Protein AF-0000000084927843 (afdb_homodimer)

Structure (mmCIF, N/CA/C/O backbone):
data_AF-0000000084927843-model_v1
#
loop_
_entity.id
_entity.type
_entity.pdbx_description
1 polymer 'Global transcriptional regulator CodY'
#
loop_
_atom_site.group_PDB
_atom_site.id
_atom_site.type_symbol
_atom_site.label_atom_id
_atom_site.label_alt_id
_atom_site.label_comp_id
_atom_site.label_asym_id
_atom_site.label_entity_id
_atom_site.label_seq_id
_atom_site.pdbx_PDB_ins_code
_atom_site.Cartn_x
_atom_site.Cartn_y
_atom_site.Cartn_z
_atom_site.occupancy
_atom_site.B_iso_or_equiv
_atom_site.auth_seq_id
_atom_site.auth_comp_id
_atom_site.auth_asym_id
_atom_site.auth_atom_id
_atom_site.pdbx_PDB_model_num
ATOM 1 N N . MET A 1 1 ? -7.547 22.953 27.625 1 40.81 1 MET A N 1
ATOM 2 C CA . MET A 1 1 ? -6.57 23.734 26.875 1 40.81 1 MET A CA 1
ATOM 3 C C . MET A 1 1 ? -6.598 23.359 25.391 1 40.81 1 MET A C 1
ATOM 5 O O . MET A 1 1 ? -6.785 22.188 25.047 1 40.81 1 MET A O 1
ATOM 9 N N . GLN A 1 2 ? -6.992 24.266 24.5 1 60 2 GLN A N 1
ATOM 10 C CA . GLN A 1 2 ? -7.254 24.078 23.078 1 60 2 GLN A CA 1
ATOM 11 C C . GLN A 1 2 ? -6.039 23.469 22.375 1 60 2 GLN A C 1
ATOM 13 O O . GLN A 1 2 ? -4.938 24.016 22.453 1 60 2 GLN A O 1
ATOM 18 N N . GLN A 1 3 ? -6.023 22.219 22.156 1 75.62 3 GLN A N 1
ATOM 19 C CA . GLN A 1 3 ? -4.941 21.516 21.469 1 75.62 3 GLN A CA 1
ATOM 20 C C . GLN A 1 3 ? -4.551 22.234 20.188 1 75.62 3 GLN A C 1
ATOM 22 O O . GLN A 1 3 ? -5.414 22.703 19.438 1 75.62 3 GLN A O 1
ATOM 27 N N . SER A 1 4 ? -3.254 22.562 20.094 1 91 4 SER A N 1
ATOM 28 C CA . SER A 1 4 ? -2.781 23.203 18.859 1 91 4 SER A CA 1
ATOM 29 C C . SER A 1 4 ? -2.967 22.281 17.656 1 91 4 SER A C 1
ATOM 31 O O . SER A 1 4 ? -3.17 21.078 17.812 1 91 4 SER A O 1
ATOM 33 N N . LEU A 1 5 ? -3.084 22.859 16.531 1 92.69 5 LEU A N 1
ATOM 34 C CA . LEU A 1 5 ? -3.211 22.078 15.297 1 92.69 5 LEU A CA 1
ATOM 35 C C . LEU A 1 5 ? -2.066 21.078 15.172 1 92.69 5 LEU A C 1
ATOM 37 O O . LEU A 1 5 ? -2.271 19.953 14.734 1 92.69 5 LEU A O 1
ATOM 41 N N . LEU A 1 6 ? -0.934 21.5 15.594 1 91.94 6 LEU A N 1
ATOM 42 C CA . LEU A 1 6 ? 0.226 20.609 15.562 1 91.94 6 LEU A CA 1
ATOM 43 C C . LEU A 1 6 ? -0.004 19.375 16.422 1 91.94 6 LEU A C 1
ATOM 45 O O . LEU A 1 6 ? 0.279 18.25 16 1 91.94 6 LEU A O 1
ATOM 49 N N . GLU A 1 7 ? -0.501 19.562 17.578 1 93.88 7 GLU A N 1
ATOM 50 C CA . GLU A 1 7 ? -0.787 18.453 18.484 1 93.88 7 GLU A CA 1
ATOM 51 C C . GLU A 1 7 ? -1.857 17.531 17.891 1 93.88 7 GLU A C 1
ATOM 53 O O . GLU A 1 7 ? -1.762 16.312 18.016 1 93.88 7 GLU A O 1
ATOM 58 N N . LYS A 1 8 ? -2.846 18.125 17.297 1 93.81 8 LYS A N 1
ATOM 59 C CA . LYS A 1 8 ? -3.908 17.359 16.656 1 93.81 8 LYS A CA 1
ATOM 60 C C . LYS A 1 8 ? -3.35 16.469 15.555 1 93.81 8 LYS A C 1
ATOM 62 O O . LYS A 1 8 ? -3.662 15.273 15.492 1 93.81 8 LYS A O 1
ATOM 67 N N . VAL A 1 9 ? -2.494 17.062 14.742 1 93.56 9 VAL A N 1
ATOM 68 C CA . VAL A 1 9 ? -1.914 16.344 13.609 1 93.56 9 VAL A CA 1
ATOM 69 C C . VAL A 1 9 ? -0.993 15.234 14.117 1 93.56 9 VAL A C 1
ATOM 71 O O . VAL A 1 9 ? -0.974 14.133 13.562 1 93.56 9 VAL A O 1
ATOM 74 N N . ARG A 1 10 ? -0.309 15.492 15.18 1 94.25 10 ARG A N 1
ATOM 75 C CA . ARG A 1 10 ? 0.593 14.492 15.75 1 94.25 10 ARG A CA 1
ATOM 76 C C . ARG A 1 10 ? -0.185 13.305 16.312 1 94.25 10 ARG A C 1
ATOM 78 O O . ARG A 1 10 ? 0.271 12.164 16.219 1 94.25 10 ARG A O 1
ATOM 85 N N . LYS A 1 11 ? -1.31 13.562 16.875 1 93.69 11 LYS A N 1
ATOM 86 C CA . LYS A 1 11 ? -2.172 12.477 17.328 1 93.69 11 LYS A CA 1
ATOM 87 C C . LYS A 1 11 ? -2.604 11.594 16.156 1 93.69 11 LYS A C 1
ATOM 89 O O . LYS A 1 11 ? -2.604 10.367 16.266 1 93.69 11 LYS A O 1
ATOM 94 N N . LEU A 1 12 ? -2.965 12.219 15.07 1 93.69 12 LEU A N 1
ATOM 95 C CA . LEU A 1 12 ? -3.324 11.484 13.867 1 93.69 12 LEU A CA 1
ATOM 96 C C . LEU A 1 12 ? -2.146 10.656 13.367 1 93.69 12 LEU A C 1
ATOM 98 O O . LEU A 1 12 ? -2.305 9.477 13.047 1 93.69 12 LEU A O 1
ATOM 102 N N . ASN A 1 13 ? -0.985 11.289 13.344 1 93.12 13 ASN A N 1
ATOM 103 C CA . ASN A 1 13 ? 0.217 10.609 12.875 1 93.12 13 ASN A CA 1
ATOM 104 C C . ASN A 1 13 ? 0.504 9.352 13.695 1 93.12 13 ASN A C 1
ATOM 106 O O . ASN A 1 13 ? 0.913 8.328 13.141 1 93.12 13 ASN A O 1
ATOM 110 N N . ARG A 1 14 ? 0.251 9.469 14.914 1 91.5 14 ARG A N 1
ATOM 111 C CA . ARG A 1 14 ? 0.513 8.336 15.797 1 91.5 14 ARG A CA 1
ATOM 112 C C . ARG A 1 14 ? -0.355 7.141 15.43 1 91.5 14 ARG A C 1
ATOM 114 O O . ARG A 1 14 ? 0.117 6 15.422 1 91.5 14 ARG A O 1
ATOM 121 N N . VAL A 1 15 ? -1.545 7.359 15.086 1 91.06 15 VAL A N 1
ATOM 122 C CA . VAL A 1 15 ? -2.465 6.293 14.703 1 91.06 15 VAL A CA 1
ATOM 123 C C . VAL A 1 15 ? -2.035 5.695 13.367 1 91.06 15 VAL A C 1
ATOM 125 O O . VAL A 1 15 ? -2.033 4.477 13.195 1 91.06 15 VAL A O 1
ATOM 128 N N . ILE A 1 16 ? -1.638 6.539 12.5 1 90.56 16 ILE A N 1
ATOM 129 C CA . ILE A 1 16 ? -1.282 6.141 11.148 1 90.56 16 ILE A CA 1
ATOM 130 C C . ILE A 1 16 ? 0.005 5.32 11.172 1 90.56 16 ILE A C 1
ATOM 132 O O . ILE A 1 16 ? 0.137 4.34 10.43 1 90.56 16 ILE A O 1
ATOM 136 N N . GLN A 1 17 ? 0.864 5.66 12.031 1 89.12 17 GLN A N 1
ATOM 137 C CA . GLN A 1 17 ? 2.191 5.059 12.078 1 89.12 17 GLN A CA 1
ATOM 138 C C . GLN A 1 17 ? 2.215 3.855 13.016 1 89.12 17 GLN A C 1
ATOM 140 O O . GLN A 1 17 ? 3.242 3.186 13.148 1 89.12 17 GLN A O 1
ATOM 145 N N . SER A 1 18 ? 1.15 3.496 13.531 1 84 18 SER A N 1
ATOM 146 C CA . SER A 1 18 ? 1.106 2.484 14.586 1 84 18 SER A CA 1
ATOM 147 C C . SER A 1 18 ? 1.614 1.139 14.078 1 84 18 SER A C 1
ATOM 149 O O . SER A 1 18 ? 1.422 0.796 12.906 1 84 18 SER A O 1
ATOM 151 N N . LYS A 1 19 ? 2.275 0.35 14.953 1 71.81 19 LYS A N 1
ATOM 152 C CA . LYS A 1 19 ? 2.971 -0.906 14.688 1 71.81 19 LYS A CA 1
ATOM 153 C C . LYS A 1 19 ? 1.99 -2.074 14.617 1 71.81 19 LYS A C 1
ATOM 155 O O . LYS A 1 19 ? 2.283 -3.105 14.016 1 71.81 19 LYS A O 1
ATOM 160 N N . ASP A 1 20 ? 0.963 -1.922 15.156 1 65.56 20 ASP A N 1
ATOM 161 C CA . ASP A 1 20 ? 0.121 -3.068 15.477 1 65.56 20 ASP A CA 1
ATOM 162 C C . ASP A 1 20 ? -0.527 -3.646 14.219 1 65.56 20 ASP A C 1
ATOM 164 O O . ASP A 1 20 ? -0.938 -4.809 14.211 1 65.56 20 ASP A O 1
ATOM 168 N N . LYS A 1 21 ? -0.537 -2.725 13.25 1 64.56 21 LYS A N 1
ATOM 169 C CA . LYS A 1 21 ? -1.322 -3.297 12.156 1 64.56 21 LYS A CA 1
ATOM 170 C C . LYS A 1 21 ? -0.654 -3.045 10.805 1 64.56 21 LYS A C 1
ATOM 172 O O . LYS A 1 21 ? 0.003 -2.02 10.617 1 64.56 21 LYS A O 1
ATOM 177 N N . GLU A 1 22 ? -0.763 -4.055 10.031 1 70.44 22 GLU A N 1
ATOM 178 C CA . GLU A 1 22 ? -0.255 -3.932 8.672 1 70.44 22 GLU A CA 1
ATOM 179 C C . GLU A 1 22 ? -1.146 -3.023 7.828 1 70.44 22 GLU A C 1
ATOM 181 O O . GLU A 1 22 ? -0.712 -2.494 6.805 1 70.44 22 GLU A O 1
ATOM 186 N N . VAL A 1 23 ? -2.334 -2.941 8.336 1 80.12 23 VAL A N 1
ATOM 187 C CA . VAL A 1 23 ? -3.301 -2.104 7.633 1 80.12 23 VAL A CA 1
ATOM 188 C C . VAL A 1 23 ? -3.803 -1.002 8.562 1 80.12 23 VAL A C 1
ATOM 190 O O . VAL A 1 23 ? -3.924 -1.212 9.773 1 80.12 23 VAL A O 1
ATOM 193 N N . LEU A 1 24 ? -4.09 0.081 8.016 1 89.06 24 LEU A N 1
ATOM 194 C CA . LEU A 1 24 ? -4.582 1.229 8.773 1 89.06 24 LEU A CA 1
ATOM 195 C C . LEU A 1 24 ? -5.879 0.885 9.5 1 89.06 24 LEU A C 1
ATOM 197 O O . LEU A 1 24 ? -6.773 0.262 8.922 1 89.06 24 LEU A O 1
ATOM 201 N N . ASP A 1 25 ? -5.941 1.194 10.742 1 91.31 25 ASP A N 1
ATOM 202 C CA . ASP A 1 25 ? -7.145 1.016 11.547 1 91.31 25 ASP A CA 1
ATOM 203 C C . ASP A 1 25 ? -8.125 2.166 11.336 1 91.31 25 ASP A C 1
ATOM 205 O O . ASP A 1 25 ? -8.039 3.193 12.008 1 91.31 25 ASP A O 1
ATOM 209 N N . PHE A 1 26 ? -9.086 1.945 10.523 1 93.62 26 PHE A N 1
ATOM 210 C CA . PHE A 1 26 ? -10.016 3.004 10.156 1 93.62 26 PHE A CA 1
ATOM 211 C C . PHE A 1 26 ? -10.867 3.424 11.352 1 93.62 26 PHE A C 1
ATOM 213 O O . PHE A 1 26 ? -11.164 4.605 11.516 1 93.62 26 PHE A O 1
ATOM 220 N N . GLU A 1 27 ? -11.266 2.482 12.156 1 94.06 27 GLU A N 1
ATOM 221 C CA . GLU A 1 27 ? -12.086 2.789 13.32 1 94.06 27 GLU A CA 1
ATOM 222 C C . GLU A 1 27 ? -11.336 3.699 14.297 1 94.06 27 GLU A C 1
ATOM 224 O O . GLU A 1 27 ? -11.891 4.688 14.773 1 94.06 27 GLU A O 1
ATOM 229 N N . ARG A 1 28 ? -10.156 3.354 14.516 1 94.06 28 ARG A N 1
ATOM 230 C CA . ARG A 1 28 ? -9.336 4.164 15.406 1 94.06 28 ARG A CA 1
ATOM 231 C C . ARG A 1 28 ? -9.086 5.547 14.812 1 94.06 28 ARG A C 1
ATOM 233 O O . ARG A 1 28 ? -9.133 6.551 15.523 1 94.06 28 ARG A O 1
ATOM 240 N N . LEU A 1 29 ? -8.781 5.559 13.555 1 95.62 29 LEU A N 1
ATOM 241 C CA . LEU A 1 29 ? -8.555 6.836 12.883 1 95.62 29 LEU A CA 1
ATOM 242 C C . LEU A 1 29 ? -9.789 7.723 12.984 1 95.62 29 LEU A C 1
ATOM 244 O O . LEU A 1 29 ? -9.688 8.906 13.32 1 95.62 29 LEU A O 1
ATOM 248 N N . CYS A 1 30 ? -10.953 7.164 12.766 1 95.81 30 CYS A N 1
ATOM 249 C CA . CYS A 1 30 ? -12.203 7.91 12.852 1 95.81 30 CYS A CA 1
ATOM 250 C C . CYS A 1 30 ? -12.398 8.484 14.25 1 95.81 30 CYS A C 1
ATOM 252 O O . CYS A 1 30 ? -12.812 9.633 14.406 1 95.81 30 CYS A O 1
ATOM 254 N N . SER A 1 31 ? -12.109 7.695 15.188 1 96.31 31 SER A N 1
ATOM 255 C CA . SER A 1 31 ? -12.266 8.125 16.578 1 96.31 31 SER A CA 1
ATOM 256 C C . SER A 1 31 ? -11.352 9.305 16.891 1 96.31 31 SER A C 1
ATOM 258 O O . SER A 1 31 ? -11.781 10.273 17.516 1 96.31 31 SER A O 1
ATOM 260 N N . VAL A 1 32 ? -10.125 9.234 16.5 1 96.62 32 VAL A N 1
ATOM 261 C CA . VAL A 1 32 ? -9.156 10.297 16.766 1 96.62 32 VAL A CA 1
ATOM 262 C C . VAL A 1 32 ? -9.555 11.57 16.031 1 96.62 32 VAL A C 1
ATOM 264 O O . VAL A 1 32 ? -9.5 12.664 16.594 1 96.62 32 VAL A O 1
ATOM 267 N N . VAL A 1 33 ? -9.938 11.422 14.781 1 97.44 33 VAL A N 1
ATOM 268 C CA . VAL A 1 33 ? -10.391 12.57 14 1 97.44 33 VAL A CA 1
ATOM 269 C C . VAL A 1 33 ? -11.57 13.242 14.703 1 97.44 33 VAL A C 1
ATOM 271 O O . VAL A 1 33 ? -11.602 14.469 14.844 1 97.44 33 VAL A O 1
ATOM 274 N N . GLY A 1 34 ? -12.523 12.453 15.109 1 96.31 34 GLY A N 1
ATOM 275 C CA . GLY A 1 34 ? -13.68 12.992 15.828 1 96.31 34 GLY A CA 1
ATOM 276 C C . GLY A 1 34 ? -13.305 13.711 17.109 1 96.31 34 GLY A C 1
ATOM 277 O O . GLY A 1 34 ? -13.805 14.797 17.375 1 96.31 34 GLY A O 1
ATOM 278 N N . ASP A 1 35 ? -12.406 13.117 17.812 1 94.94 35 ASP A N 1
ATOM 279 C CA . ASP A 1 35 ? -11.969 13.688 19.078 1 94.94 35 ASP A CA 1
ATOM 280 C C . ASP A 1 35 ? -11.273 15.031 18.875 1 94.94 35 ASP A C 1
ATOM 282 O O . ASP A 1 35 ? -11.562 16 19.562 1 94.94 35 ASP A O 1
ATOM 286 N N . VAL A 1 36 ? -10.422 15.094 17.922 1 95.88 36 VAL A N 1
ATOM 287 C CA . VAL A 1 36 ? -9.602 16.281 17.766 1 95.88 36 VAL A CA 1
ATOM 288 C C . VAL A 1 36 ? -10.414 17.391 17.094 1 95.88 36 VAL A C 1
ATOM 290 O O . VAL A 1 36 ? -10.062 18.578 17.188 1 95.88 36 VAL A O 1
ATOM 293 N N . THR A 1 37 ? -11.484 17.047 16.422 1 95.62 37 THR A N 1
ATOM 294 C CA . THR A 1 37 ? -12.297 18.047 15.75 1 95.62 37 THR A CA 1
ATOM 295 C C . THR A 1 37 ? -13.609 18.266 16.484 1 95.62 37 THR A C 1
ATOM 297 O O . THR A 1 37 ? -14.461 19.047 16.047 1 95.62 37 THR A O 1
ATOM 300 N N . ASP A 1 38 ? -13.836 17.516 17.547 1 93.62 38 ASP A N 1
ATOM 301 C CA . ASP A 1 38 ? -15.078 17.578 18.312 1 93.62 38 ASP A CA 1
ATOM 302 C C . ASP A 1 38 ? -16.281 17.344 17.422 1 93.62 38 ASP A C 1
ATOM 304 O O . ASP A 1 38 ? -17.219 18.141 17.406 1 93.62 38 ASP A O 1
ATOM 308 N N . SER A 1 39 ? -16.234 16.25 16.688 1 95.31 39 SER A N 1
ATOM 309 C CA . SER A 1 39 ? -17.281 15.977 15.703 1 95.31 39 SER A CA 1
ATOM 310 C C . SER A 1 39 ? -17.578 14.484 15.602 1 95.31 39 SER A C 1
ATOM 312 O O . SER A 1 39 ? -16.781 13.664 16.047 1 95.31 39 SER A O 1
ATOM 314 N N . SER A 1 40 ? -18.781 14.148 15.18 1 95 40 SER A N 1
ATOM 315 C CA . SER A 1 40 ? -19.078 12.789 14.719 1 95 40 SER A CA 1
ATOM 316 C C . SER A 1 40 ? -18.609 12.578 13.289 1 95 40 SER A C 1
ATOM 318 O O . SER A 1 40 ? -18.828 13.438 12.422 1 95 40 SER A O 1
ATOM 320 N N . VAL A 1 41 ? -17.984 11.461 13.039 1 96.5 41 VAL A N 1
ATOM 321 C CA . VAL A 1 41 ? -17.344 11.266 11.75 1 96.5 41 VAL A CA 1
ATOM 322 C C . VAL A 1 41 ? -17.766 9.922 11.156 1 96.5 41 VAL A C 1
ATOM 324 O O . VAL A 1 41 ? -17.859 8.922 11.875 1 96.5 41 VAL A O 1
ATOM 327 N N . PHE A 1 42 ? -18.078 9.961 9.836 1 95.75 42 PHE A N 1
ATOM 328 C CA . PHE A 1 42 ? -18.375 8.766 9.055 1 95.75 42 PHE A CA 1
ATOM 329 C C . PHE A 1 42 ? -17.453 8.656 7.844 1 95.75 42 PHE A C 1
ATOM 331 O O . PHE A 1 42 ? -17.172 9.656 7.184 1 95.75 42 PHE A O 1
ATOM 338 N N . PHE A 1 43 ? -16.984 7.508 7.676 1 97.44 43 PHE A N 1
ATOM 339 C CA . PHE A 1 43 ? -16.391 7.184 6.383 1 97.44 43 PHE A CA 1
ATOM 340 C C . PHE A 1 43 ? -17.266 6.211 5.609 1 97.44 43 PHE A C 1
ATOM 342 O O . PHE A 1 43 ? -17.516 5.094 6.07 1 97.44 43 PHE A O 1
ATOM 349 N N . ILE A 1 44 ? -17.688 6.621 4.461 1 97.06 44 ILE A N 1
ATOM 350 C CA . ILE A 1 44 ? -18.562 5.785 3.646 1 97.06 44 ILE A CA 1
ATOM 351 C C . ILE A 1 44 ? -17.875 5.477 2.314 1 97.06 44 ILE A C 1
ATOM 353 O O . ILE A 1 44 ? -17.125 6.305 1.787 1 97.06 44 ILE A O 1
ATOM 357 N N . ASP A 1 45 ? -18.172 4.348 1.778 1 96.12 45 ASP A N 1
ATOM 358 C CA . ASP A 1 45 ? -17.562 3.98 0.498 1 96.12 45 ASP A CA 1
ATOM 359 C C . ASP A 1 45 ? -18.453 4.434 -0.667 1 96.12 45 ASP A C 1
ATOM 361 O O . ASP A 1 45 ? -19.391 5.203 -0.476 1 96.12 45 ASP A O 1
ATOM 365 N N . LYS A 1 46 ? -18.047 4.062 -1.883 1 94.19 46 LYS A N 1
ATOM 366 C CA . LYS A 1 46 ? -18.703 4.512 -3.113 1 94.19 46 LYS A CA 1
ATOM 367 C C . LYS A 1 46 ? -20.172 4.129 -3.127 1 94.19 46 LYS A C 1
ATOM 369 O O . LYS A 1 46 ? -21 4.812 -3.742 1 94.19 46 LYS A O 1
ATOM 374 N N . ASP A 1 47 ? -20.531 3.076 -2.43 1 93.69 47 ASP A N 1
ATOM 375 C CA . ASP A 1 47 ? -21.906 2.572 -2.439 1 93.69 47 ASP A CA 1
ATOM 376 C C . ASP A 1 47 ? -22.688 3.062 -1.219 1 93.69 47 ASP A C 1
ATOM 378 O O . ASP A 1 47 ? -23.844 2.695 -1.024 1 93.69 47 ASP A O 1
ATOM 382 N N . GLY A 1 48 ? -22.078 3.824 -0.374 1 94.5 48 GLY A N 1
ATOM 383 C CA . GLY A 1 48 ? -22.719 4.371 0.806 1 94.5 48 GLY A CA 1
ATOM 384 C C . GLY A 1 48 ? -22.578 3.488 2.031 1 94.5 48 GLY A C 1
ATOM 385 O O . GLY A 1 48 ? -23.156 3.768 3.078 1 94.5 48 GLY A O 1
ATOM 386 N N . LYS A 1 49 ? -21.891 2.445 1.862 1 95.75 49 LYS A N 1
ATOM 387 C CA . LYS A 1 49 ? -21.641 1.571 3.006 1 95.75 49 LYS A CA 1
ATOM 388 C C . LYS A 1 49 ? -20.719 2.246 4.027 1 95.75 49 LYS A C 1
ATOM 390 O O . LYS A 1 49 ? -19.703 2.826 3.662 1 95.75 49 LYS A O 1
ATOM 395 N N . VAL A 1 50 ? -21.094 2.156 5.273 1 95.5 50 VAL A N 1
ATOM 396 C CA . VAL A 1 50 ? -20.297 2.754 6.34 1 95.5 50 VAL A CA 1
ATOM 397 C C . VAL A 1 50 ? -19.125 1.836 6.688 1 95.5 50 VAL A C 1
ATOM 399 O O . VAL A 1 50 ? -19.328 0.736 7.207 1 95.5 50 VAL A O 1
ATOM 402 N N . ILE A 1 51 ? -17.953 2.33 6.422 1 94.69 51 ILE A N 1
ATOM 403 C CA . ILE A 1 51 ? -16.75 1.568 6.703 1 94.69 51 ILE A CA 1
ATOM 404 C C . ILE A 1 51 ? -16.359 1.741 8.172 1 94.69 51 ILE A C 1
ATOM 406 O O . ILE A 1 51 ? -15.977 0.776 8.836 1 94.69 51 ILE A O 1
ATOM 410 N N . CYS A 1 52 ? -16.391 2.951 8.641 1 94 52 CYS A N 1
ATOM 411 C CA . CYS A 1 52 ? -16.172 3.242 10.055 1 94 52 CYS A CA 1
ATOM 412 C C . CYS A 1 52 ? -16.938 4.488 10.477 1 94 52 CYS A C 1
ATOM 414 O O . CYS A 1 52 ? -17.359 5.285 9.633 1 94 52 CYS A O 1
ATOM 416 N N . LYS A 1 53 ? -17.172 4.578 11.75 1 92.88 53 LYS A N 1
ATOM 417 C CA . LYS A 1 53 ? -17.859 5.754 12.273 1 92.88 53 LYS A CA 1
ATOM 418 C C . LYS A 1 53 ? -17.453 6.027 13.719 1 92.88 53 LYS A C 1
ATOM 420 O O . LYS A 1 53 ? -17.031 5.117 14.438 1 92.88 53 LYS A O 1
ATOM 425 N N . TYR A 1 54 ? -17.531 7.176 14.047 1 95.06 54 TYR A N 1
ATOM 426 C CA . TYR A 1 54 ? -17.375 7.668 15.414 1 95.06 54 TYR A CA 1
ATOM 427 C C . TYR A 1 54 ? -18.469 8.68 15.75 1 95.06 54 TYR A C 1
ATOM 429 O O . TYR A 1 54 ? -18.609 9.695 15.062 1 95.06 54 TYR A O 1
ATOM 437 N N . ILE A 1 55 ? -19.172 8.352 16.812 1 91.69 55 ILE A N 1
ATOM 438 C CA . ILE A 1 55 ? -20.266 9.234 17.234 1 91.69 55 ILE A CA 1
ATOM 439 C C . ILE A 1 55 ? -19.859 10 18.484 1 91.69 55 ILE A C 1
ATOM 441 O O . ILE A 1 55 ? -19.672 9.406 19.547 1 91.69 55 ILE A O 1
ATOM 445 N N . MET A 1 56 ? -19.625 11.273 18.25 1 89.94 56 MET A N 1
ATOM 446 C CA . MET A 1 56 ? -19.328 12.141 19.375 1 89.94 56 MET A CA 1
ATOM 447 C C . MET A 1 56 ? -20.547 12.312 20.266 1 89.94 56 MET A C 1
ATOM 449 O O . MET A 1 56 ? -21.656 12.555 19.781 1 89.94 56 MET A O 1
ATOM 453 N N . PRO A 1 57 ? -20.203 12.289 21.547 1 84.31 57 PRO A N 1
ATOM 454 C CA . PRO A 1 57 ? -21.328 12.547 22.469 1 84.31 57 PRO A CA 1
ATOM 455 C C . PRO A 1 57 ? -21.953 13.922 22.25 1 84.31 57 PRO A C 1
ATOM 457 O O . PRO A 1 57 ? -21.25 14.875 21.906 1 84.31 57 PRO A O 1
ATOM 460 N N . PHE A 1 58 ? -23.219 14.117 22.125 1 81.62 58 PHE A N 1
ATOM 461 C CA . PHE A 1 58 ? -23.984 15.359 22.062 1 81.62 58 PHE A CA 1
ATOM 462 C C . PHE A 1 58 ? -24.219 15.766 20.609 1 81.62 58 PHE A C 1
ATOM 464 O O . PHE A 1 58 ? -24.844 16.797 20.344 1 81.62 58 PHE A O 1
ATOM 471 N N . VAL A 1 59 ? -23.375 15.18 19.766 1 80.44 59 VAL A N 1
ATOM 472 C CA . VAL A 1 59 ? -23.672 15.359 18.359 1 80.44 59 VAL A CA 1
ATOM 473 C C . VAL A 1 59 ? -24.547 14.211 17.859 1 80.44 59 VAL A C 1
ATOM 475 O O . VAL A 1 59 ? -24.031 13.18 17.422 1 80.44 59 VAL A O 1
ATOM 478 N N . ASN A 1 60 ? -25.766 14.336 18.047 1 74.38 60 ASN A N 1
ATOM 479 C CA . ASN A 1 60 ? -26.719 13.289 17.703 1 74.38 60 ASN A CA 1
ATOM 480 C C . ASN A 1 60 ? -27.047 13.297 16.203 1 74.38 60 ASN A C 1
ATOM 482 O O . ASN A 1 60 ? -27.844 14.109 15.742 1 74.38 60 ASN A O 1
ATOM 486 N N . VAL A 1 61 ? -26.297 12.492 15.492 1 75.94 61 VAL A N 1
ATOM 487 C CA . VAL A 1 61 ? -26.562 12.367 14.062 1 75.94 61 VAL A CA 1
ATOM 488 C C . VAL A 1 61 ? -27.531 11.211 13.812 1 75.94 61 VAL A C 1
ATOM 490 O O . VAL A 1 61 ? -27.234 10.062 14.156 1 75.94 61 VAL A O 1
ATOM 493 N N . ASP A 1 62 ? -28.688 11.492 13.461 1 72.5 62 ASP A N 1
ATOM 494 C CA . ASP A 1 62 ? -29.688 10.469 13.195 1 72.5 62 ASP A CA 1
ATOM 495 C C . ASP A 1 62 ? -29.672 10.047 11.734 1 72.5 62 ASP A C 1
ATOM 497 O O . ASP A 1 62 ? -30.562 10.414 10.961 1 72.5 62 ASP A O 1
ATOM 501 N N . ILE A 1 63 ? -28.609 9.461 11.344 1 74.88 63 ILE A N 1
ATOM 502 C CA . ILE A 1 63 ? -28.594 8.891 10 1 74.88 63 ILE A CA 1
ATOM 503 C C . ILE A 1 63 ? -29.062 7.441 10.047 1 74.88 63 ILE A C 1
ATOM 505 O O . ILE A 1 63 ? -28.469 6.609 10.75 1 74.88 63 ILE A O 1
ATOM 509 N N . LYS A 1 64 ? -30.234 7.188 9.477 1 75.75 64 LYS A N 1
ATOM 510 C CA . LYS A 1 64 ? -30.781 5.828 9.43 1 75.75 64 LYS A CA 1
ATOM 511 C C . LYS A 1 64 ? -29.938 4.934 8.523 1 75.75 64 LYS A C 1
ATOM 513 O O . LYS A 1 64 ? -29.75 5.242 7.34 1 75.75 64 LYS A O 1
ATOM 518 N N . LEU A 1 65 ? -29.375 3.994 9.164 1 79.88 65 LEU A N 1
ATOM 519 C CA . LEU A 1 65 ? -28.578 3.031 8.398 1 79.88 65 LEU A CA 1
ATOM 520 C C . LEU A 1 65 ? -29.422 1.803 8.047 1 79.88 65 LEU A C 1
ATOM 522 O O . LEU A 1 65 ? -30.25 1.371 8.836 1 79.88 65 LEU A O 1
ATOM 526 N N . SER A 1 66 ? -29.203 1.364 6.879 1 81.62 66 SER A N 1
ATOM 527 C CA . SER A 1 66 ? -29.844 0.126 6.461 1 81.62 66 SER A CA 1
ATOM 528 C C . SER A 1 66 ? -29.281 -1.075 7.211 1 81.62 66 SER A C 1
ATOM 530 O O . SER A 1 66 ? -28.391 -0.929 8.047 1 81.62 66 SER A O 1
ATOM 532 N N . GLU A 1 67 ? -29.844 -2.205 6.879 1 79.44 67 GLU A N 1
ATOM 533 C CA . GLU A 1 67 ? -29.375 -3.453 7.469 1 79.44 67 GLU A CA 1
ATOM 534 C C . GLU A 1 67 ? -27.922 -3.738 7.062 1 79.44 67 GLU A C 1
ATOM 536 O O . GLU A 1 67 ? -27.172 -4.344 7.824 1 79.44 67 GLU A O 1
ATOM 541 N N . GLU A 1 68 ? -27.578 -3.189 5.953 1 79.44 68 GLU A N 1
ATOM 542 C CA . GLU A 1 68 ? -26.234 -3.424 5.426 1 79.44 68 GLU A CA 1
ATOM 543 C C . GLU A 1 68 ? -25.281 -2.307 5.832 1 79.44 68 GLU A C 1
ATOM 545 O O . GLU A 1 68 ? -24.188 -2.178 5.266 1 79.44 68 GLU A O 1
ATOM 550 N N . LYS A 1 69 ? -25.75 -1.469 6.746 1 88.75 69 LYS A N 1
ATOM 551 C CA . LYS A 1 69 ? -24.953 -0.367 7.281 1 88.75 69 LYS A CA 1
ATOM 552 C C . LYS A 1 69 ? -24.656 0.67 6.199 1 88.75 69 LYS A C 1
ATOM 554 O O . LYS A 1 69 ? -23.531 1.146 6.082 1 88.75 69 LYS A O 1
ATOM 559 N N . LYS A 1 70 ? -25.562 0.868 5.34 1 91 70 LYS A N 1
ATOM 560 C CA . LYS A 1 70 ? -25.453 1.872 4.285 1 91 70 LYS A CA 1
ATOM 561 C C . LYS A 1 70 ? -26.266 3.117 4.629 1 91 70 LYS A C 1
ATOM 563 O O . LYS A 1 70 ? -27.344 3.018 5.223 1 91 70 LYS A O 1
ATOM 568 N N . ILE A 1 71 ? -25.641 4.066 4.062 1 89 71 ILE A N 1
ATOM 569 C CA . ILE A 1 71 ? -26.453 5.277 4.156 1 89 71 ILE A CA 1
ATOM 570 C C . ILE A 1 71 ? -27.469 5.305 3.02 1 89 71 ILE A C 1
ATOM 572 O O . ILE A 1 71 ? -27.297 4.629 2.002 1 89 71 ILE A O 1
ATOM 576 N N . GLY A 1 72 ? -28.703 5.828 3.252 1 88 72 GLY A N 1
ATOM 577 C CA . GLY A 1 72 ? -29.734 5.91 2.227 1 88 72 GLY A CA 1
ATOM 578 C C . GLY A 1 72 ? -29.203 6.352 0.878 1 88 72 GLY A C 1
ATOM 579 O O . GLY A 1 72 ? -28.281 7.168 0.807 1 88 72 GLY A O 1
ATOM 580 N N . ASP A 1 73 ? -29.641 5.84 -0.248 1 89.81 73 ASP A N 1
ATOM 581 C CA . ASP A 1 73 ? -29.156 6.074 -1.604 1 89.81 73 ASP A CA 1
ATOM 582 C C . ASP A 1 73 ? -29.203 7.559 -1.955 1 89.81 73 ASP A C 1
ATOM 584 O O . ASP A 1 73 ? -28.312 8.07 -2.633 1 89.81 73 ASP A O 1
ATOM 588 N N . LYS A 1 74 ? -30.219 8.164 -1.546 1 89.94 74 LYS A N 1
ATOM 589 C CA . LYS A 1 74 ? -30.375 9.578 -1.871 1 89.94 74 LYS A CA 1
ATOM 590 C C . LYS A 1 74 ? -29.266 10.414 -1.228 1 89.94 74 LYS A C 1
ATOM 592 O O . LYS A 1 74 ? -28.688 11.289 -1.873 1 89.94 74 LYS A O 1
ATOM 597 N N . LEU A 1 75 ? -29 10.109 -0.025 1 91.19 75 LEU A N 1
ATOM 598 C CA . LEU A 1 75 ? -27.938 10.812 0.681 1 91.19 75 LEU A CA 1
ATOM 599 C C . LEU A 1 75 ? -26.578 10.508 0.061 1 91.19 75 LEU A C 1
ATOM 601 O O . LEU A 1 75 ? -25.75 11.406 -0.116 1 91.19 75 LEU A O 1
ATOM 605 N N . GLN A 1 76 ? -26.344 9.234 -0.19 1 93.56 76 GLN A N 1
ATOM 606 C CA . GLN A 1 76 ? -25.094 8.82 -0.813 1 93.56 76 GLN A CA 1
ATOM 607 C C . GLN A 1 76 ? -24.875 9.555 -2.133 1 93.56 76 GLN A C 1
ATOM 609 O O . GLN A 1 76 ? -23.766 10.055 -2.393 1 93.56 76 GLN A O 1
ATOM 614 N N . LYS A 1 77 ? -25.875 9.648 -2.947 1 93 77 LYS A N 1
ATOM 615 C CA . LYS A 1 77 ? -25.781 10.328 -4.238 1 93 77 LYS A CA 1
ATOM 616 C C . LYS A 1 77 ? -25.5 11.812 -4.059 1 93 77 LYS A C 1
ATOM 618 O O . LYS A 1 77 ? -24.703 12.398 -4.797 1 93 77 LYS A O 1
ATOM 623 N N . PHE A 1 78 ? -26.172 12.406 -3.125 1 93.81 78 PHE A N 1
ATOM 624 C CA . PHE A 1 78 ? -25.969 13.828 -2.838 1 93.81 78 PHE A CA 1
ATOM 625 C C . PHE A 1 78 ? -24.5 14.109 -2.551 1 93.81 78 PHE A C 1
ATOM 627 O O . PHE A 1 78 ? -23.906 15.008 -3.148 1 93.81 78 PHE A O 1
ATOM 634 N N . PHE A 1 79 ? -23.906 13.281 -1.689 1 95.44 79 PHE A N 1
ATOM 635 C CA . PHE A 1 79 ? -22.531 13.523 -1.271 1 95.44 79 PHE A CA 1
ATOM 636 C C . PHE A 1 79 ? -21.562 13.156 -2.381 1 95.44 79 PHE A C 1
ATOM 638 O O . PHE A 1 79 ? -20.484 13.742 -2.484 1 95.44 79 PHE A O 1
ATOM 645 N N . TRP A 1 80 ? -21.906 12.266 -3.158 1 95.5 80 TRP A N 1
ATOM 646 C CA . TRP A 1 80 ? -21.047 11.812 -4.242 1 95.5 80 TRP A CA 1
ATOM 647 C C . TRP A 1 80 ? -20.891 12.891 -5.312 1 95.5 80 TRP A C 1
ATOM 649 O O . TRP A 1 80 ? -19.953 12.875 -6.102 1 95.5 80 TRP A O 1
ATOM 659 N N . TRP A 1 81 ? -21.766 13.812 -5.281 1 94.12 81 TRP A N 1
ATOM 660 C CA . TRP A 1 81 ? -21.766 14.883 -6.273 1 94.12 81 TRP A CA 1
ATOM 661 C C . TRP A 1 81 ? -20.609 15.852 -6.016 1 94.12 81 TRP A C 1
ATOM 663 O O . TRP A 1 81 ? -20.172 16.562 -6.922 1 94.12 81 TRP A O 1
ATOM 673 N N . PHE A 1 82 ? -20.141 15.906 -4.902 1 95.31 82 PHE A N 1
ATOM 674 C CA . PHE A 1 82 ? -19.109 16.875 -4.551 1 95.31 82 PHE A CA 1
ATOM 675 C C . PHE A 1 82 ? -17.719 16.328 -4.852 1 95.31 82 PHE A C 1
ATOM 677 O O . PHE A 1 82 ? -17.281 15.352 -4.238 1 95.31 82 PHE A O 1
ATOM 684 N N . VAL A 1 83 ? -16.969 17.016 -5.684 1 92.75 83 VAL A N 1
ATOM 685 C CA . VAL A 1 83 ? -15.625 16.562 -6.059 1 92.75 83 VAL A CA 1
ATOM 686 C C . VAL A 1 83 ? -14.586 17.203 -5.133 1 92.75 83 VAL A C 1
ATOM 688 O O . VAL A 1 83 ? -13.445 16.75 -5.07 1 92.75 83 VAL A O 1
ATOM 691 N N . ASP A 1 84 ? -15.039 18.25 -4.453 1 95 84 ASP A N 1
ATOM 692 C CA . ASP A 1 84 ? -14.172 18.922 -3.482 1 95 84 ASP A CA 1
ATOM 693 C C . ASP A 1 84 ? -14.82 18.953 -2.098 1 95 84 ASP A C 1
ATOM 695 O O . ASP A 1 84 ? -16 18.625 -1.952 1 95 84 ASP A O 1
ATOM 699 N N . THR A 1 85 ? -14.016 19.406 -1.143 1 97.25 85 THR A N 1
ATOM 700 C CA . THR A 1 85 ? -14.5 19.531 0.228 1 97.25 85 THR A CA 1
ATOM 701 C C . THR A 1 85 ? -15.602 20.578 0.32 1 97.25 85 THR A C 1
ATOM 703 O O . THR A 1 85 ? -15.492 21.656 -0.257 1 97.25 85 THR A O 1
ATOM 706 N N . ARG A 1 86 ? -16.688 20.266 0.917 1 97.44 86 ARG A N 1
ATOM 707 C CA . ARG A 1 86 ? -17.766 21.188 1.26 1 97.44 86 ARG A CA 1
ATOM 708 C C . ARG A 1 86 ? -17.938 21.297 2.771 1 97.44 86 ARG A C 1
ATOM 710 O O . ARG A 1 86 ? -18.297 20.312 3.428 1 97.44 86 ARG A O 1
ATOM 717 N N . ALA A 1 87 ? -17.703 22.516 3.215 1 97.19 87 ALA A N 1
ATOM 718 C CA . ALA A 1 87 ? -17.688 22.688 4.668 1 97.19 87 ALA A CA 1
ATOM 719 C C . ALA A 1 87 ? -18.969 23.344 5.168 1 97.19 87 ALA A C 1
ATOM 721 O O . ALA A 1 87 ? -19.562 24.156 4.465 1 97.19 87 ALA A O 1
ATOM 722 N N . ASN A 1 88 ? -19.438 22.875 6.297 1 97.06 88 ASN A N 1
ATOM 723 C CA . ASN A 1 88 ? -20.422 23.547 7.125 1 97.06 88 ASN A CA 1
ATOM 724 C C . ASN A 1 88 ? -21.766 23.672 6.406 1 97.06 88 ASN A C 1
ATOM 726 O O . ASN A 1 88 ? -22.391 24.734 6.43 1 97.06 88 ASN A O 1
ATOM 730 N N . MET A 1 89 ? -22.094 22.641 5.762 1 94.62 89 MET A N 1
ATOM 731 C CA . MET A 1 89 ? -23.438 22.594 5.203 1 94.62 89 MET A CA 1
ATOM 732 C C . MET A 1 89 ? -24.469 22.281 6.289 1 94.62 89 MET A C 1
ATOM 734 O O . MET A 1 89 ? -24.219 21.453 7.164 1 94.62 89 MET A O 1
ATOM 738 N N . LYS A 1 90 ? -25.562 22.938 6.23 1 91.75 90 LYS A N 1
ATOM 739 C CA . LYS A 1 90 ? -26.625 22.609 7.172 1 91.75 90 LYS A CA 1
ATOM 740 C C . LYS A 1 90 ? -27.266 21.266 6.832 1 91.75 90 LYS A C 1
ATOM 742 O O . LYS A 1 90 ? -27.656 21.031 5.688 1 91.75 90 LYS A O 1
ATOM 747 N N . PHE A 1 91 ? -27.312 20.406 7.816 1 88.94 91 PHE A N 1
ATOM 748 C CA . PHE A 1 91 ? -27.844 19.062 7.574 1 88.94 91 PHE A CA 1
ATOM 749 C C . PHE A 1 91 ? -29.312 19.125 7.172 1 88.94 91 PHE A C 1
ATOM 751 O O . PHE A 1 91 ? -29.781 18.328 6.367 1 88.94 91 PHE A O 1
ATOM 758 N N . SER A 1 92 ? -30.062 20.047 7.676 1 87.12 92 SER A N 1
ATOM 759 C CA . SER A 1 92 ? -31.453 20.25 7.293 1 87.12 92 SER A CA 1
ATOM 760 C C . SER A 1 92 ? -31.578 20.547 5.801 1 87.12 92 SER A C 1
ATOM 762 O O . SER A 1 92 ? -32.531 20.078 5.148 1 87.12 92 SER A O 1
ATOM 764 N N . ASP A 1 93 ? -30.656 21.328 5.316 1 88.94 93 ASP A N 1
ATOM 765 C CA . ASP A 1 93 ? -30.656 21.641 3.887 1 88.94 93 ASP A CA 1
ATOM 766 C C . ASP A 1 93 ? -30.344 20.391 3.062 1 88.94 93 ASP A C 1
ATOM 768 O O . ASP A 1 93 ? -30.953 20.156 2.02 1 88.94 93 ASP A O 1
ATOM 772 N N . ILE A 1 94 ? -29.469 19.594 3.582 1 88.88 94 ILE A N 1
ATOM 773 C CA . ILE A 1 94 ? -29.062 18.375 2.893 1 88.88 94 ILE A CA 1
ATOM 774 C C . ILE A 1 94 ? -30.25 17.422 2.789 1 88.88 94 ILE A C 1
ATOM 776 O O . ILE A 1 94 ? -30.547 16.906 1.711 1 88.88 94 ILE A O 1
ATOM 780 N N . THR A 1 95 ? -30.906 17.188 3.883 1 85.88 95 THR A N 1
ATOM 781 C CA . THR A 1 95 ? -32.031 16.25 3.9 1 85.88 95 THR A CA 1
ATOM 782 C C . THR A 1 95 ? -33.156 16.75 3.033 1 85.88 95 THR A C 1
ATOM 784 O O . THR A 1 95 ? -33.875 15.961 2.41 1 85.88 95 THR A O 1
ATOM 787 N N . ARG A 1 96 ? -33.375 17.969 3.043 1 84 96 ARG A N 1
ATOM 788 C CA . ARG A 1 96 ? -34.375 18.562 2.182 1 84 96 ARG A CA 1
ATOM 789 C C . ARG A 1 96 ? -34.062 18.328 0.709 1 84 96 ARG A C 1
ATOM 791 O O . ARG A 1 96 ? -34.906 17.875 -0.058 1 84 96 ARG A O 1
ATOM 798 N N . ILE A 1 97 ? -32.875 18.578 0.395 1 83.5 97 ILE A N 1
ATOM 799 C CA . ILE A 1 97 ? -32.469 18.438 -0.991 1 83.5 97 ILE A CA 1
ATOM 800 C C . ILE A 1 97 ? -32.5 16.969 -1.401 1 83.5 97 ILE A C 1
ATOM 802 O O . ILE A 1 97 ? -32.906 16.641 -2.518 1 83.5 97 ILE A O 1
ATOM 806 N N . ALA A 1 98 ? -32.125 16.109 -0.485 1 80.44 98 ALA A N 1
ATOM 807 C CA . ALA A 1 98 ? -32.094 14.672 -0.76 1 80.44 98 ALA A CA 1
ATOM 808 C C . ALA A 1 98 ? -33.5 14.078 -0.628 1 80.44 98 ALA A C 1
ATOM 810 O O . ALA A 1 98 ? -33.719 12.891 -0.885 1 80.44 98 ALA A O 1
ATOM 811 N N . GLU A 1 99 ? -34.406 14.945 -0.281 1 78.25 99 GLU A N 1
ATOM 812 C CA . GLU A 1 99 ? -35.812 14.531 -0.148 1 78.25 99 GLU A CA 1
ATOM 813 C C . GLU A 1 99 ? -35.969 13.414 0.877 1 78.25 99 GLU A C 1
ATOM 815 O O . GLU A 1 99 ? -36.594 12.398 0.607 1 78.25 99 GLU A O 1
ATOM 820 N N . ILE A 1 100 ? -35.156 13.586 1.876 1 74.5 100 ILE A N 1
ATOM 821 C CA . ILE A 1 100 ? -35.281 12.648 2.988 1 74.5 100 ILE A CA 1
ATOM 822 C C . ILE A 1 100 ? -36.062 13.297 4.137 1 74.5 100 ILE A C 1
ATOM 824 O O . ILE A 1 100 ? -35.875 14.484 4.418 1 74.5 100 ILE A O 1
ATOM 828 N N . GLU A 1 101 ? -37 12.617 4.543 1 63.72 101 GLU A N 1
ATOM 829 C CA . GLU A 1 101 ? -37.75 13.133 5.684 1 63.72 101 GLU A CA 1
ATOM 830 C C . GLU A 1 101 ? -36.875 13.195 6.934 1 63.72 101 GLU A C 1
ATOM 832 O O . GLU A 1 101 ? -36.188 12.227 7.266 1 63.72 101 GLU A O 1
ATOM 837 N N . SER A 1 102 ? -36.312 14.312 7.258 1 59.66 102 SER A N 1
ATOM 838 C CA . SER A 1 102 ? -35.531 14.414 8.469 1 59.66 102 SER A CA 1
ATOM 839 C C . SER A 1 102 ? -36.25 15.195 9.555 1 59.66 102 SER A C 1
ATOM 841 O O . SER A 1 102 ? -37 16.125 9.258 1 59.66 102 SER A O 1
ATOM 843 N N . LYS A 1 103 ? -36.438 14.703 10.719 1 53.53 103 LYS A N 1
ATOM 844 C CA . LYS A 1 103 ? -37 15.445 11.852 1 53.53 103 LYS A CA 1
ATOM 845 C C . LYS A 1 103 ? -36 16.516 12.328 1 53.53 103 LYS A C 1
ATOM 847 O O . LYS A 1 103 ? -36.25 17.203 13.312 1 53.53 103 LYS A O 1
ATOM 852 N N . ALA A 1 104 ? -34.906 16.672 11.68 1 52.69 104 ALA A N 1
ATOM 853 C CA . ALA A 1 104 ? -33.781 17.438 12.219 1 52.69 104 ALA A CA 1
ATOM 854 C C . ALA A 1 104 ? -33.969 18.938 11.945 1 52.69 104 ALA A C 1
ATOM 856 O O . ALA A 1 104 ? -33.062 19.734 12.227 1 52.69 104 ALA A O 1
ATOM 857 N N . GLY A 1 105 ? -35.062 19.625 12.156 1 50.62 105 GLY A N 1
ATOM 858 C CA . GLY A 1 105 ? -35.281 21.016 11.805 1 50.62 105 GLY A CA 1
ATOM 859 C C . GLY A 1 105 ? -35.156 21.953 12.992 1 50.62 105 GLY A C 1
ATOM 860 O O . GLY A 1 105 ? -35.406 23.156 12.867 1 50.62 105 GLY A O 1
ATOM 861 N N . GLY A 1 106 ? -34.938 21.516 14.086 1 48.31 106 GLY A N 1
ATOM 862 C CA . GLY A 1 106 ? -35.031 22.578 15.07 1 48.31 106 GLY A CA 1
ATOM 863 C C . GLY A 1 106 ? -33.75 23.375 15.242 1 48.31 106 GLY A C 1
ATOM 864 O O . GLY A 1 106 ? -32.844 23.281 14.422 1 48.31 106 GLY A O 1
ATOM 865 N N . GLU A 1 107 ? -33.656 24.484 16.234 1 49.75 107 GLU A N 1
ATOM 866 C CA . GLU A 1 107 ? -32.656 25.438 16.672 1 49.75 107 GLU A CA 1
ATOM 867 C C . GLU A 1 107 ? -31.266 24.812 16.703 1 49.75 107 GLU A C 1
ATOM 869 O O . GLU A 1 107 ? -30.25 25.516 16.688 1 49.75 107 GLU A O 1
ATOM 874 N N . ASN A 1 108 ? -31.125 23.5 16.641 1 61.5 108 ASN A N 1
ATOM 875 C CA . ASN A 1 108 ? -29.875 22.781 16.859 1 61.5 108 ASN A CA 1
ATOM 876 C C . ASN A 1 108 ? -29.438 22.031 15.609 1 61.5 108 ASN A C 1
ATOM 878 O O . ASN A 1 108 ? -28.953 20.906 15.695 1 61.5 108 ASN A O 1
ATOM 882 N N . ASP A 1 109 ? -29.5 22.75 14.5 1 78.81 109 ASP A N 1
ATOM 883 C CA . ASP A 1 109 ? -29.188 22.109 13.227 1 78.81 109 ASP A CA 1
ATOM 884 C C . ASP A 1 109 ? -27.719 21.719 13.156 1 78.81 109 ASP A C 1
ATOM 886 O O . ASP A 1 109 ? -26.828 22.516 13.484 1 78.81 109 ASP A O 1
ATOM 890 N N . LEU A 1 110 ? -27.453 20.484 12.805 1 88.94 110 LEU A N 1
ATOM 891 C CA . LEU A 1 110 ? -26.125 19.938 12.641 1 88.94 110 LEU A CA 1
ATOM 892 C C . LEU A 1 110 ? -25.438 20.531 11.414 1 88.94 110 LEU A C 1
ATOM 894 O O . LEU A 1 110 ? -26.094 20.812 10.406 1 88.94 110 LEU A O 1
ATOM 898 N N . LEU A 1 111 ? -24.219 20.922 11.586 1 94.31 111 LEU A N 1
ATOM 899 C CA . LEU A 1 111 ? -23.391 21.281 10.453 1 94.31 111 LEU A CA 1
ATOM 900 C C . LEU A 1 111 ? -22.609 20.062 9.938 1 94.31 111 LEU A C 1
ATOM 902 O O . LEU A 1 111 ? -22.094 19.281 10.734 1 94.31 111 LEU A O 1
ATOM 906 N N . CYS A 1 112 ? -22.625 19.953 8.617 1 95.38 112 CYS A N 1
ATOM 907 C CA . CYS A 1 112 ? -21.969 18.812 7.992 1 95.38 112 CYS A CA 1
ATOM 908 C C . CYS A 1 112 ? -20.844 19.266 7.074 1 95.38 112 CYS A C 1
ATOM 910 O O . CYS A 1 112 ? -21 20.203 6.297 1 95.38 112 CYS A O 1
ATOM 912 N N . THR A 1 113 ? -19.734 18.656 7.199 1 97.69 113 THR A N 1
ATOM 913 C CA . THR A 1 113 ? -18.625 18.812 6.262 1 97.69 113 THR A CA 1
ATOM 914 C C . THR A 1 113 ? -18.328 17.5 5.547 1 97.69 113 THR A C 1
ATOM 916 O O . THR A 1 113 ? -18.234 16.453 6.184 1 97.69 113 THR A O 1
ATOM 919 N N . SER A 1 114 ? -18.266 17.594 4.242 1 98.12 114 SER A N 1
ATOM 920 C CA . SER A 1 114 ? -18.016 16.406 3.416 1 98.12 114 SER A CA 1
ATOM 921 C C . SER A 1 114 ? -16.672 16.516 2.693 1 98.12 114 SER A C 1
ATOM 923 O O . SER A 1 114 ? -16.375 17.562 2.096 1 98.12 114 SER A O 1
ATOM 925 N N . VAL A 1 115 ? -15.867 15.469 2.748 1 98.44 115 VAL A N 1
ATOM 926 C CA . VAL A 1 115 ? -14.555 15.43 2.113 1 98.44 115 VAL A CA 1
ATOM 927 C C . VAL A 1 115 ? -14.445 14.195 1.229 1 98.44 115 VAL A C 1
ATOM 929 O O . VAL A 1 115 ? -14.516 13.062 1.723 1 98.44 115 VAL A O 1
ATOM 932 N N . PRO A 1 116 ? -14.289 14.383 -0.08 1 97.75 116 PRO A N 1
ATOM 933 C CA . PRO A 1 116 ? -14.078 13.211 -0.938 1 97.75 116 PRO A CA 1
ATOM 934 C C . PRO A 1 116 ? -12.797 12.453 -0.597 1 97.75 116 PRO A C 1
ATOM 936 O O . PRO A 1 116 ? -11.789 13.062 -0.239 1 97.75 116 PRO A O 1
ATOM 939 N N . VAL A 1 117 ? -12.852 11.172 -0.66 1 97.31 117 VAL A N 1
ATOM 940 C CA . VAL A 1 117 ? -11.695 10.312 -0.421 1 97.31 117 VAL A CA 1
ATOM 941 C C . VAL A 1 117 ? -11.133 9.82 -1.752 1 97.31 117 VAL A C 1
ATOM 943 O O . VAL A 1 117 ? -11.75 9 -2.434 1 97.31 117 VAL A O 1
ATOM 946 N N . ILE A 1 118 ? -9.961 10.297 -2.018 1 94.19 118 ILE A N 1
ATOM 947 C CA . ILE A 1 118 ? -9.367 10.008 -3.316 1 94.19 118 ILE A CA 1
ATOM 948 C C . ILE A 1 118 ? -7.977 9.406 -3.121 1 94.19 118 ILE A C 1
ATOM 950 O O . ILE A 1 118 ? -7.211 9.859 -2.27 1 94.19 118 ILE A O 1
ATOM 954 N N . GLY A 1 119 ? -7.652 8.422 -3.832 1 90.56 119 GLY A N 1
ATOM 955 C CA . GLY A 1 119 ? -6.34 7.805 -3.91 1 90.56 119 GLY A CA 1
ATOM 956 C C . GLY A 1 119 ? -5.926 7.457 -5.328 1 90.56 119 GLY A C 1
ATOM 957 O O . GLY A 1 119 ? -6.629 6.723 -6.023 1 90.56 119 GLY A O 1
ATOM 958 N N . GLY A 1 120 ? -4.742 7.949 -5.758 1 87.12 120 GLY A N 1
ATOM 959 C CA . GLY A 1 120 ? -4.289 7.648 -7.105 1 87.12 120 GLY A CA 1
ATOM 960 C C . GLY A 1 120 ? -5.281 8.07 -8.172 1 87.12 120 GLY A C 1
ATOM 961 O O . GLY A 1 120 ? -5.508 7.336 -9.141 1 87.12 120 GLY A O 1
ATOM 962 N N . GLY A 1 121 ? -5.988 9.062 -7.902 1 86.5 121 GLY A N 1
ATOM 963 C CA . GLY A 1 121 ? -6.949 9.562 -8.875 1 86.5 121 GLY A CA 1
ATOM 964 C C . GLY A 1 121 ? -8.281 8.844 -8.812 1 86.5 121 GLY A C 1
ATOM 965 O O . GLY A 1 121 ? -9.227 9.211 -9.516 1 86.5 121 GLY A O 1
ATOM 966 N N . ARG A 1 122 ? -8.375 7.855 -8.102 1 90.44 122 ARG A N 1
ATOM 967 C CA . ARG A 1 122 ? -9.609 7.098 -7.914 1 90.44 122 ARG A CA 1
ATOM 968 C C . ARG A 1 122 ? -10.352 7.555 -6.664 1 90.44 122 ARG A C 1
ATOM 970 O O . ARG A 1 122 ? -9.734 7.773 -5.617 1 90.44 122 ARG A O 1
ATOM 977 N N . ARG A 1 123 ? -11.656 7.715 -6.785 1 94.94 123 ARG A N 1
ATOM 978 C CA . ARG A 1 123 ? -12.469 8.07 -5.633 1 94.94 123 ARG A CA 1
ATOM 979 C C . ARG A 1 123 ? -13 6.828 -4.93 1 94.94 123 ARG A C 1
ATOM 981 O O . ARG A 1 123 ? -13.672 6 -5.547 1 94.94 123 ARG A O 1
ATOM 988 N N . PHE A 1 124 ? -12.734 6.766 -3.68 1 96.06 124 PHE A N 1
ATOM 989 C CA . PHE A 1 124 ? -13.07 5.551 -2.947 1 96.06 124 PHE A CA 1
ATOM 990 C C . PHE A 1 124 ? -14.289 5.777 -2.057 1 96.06 124 PHE A C 1
ATOM 992 O O . PHE A 1 124 ? -14.969 4.828 -1.676 1 96.06 124 PHE A O 1
ATOM 999 N N . GLY A 1 125 ? -14.523 7.031 -1.745 1 97.56 125 GLY A N 1
ATOM 1000 C CA . GLY A 1 125 ? -15.625 7.293 -0.837 1 97.56 125 GLY A CA 1
ATOM 1001 C C . GLY A 1 125 ? -15.68 8.734 -0.37 1 97.56 125 GLY A C 1
ATOM 1002 O O . GLY A 1 125 ? -15.281 9.648 -1.102 1 97.56 125 GLY A O 1
ATOM 1003 N N . THR A 1 126 ? -16.312 8.93 0.817 1 98.12 126 THR A N 1
ATOM 1004 C CA . THR A 1 126 ? -16.516 10.258 1.383 1 98.12 126 THR A CA 1
ATOM 1005 C C . THR A 1 126 ? -16.406 10.219 2.904 1 98.12 126 THR A C 1
ATOM 1007 O O . THR A 1 126 ? -16.922 9.305 3.547 1 98.12 126 THR A O 1
ATOM 1010 N N . VAL A 1 127 ? -15.672 11.156 3.416 1 98.38 127 VAL A N 1
ATOM 1011 C CA . VAL A 1 127 ? -15.68 11.383 4.859 1 98.38 127 VAL A CA 1
ATOM 1012 C C . VAL A 1 127 ? -16.734 12.438 5.207 1 98.38 127 VAL A C 1
ATOM 1014 O O . VAL A 1 127 ? -16.75 13.516 4.617 1 98.38 127 VAL A O 1
ATOM 1017 N N . LEU A 1 128 ? -17.641 12.094 6.141 1 97.12 128 LEU A N 1
ATOM 1018 C CA . LEU A 1 128 ? -18.656 13.008 6.633 1 97.12 128 LEU A CA 1
ATOM 1019 C C . LEU A 1 128 ? -18.438 13.344 8.102 1 97.12 128 LEU A C 1
ATOM 1021 O O . LEU A 1 128 ? -18.297 12.445 8.938 1 97.12 128 LEU A O 1
ATOM 1025 N N . ALA A 1 129 ? -18.359 14.594 8.367 1 97.19 129 ALA A N 1
ATOM 1026 C CA . ALA A 1 129 ? -18.203 15.055 9.75 1 97.19 129 ALA A CA 1
ATOM 1027 C C . ALA A 1 129 ? -19.359 15.969 10.156 1 97.19 129 ALA A C 1
ATOM 1029 O O . ALA A 1 129 ? -19.797 16.812 9.359 1 97.19 129 ALA A O 1
ATOM 1030 N N . PHE A 1 130 ? -19.828 15.805 11.383 1 95.06 130 PHE A N 1
ATOM 1031 C CA . PHE A 1 130 ? -20.969 16.562 11.859 1 95.06 130 PHE A CA 1
ATOM 1032 C C . PHE A 1 130 ? -20.641 17.281 13.172 1 95.06 130 PHE A C 1
ATOM 1034 O O . PHE A 1 130 ? -19.984 16.703 14.047 1 95.06 130 PHE A O 1
ATOM 1041 N N . LYS A 1 131 ? -21.062 18.484 13.234 1 93.88 131 LYS A N 1
ATOM 1042 C CA . LYS A 1 131 ? -20.984 19.266 14.477 1 93.88 131 LYS A CA 1
ATOM 1043 C C . LYS A 1 131 ? -22.344 19.859 14.828 1 93.88 131 LYS A C 1
ATOM 1045 O O . LYS A 1 131 ? -23.156 20.141 13.938 1 93.88 131 LYS A O 1
ATOM 1050 N N . SER A 1 132 ? -22.656 20.156 16.062 1 87.44 132 SER A N 1
ATOM 1051 C CA . SER A 1 132 ? -23.922 20.734 16.484 1 87.44 132 SER A CA 1
ATOM 1052 C C . SER A 1 132 ? -23.75 22.172 16.969 1 87.44 132 SER A C 1
ATOM 1054 O O . SER A 1 132 ? -24.578 23.031 16.703 1 87.44 132 SER A O 1
ATOM 1056 N N . PHE A 1 133 ? -22.781 22.484 17.641 1 81.31 133 PHE A N 1
ATOM 1057 C CA . PHE A 1 133 ? -22.75 23.766 18.359 1 81.31 133 PHE A CA 1
ATOM 1058 C C . PHE A 1 133 ? -21.656 24.672 17.797 1 81.31 133 PHE A C 1
ATOM 1060 O O . PHE A 1 133 ? -21.547 25.828 18.203 1 81.31 133 PHE A O 1
ATOM 1067 N N . SER A 1 134 ? -20.906 24.156 16.922 1 89.94 134 SER A N 1
ATOM 1068 C CA . SER A 1 134 ? -19.828 24.969 16.375 1 89.94 134 SER A CA 1
ATOM 1069 C C . SER A 1 134 ? -19.594 24.641 14.898 1 89.94 134 SER A C 1
ATOM 1071 O O . SER A 1 134 ? -19.938 23.547 14.43 1 89.94 134 SER A O 1
ATOM 1073 N N . ALA A 1 135 ? -19.062 25.672 14.219 1 94.88 135 ALA A N 1
ATOM 1074 C CA . ALA A 1 135 ? -18.703 25.469 12.82 1 94.88 135 ALA A CA 1
ATOM 1075 C C . ALA A 1 135 ? -17.312 24.828 12.719 1 94.88 135 ALA A C 1
ATOM 1077 O O . ALA A 1 135 ? -16.5 24.938 13.641 1 94.88 135 ALA A O 1
ATOM 1078 N N . PHE A 1 136 ? -17.094 24.156 11.625 1 96.31 136 PHE A N 1
ATOM 1079 C CA . PHE A 1 136 ? -15.758 23.641 11.344 1 96.31 136 PHE A CA 1
ATOM 1080 C C . PHE A 1 136 ? -14.812 24.781 10.984 1 96.31 136 PHE A C 1
ATOM 1082 O O . PHE A 1 136 ? -15.125 25.625 10.141 1 96.31 136 PHE A O 1
ATOM 1089 N N . THR A 1 137 ? -13.703 24.766 11.656 1 96 137 THR A N 1
ATOM 1090 C CA . THR A 1 137 ? -12.664 25.766 11.383 1 96 137 THR A CA 1
ATOM 1091 C C . THR A 1 137 ? -11.727 25.281 10.289 1 96 137 THR A C 1
ATOM 1093 O O . THR A 1 137 ? -11.812 24.125 9.852 1 96 137 THR A O 1
ATOM 1096 N N . GLU A 1 138 ? -10.891 26.156 9.844 1 94.75 138 GLU A N 1
ATOM 1097 C CA . GLU A 1 138 ? -9.875 25.766 8.875 1 94.75 138 GLU A CA 1
ATOM 1098 C C . GLU A 1 138 ? -9.008 24.625 9.414 1 94.75 138 GLU A C 1
ATOM 1100 O O . GLU A 1 138 ? -8.609 23.734 8.672 1 94.75 138 GLU A O 1
ATOM 1105 N N . GLU A 1 139 ? -8.719 24.719 10.688 1 94.75 139 GLU A N 1
ATOM 1106 C CA . GLU A 1 139 ? -7.922 23.688 11.32 1 94.75 139 GLU A CA 1
ATOM 1107 C C . GLU A 1 139 ? -8.633 22.328 11.266 1 94.75 139 GLU A C 1
ATOM 1109 O O . GLU A 1 139 ? -8.008 21.2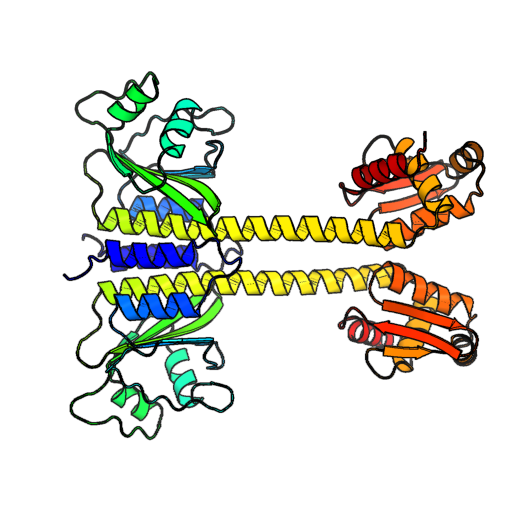97 11.008 1 94.75 139 GLU A O 1
ATOM 1114 N N . ASP A 1 140 ? -9.922 22.406 11.492 1 96.38 140 ASP A N 1
ATOM 1115 C CA . ASP A 1 140 ? -10.711 21.172 11.414 1 96.38 140 ASP A CA 1
ATOM 1116 C C . ASP A 1 140 ? -10.672 20.594 10 1 96.38 140 ASP A C 1
ATOM 1118 O O . ASP A 1 140 ? -10.523 19.375 9.836 1 96.38 140 ASP A O 1
ATOM 1122 N N . ILE A 1 141 ? -10.766 21.469 9.07 1 97.25 141 ILE A N 1
ATOM 1123 C CA . ILE A 1 141 ? -10.797 21.047 7.676 1 97.25 141 ILE A CA 1
ATOM 1124 C C . ILE A 1 141 ? -9.461 20.406 7.293 1 97.25 141 ILE A C 1
ATOM 1126 O O . ILE A 1 141 ? -9.43 19.406 6.582 1 97.25 141 ILE A O 1
ATOM 1130 N N . ILE A 1 142 ? -8.438 20.953 7.754 1 96.12 142 ILE A N 1
ATOM 1131 C CA . ILE A 1 142 ? -7.105 20.406 7.492 1 96.12 142 ILE A CA 1
ATOM 1132 C C . ILE A 1 142 ? -7.02 18.984 8.023 1 96.12 142 ILE A C 1
ATOM 1134 O O . ILE A 1 142 ? -6.543 18.078 7.324 1 96.12 142 ILE A O 1
ATOM 1138 N N . VAL A 1 143 ? -7.508 18.781 9.234 1 96.88 143 VAL A N 1
ATOM 1139 C CA . VAL A 1 143 ? -7.477 17.469 9.867 1 96.88 143 VAL A CA 1
ATOM 1140 C C . VAL A 1 143 ? -8.312 16.484 9.047 1 96.88 143 VAL A C 1
ATOM 1142 O O . VAL A 1 143 ? -7.859 15.367 8.758 1 96.88 143 VAL A O 1
ATOM 1145 N N . LEU A 1 144 ? -9.445 16.891 8.664 1 97.88 144 LEU A N 1
ATOM 1146 C CA . LEU A 1 144 ? -10.359 16.031 7.91 1 97.88 144 LEU A CA 1
ATOM 1147 C C . LEU A 1 144 ? -9.766 15.664 6.555 1 97.88 144 LEU A C 1
ATOM 1149 O O . LEU A 1 144 ? -9.828 14.508 6.137 1 97.88 144 LEU A O 1
ATOM 1153 N N . GLU A 1 145 ? -9.227 16.609 5.891 1 96.5 145 GLU A N 1
ATOM 1154 C CA . GLU A 1 145 ? -8.633 16.359 4.578 1 96.5 145 GLU A CA 1
ATOM 1155 C C . GLU A 1 145 ? -7.402 15.469 4.688 1 96.5 145 GLU A C 1
ATOM 1157 O O . GLU A 1 145 ? -7.172 14.609 3.83 1 96.5 145 GLU A O 1
ATOM 1162 N N . TYR A 1 146 ? -6.707 15.734 5.758 1 95.75 146 TYR A N 1
ATOM 1163 C CA . TYR A 1 146 ? -5.555 14.883 6.02 1 95.75 146 TYR A CA 1
ATOM 1164 C C . TYR A 1 146 ? -5.98 13.43 6.195 1 95.75 146 TYR A C 1
ATOM 1166 O O . TYR A 1 146 ? -5.453 12.539 5.527 1 95.75 146 TYR A O 1
ATOM 1174 N N . ALA A 1 147 ? -6.887 13.195 7.012 1 96.69 147 ALA A N 1
ATOM 1175 C CA . ALA A 1 147 ? -7.398 11.844 7.258 1 96.69 147 ALA A CA 1
ATOM 1176 C C . ALA A 1 147 ? -7.922 11.211 5.973 1 96.69 147 ALA A C 1
ATOM 1178 O O . ALA A 1 147 ? -7.629 10.055 5.68 1 96.69 147 ALA A O 1
ATOM 1179 N N . SER A 1 148 ? -8.609 12 5.203 1 96.94 148 SER A N 1
ATOM 1180 C CA . SER A 1 148 ? -9.195 11.5 3.963 1 96.94 148 SER A CA 1
ATOM 1181 C C . SER A 1 148 ? -8.117 11.078 2.975 1 96.94 148 SER A C 1
ATOM 1183 O O . SER A 1 148 ? -8.258 10.055 2.295 1 96.94 148 SER A O 1
ATOM 1185 N N . THR A 1 149 ? -7.094 11.859 2.885 1 93.94 149 THR A N 1
ATOM 1186 C CA . THR A 1 149 ? -5.992 11.539 1.983 1 93.94 149 THR A CA 1
ATOM 1187 C C . THR A 1 149 ? -5.316 10.234 2.393 1 93.94 149 THR A C 1
ATOM 1189 O O . THR A 1 149 ? -5.055 9.375 1.548 1 93.94 149 THR A O 1
ATOM 1192 N N . VAL A 1 150 ? -5.102 10.109 3.646 1 92.94 150 VAL A N 1
ATOM 1193 C CA . VAL A 1 150 ? -4.457 8.906 4.164 1 92.94 150 VAL A CA 1
ATOM 1194 C C . VAL A 1 150 ? -5.348 7.691 3.9 1 92.94 150 VAL A C 1
ATOM 1196 O O . VAL A 1 150 ? -4.863 6.645 3.471 1 92.94 150 VAL A O 1
ATOM 1199 N N . ILE A 1 151 ? -6.594 7.797 4.145 1 94.81 151 ILE A N 1
ATOM 1200 C CA . ILE A 1 151 ? -7.543 6.723 3.883 1 94.81 151 ILE A CA 1
ATOM 1201 C C . ILE A 1 151 ? -7.516 6.363 2.4 1 94.81 151 ILE A C 1
ATOM 1203 O O . ILE A 1 151 ? -7.469 5.184 2.043 1 94.81 151 ILE A O 1
ATOM 1207 N N . GLY A 1 152 ? -7.566 7.383 1.574 1 93.12 152 GLY A N 1
ATOM 1208 C CA . GLY A 1 152 ? -7.516 7.156 0.139 1 93.12 152 GLY A CA 1
ATOM 1209 C C . GLY A 1 152 ? -6.281 6.387 -0.299 1 93.12 152 GLY A C 1
ATOM 1210 O O . GLY A 1 152 ? -6.371 5.473 -1.121 1 93.12 152 GLY A O 1
ATOM 1211 N N . LEU A 1 153 ? -5.203 6.746 0.251 1 90 153 LEU A N 1
ATOM 1212 C CA . LEU A 1 153 ? -3.949 6.07 -0.061 1 90 153 LEU A CA 1
ATOM 1213 C C . LEU A 1 153 ? -3.994 4.613 0.38 1 90 153 LEU A C 1
ATOM 1215 O O . LEU A 1 153 ? -3.547 3.725 -0.35 1 90 153 LEU A O 1
ATOM 1219 N N . GLU A 1 154 ? -4.457 4.41 1.55 1 90.25 154 GLU A N 1
ATOM 1220 C CA . GLU A 1 154 ? -4.57 3.049 2.064 1 90.25 154 GLU A CA 1
ATOM 1221 C C . GLU A 1 154 ? -5.492 2.205 1.191 1 90.25 154 GLU A C 1
ATOM 1223 O O . GLU A 1 154 ? -5.176 1.057 0.874 1 90.25 154 GLU A O 1
ATOM 1228 N N . LEU A 1 155 ? -6.566 2.783 0.846 1 92.75 155 LEU A N 1
ATOM 1229 C CA . LEU A 1 155 ? -7.527 2.051 0.028 1 92.75 155 LEU A CA 1
ATOM 1230 C C . LEU A 1 155 ? -6.965 1.778 -1.362 1 92.75 155 LEU A C 1
ATOM 1232 O O . LEU A 1 155 ? -7.238 0.732 -1.954 1 92.75 155 LEU A O 1
ATOM 1236 N N . LEU A 1 156 ? -6.234 2.723 -1.857 1 90.81 156 LEU A N 1
ATOM 1237 C CA . LEU A 1 156 ? -5.547 2.498 -3.125 1 90.81 156 LEU A CA 1
ATOM 1238 C C . LEU A 1 156 ? -4.613 1.298 -3.031 1 90.81 156 LEU A C 1
ATOM 1240 O O . LEU A 1 156 ? -4.625 0.426 -3.902 1 90.81 156 LEU A O 1
ATOM 1244 N N . ASN A 1 157 ? -3.889 1.27 -2.006 1 89.19 157 ASN A N 1
ATOM 1245 C CA . ASN A 1 157 ? -2.939 0.177 -1.812 1 89.19 157 ASN A CA 1
ATOM 1246 C C . ASN A 1 157 ? -3.652 -1.166 -1.678 1 89.19 157 ASN A C 1
ATOM 1248 O O . ASN A 1 157 ? -3.203 -2.17 -2.236 1 89.19 157 ASN A O 1
ATOM 1252 N N . LEU A 1 158 ? -4.656 -1.17 -0.947 1 89.69 158 LEU A N 1
ATOM 1253 C CA . LEU A 1 158 ? -5.434 -2.395 -0.791 1 89.69 158 LEU A CA 1
ATOM 1254 C C . LEU A 1 158 ? -5.996 -2.857 -2.131 1 89.69 158 LEU A C 1
ATOM 1256 O O . LEU A 1 158 ? -5.992 -4.055 -2.43 1 89.69 158 LEU A O 1
ATOM 1260 N N . SER A 1 159 ? -6.441 -1.941 -2.85 1 91 159 SER A N 1
ATOM 1261 C CA . SER A 1 159 ? -6.98 -2.27 -4.164 1 91 159 SER A CA 1
ATOM 1262 C C . SER A 1 159 ? -5.902 -2.842 -5.078 1 91 159 SER A C 1
ATOM 1264 O O . SER A 1 159 ? -6.16 -3.773 -5.844 1 91 159 SER A O 1
ATOM 1266 N N . LYS A 1 160 ? -4.746 -2.27 -5.047 1 88.12 160 LYS A N 1
ATOM 1267 C CA . LYS A 1 160 ? -3.627 -2.77 -5.84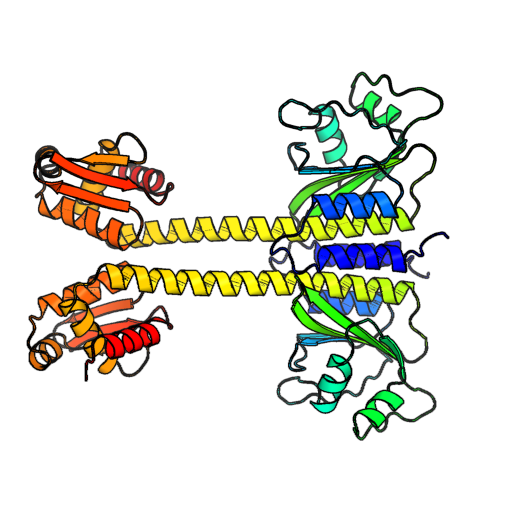 1 88.12 160 LYS A CA 1
ATOM 1268 C C . LYS A 1 160 ? -3.283 -4.207 -5.461 1 88.12 160 LYS A C 1
ATOM 1270 O O . LYS A 1 160 ? -3.004 -5.035 -6.332 1 88.12 160 LYS A O 1
ATOM 1275 N N . GLU A 1 161 ? -3.252 -4.375 -4.191 1 88.5 161 GLU A N 1
ATOM 1276 C CA . GLU A 1 161 ? -2.963 -5.719 -3.709 1 88.5 161 GLU A CA 1
ATOM 1277 C C . GLU A 1 161 ? -3.975 -6.727 -4.246 1 88.5 161 GLU A C 1
ATOM 1279 O O . GLU A 1 161 ? -3.604 -7.824 -4.672 1 88.5 161 GLU A O 1
ATOM 1284 N N . GLU A 1 162 ? -5.156 -6.359 -4.184 1 90.31 162 GLU A N 1
ATOM 1285 C CA . GLU A 1 162 ? -6.211 -7.227 -4.695 1 90.31 162 GLU A CA 1
ATOM 1286 C C . GLU A 1 162 ? -6.051 -7.469 -6.191 1 90.31 162 GLU A C 1
ATOM 1288 O O . GLU A 1 162 ? -6.199 -8.594 -6.664 1 90.31 162 GLU A O 1
ATOM 1293 N N . ASP A 1 163 ? -5.766 -6.414 -6.902 1 90.62 163 ASP A N 1
ATOM 1294 C CA . ASP A 1 163 ? -5.551 -6.512 -8.344 1 90.62 163 ASP A CA 1
ATOM 1295 C C . ASP A 1 163 ? -4.371 -7.43 -8.664 1 90.62 163 ASP A C 1
ATOM 1297 O O . ASP A 1 163 ? -4.445 -8.25 -9.578 1 90.62 163 ASP A O 1
ATOM 1301 N N . GLU A 1 164 ? -3.383 -7.258 -7.953 1 88.56 164 GLU A N 1
ATOM 1302 C CA . GLU A 1 164 ? -2.188 -8.07 -8.172 1 88.56 164 GLU A CA 1
ATOM 1303 C C . GLU A 1 164 ? -2.459 -9.539 -7.871 1 88.56 164 GLU A C 1
ATOM 1305 O O . GLU A 1 164 ? -1.991 -10.422 -8.594 1 88.56 164 GLU A O 1
ATOM 1310 N N . GLU A 1 165 ? -3.113 -9.773 -6.836 1 88.06 165 GLU A N 1
ATOM 1311 C CA . GLU A 1 165 ? -3.471 -11.148 -6.504 1 88.06 165 GLU A CA 1
ATOM 1312 C C . GLU A 1 165 ? -4.316 -11.781 -7.605 1 88.06 165 GLU A C 1
ATOM 1314 O O . GLU A 1 165 ? -4.102 -12.938 -7.973 1 88.06 165 GLU A O 1
ATOM 1319 N N . GLU A 1 166 ? -5.191 -11.086 -8.086 1 90.12 166 GLU A N 1
ATOM 1320 C CA . GLU A 1 166 ? -6.035 -11.578 -9.172 1 90.12 166 GLU A CA 1
ATOM 1321 C C . GLU A 1 166 ? -5.219 -11.844 -10.43 1 90.12 166 GLU A C 1
ATOM 1323 O O . GLU A 1 166 ? -5.418 -12.852 -11.109 1 90.12 166 GLU A O 1
ATOM 1328 N N . LYS A 1 167 ? -4.375 -10.969 -10.727 1 89.88 167 LYS A N 1
ATOM 1329 C CA . LYS A 1 167 ? -3.51 -11.125 -11.891 1 89.88 167 LYS A CA 1
ATOM 1330 C C . LYS A 1 167 ? -2.645 -12.375 -11.766 1 89.88 167 LYS A C 1
ATOM 1332 O O . LYS A 1 167 ? -2.479 -13.125 -12.727 1 89.88 167 LYS A O 1
ATOM 1337 N N . LYS A 1 168 ? -2.07 -12.5 -10.648 1 84.62 168 LYS A N 1
ATOM 1338 C CA . LYS A 1 168 ? -1.229 -13.672 -10.398 1 84.62 168 LYS A CA 1
ATOM 1339 C C . LYS A 1 168 ? -2.02 -14.961 -10.57 1 84.62 168 LYS A C 1
ATOM 1341 O O . LYS A 1 168 ? -1.531 -15.914 -11.188 1 84.62 168 LYS A O 1
ATOM 1346 N N . LYS A 1 169 ? -3.152 -14.969 -10.016 1 86.88 169 LYS A N 1
ATOM 1347 C CA . LYS A 1 169 ? -4.012 -16.141 -10.156 1 86.88 169 LYS A CA 1
ATOM 1348 C C . LYS A 1 169 ? -4.312 -16.422 -11.625 1 86.88 169 LYS A C 1
ATOM 1350 O O . LYS A 1 169 ? -4.246 -17.578 -12.062 1 86.88 169 LYS A O 1
ATOM 1355 N N . ARG A 1 170 ? -4.555 -15.43 -12.32 1 90.31 170 ARG A N 1
ATOM 1356 C CA . ARG A 1 170 ? -4.863 -15.578 -13.742 1 90.31 170 ARG A CA 1
ATOM 1357 C C . ARG A 1 170 ? -3.643 -16.062 -14.516 1 90.31 170 ARG A C 1
ATOM 1359 O O . ARG A 1 170 ? -3.766 -16.891 -15.422 1 90.31 170 ARG A O 1
ATOM 1366 N N . GLU A 1 171 ? -2.594 -15.492 -14.164 1 85.56 171 GLU A N 1
ATOM 1367 C CA . GLU A 1 171 ? -1.357 -15.891 -14.828 1 85.56 171 GLU A CA 1
ATOM 1368 C C . GLU A 1 171 ? -1.029 -17.359 -14.562 1 85.56 171 GLU A C 1
ATOM 1370 O O . GLU A 1 171 ? -0.531 -18.062 -15.445 1 85.56 171 GLU A O 1
ATOM 1375 N N . MET A 1 172 ? -1.205 -17.734 -13.391 1 83.56 172 MET A N 1
ATOM 1376 C CA . MET A 1 172 ? -0.972 -19.141 -13.047 1 83.56 172 MET A CA 1
ATOM 1377 C C . MET A 1 172 ? -1.854 -20.062 -13.883 1 83.56 172 MET A C 1
ATOM 1379 O O . MET A 1 172 ? -1.395 -21.109 -14.359 1 83.56 172 MET A O 1
ATOM 1383 N N . ILE A 1 173 ?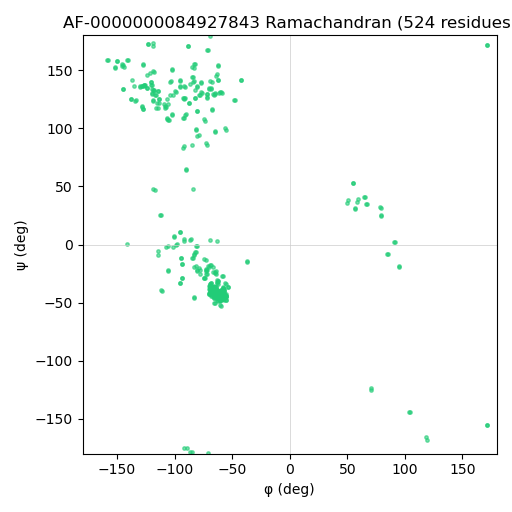 -3.074 -19.688 -14.023 1 89.94 173 ILE A N 1
ATOM 1384 C CA . ILE A 1 173 ? -4.008 -20.484 -14.82 1 89.94 173 ILE A CA 1
ATOM 1385 C C . ILE A 1 173 ? -3.547 -20.531 -16.266 1 89.94 173 ILE A C 1
ATOM 1387 O O . ILE A 1 173 ? -3.51 -21.594 -16.891 1 89.94 173 ILE A O 1
ATOM 1391 N N . LYS A 1 174 ? -3.184 -19.391 -16.734 1 88.88 174 LYS A N 1
ATOM 1392 C CA . LYS A 1 174 ? -2.734 -19.297 -18.125 1 88.88 174 LYS A CA 1
ATOM 1393 C C . LYS A 1 174 ? -1.503 -20.172 -18.359 1 88.88 174 LYS A C 1
ATOM 1395 O O . LYS A 1 174 ? -1.43 -20.891 -19.359 1 88.88 174 LYS A O 1
ATOM 1400 N N . SER A 1 175 ? -0.639 -20.062 -17.453 1 82.56 175 SER A N 1
ATOM 1401 C CA . SER A 1 175 ? 0.583 -20.844 -17.578 1 82.56 175 SER A CA 1
ATOM 1402 C C . SER A 1 175 ? 0.277 -22.344 -17.547 1 82.56 175 SER A C 1
ATOM 1404 O O . SER A 1 175 ? 0.863 -23.109 -18.312 1 82.56 175 SER A O 1
ATOM 1406 N N . ALA A 1 176 ? -0.559 -22.766 -16.688 1 86.62 176 ALA A N 1
ATOM 1407 C CA . ALA A 1 176 ? -0.935 -24.172 -16.594 1 86.62 176 ALA A CA 1
ATOM 1408 C C . ALA A 1 176 ? -1.594 -24.656 -17.875 1 86.62 176 ALA A C 1
ATOM 1410 O O . ALA A 1 176 ? -1.293 -25.75 -18.375 1 86.62 176 ALA A O 1
ATOM 1411 N N . ILE A 1 177 ? -2.418 -23.844 -18.453 1 89.44 177 ILE A N 1
ATOM 1412 C CA . ILE A 1 177 ? -3.137 -24.203 -19.672 1 89.44 177 ILE A CA 1
ATOM 1413 C C . ILE A 1 177 ? -2.15 -24.328 -20.828 1 89.44 177 ILE A C 1
ATOM 1415 O O . ILE A 1 177 ? -2.297 -25.219 -21.688 1 89.44 177 ILE A O 1
ATOM 1419 N N . GLU A 1 178 ? -1.171 -23.453 -20.812 1 84.06 178 GLU A N 1
ATOM 1420 C CA . GLU A 1 178 ? -0.177 -23.453 -21.875 1 84.06 178 GLU A CA 1
ATOM 1421 C C . GLU A 1 178 ? 0.635 -24.75 -21.859 1 84.06 178 GLU A C 1
ATOM 1423 O O . GLU A 1 178 ? 1.18 -25.156 -22.891 1 84.06 178 GLU A O 1
ATOM 1428 N N . THR A 1 179 ? 0.7 -25.406 -20.703 1 82.06 179 THR A N 1
ATOM 1429 C CA . THR A 1 179 ? 1.46 -26.656 -20.609 1 82.06 179 THR A CA 1
ATOM 1430 C C . THR A 1 179 ? 0.62 -27.844 -21.062 1 82.06 179 THR A C 1
ATOM 1432 O O . THR A 1 179 ? 1.144 -28.938 -21.266 1 82.06 179 THR A O 1
ATOM 1435 N N . LEU A 1 180 ? -0.654 -27.672 -21.234 1 87.81 180 LEU A N 1
ATOM 1436 C CA . LEU A 1 180 ? -1.556 -28.766 -21.609 1 87.81 180 LEU A CA 1
ATOM 1437 C C . LEU A 1 180 ? -1.545 -29 -23.109 1 87.81 180 LEU A C 1
ATOM 1439 O O . LEU A 1 180 ? -1.449 -28.047 -23.891 1 87.81 180 LEU A O 1
ATOM 1443 N N . SER A 1 181 ? -1.584 -30.234 -23.453 1 89.25 181 SER A N 1
ATOM 1444 C CA . SER A 1 181 ? -1.896 -30.578 -24.844 1 89.25 181 SER A CA 1
ATOM 1445 C C . SER A 1 181 ? -3.367 -30.312 -25.156 1 89.25 181 SER A C 1
ATOM 1447 O O . SER A 1 181 ? -4.172 -30.094 -24.25 1 89.25 181 SER A O 1
ATOM 1449 N N . VAL A 1 182 ? -3.691 -30.344 -26.406 1 91.12 182 VAL A N 1
ATOM 1450 C CA . VAL A 1 182 ? -5.074 -30.125 -26.828 1 91.12 182 VAL A CA 1
ATOM 1451 C C . VAL A 1 182 ? -5.977 -31.188 -26.203 1 91.12 182 VAL A C 1
ATOM 1453 O O . VAL A 1 182 ? -7.051 -30.875 -25.688 1 91.12 182 VAL A O 1
ATOM 1456 N N . SER A 1 183 ? -5.52 -32.438 -26.219 1 91.31 183 SER A N 1
ATOM 1457 C CA . SER A 1 183 ? -6.305 -33.531 -25.672 1 91.31 183 SER A CA 1
ATOM 1458 C C . SER A 1 183 ? -6.469 -33.406 -24.156 1 91.31 183 SER A C 1
ATOM 1460 O O . SER A 1 183 ? -7.535 -33.719 -23.625 1 91.31 183 SER A O 1
ATOM 1462 N N . GLU A 1 184 ? -5.438 -32.938 -23.547 1 92.31 184 GLU A N 1
ATOM 1463 C CA . GLU A 1 184 ? -5.496 -32.719 -22.094 1 92.31 184 GLU A CA 1
ATOM 1464 C C . GLU A 1 184 ? -6.48 -31.625 -21.734 1 92.31 184 GLU A C 1
ATOM 1466 O O . GLU A 1 184 ? -7.215 -31.734 -20.75 1 92.31 184 GLU A O 1
ATOM 1471 N N . LEU A 1 185 ? -6.434 -30.578 -22.5 1 93.88 185 LEU A N 1
ATOM 1472 C CA . LEU A 1 185 ? -7.355 -29.484 -22.266 1 93.88 185 LEU A CA 1
ATOM 1473 C C . LEU A 1 185 ? -8.805 -29.922 -22.438 1 93.88 185 LEU A C 1
ATOM 1475 O O . LEU A 1 185 ? -9.672 -29.562 -21.641 1 93.88 185 LEU A O 1
ATOM 1479 N N . GLU A 1 186 ? -8.992 -30.703 -23.453 1 92.75 186 GLU A N 1
ATOM 1480 C CA . GLU A 1 186 ? -10.328 -31.25 -23.672 1 92.75 186 GLU A CA 1
ATOM 1481 C C . GLU A 1 186 ? -10.773 -32.125 -22.5 1 92.75 186 GLU A C 1
ATOM 1483 O O . GLU A 1 186 ? -11.922 -32.031 -22.078 1 92.75 186 GLU A O 1
ATOM 1488 N N . ALA A 1 187 ? -9.898 -32.906 -22.094 1 92.56 187 ALA A N 1
ATOM 1489 C CA . ALA A 1 187 ? -10.188 -33.75 -20.953 1 92.56 187 ALA A CA 1
ATOM 1490 C C . ALA A 1 187 ? -10.594 -32.938 -19.734 1 92.56 187 ALA A C 1
ATOM 1492 O O . ALA A 1 187 ? -11.547 -33.281 -19.031 1 92.56 187 ALA A O 1
ATOM 1493 N N . LEU A 1 188 ? -9.906 -31.844 -19.531 1 93.25 188 LEU A N 1
ATOM 1494 C CA . LEU A 1 188 ? -10.164 -31 -18.359 1 93.25 188 LEU A CA 1
ATOM 1495 C C . LEU A 1 188 ? -11.531 -30.344 -18.469 1 93.25 188 LEU A C 1
ATOM 1497 O O . LEU A 1 188 ? -12.211 -30.141 -17.453 1 93.25 188 LEU A O 1
ATOM 1501 N N . VAL A 1 189 ? -11.867 -29.906 -19.656 1 92.88 189 VAL A N 1
ATOM 1502 C CA . VAL A 1 189 ? -13.18 -29.297 -19.875 1 92.88 189 VAL A CA 1
ATOM 1503 C C . VAL A 1 189 ? -14.273 -30.266 -19.422 1 92.88 189 VAL A C 1
ATOM 1505 O O . VAL A 1 189 ? -15.195 -29.891 -18.703 1 92.88 189 VAL A O 1
ATOM 1508 N N . HIS A 1 190 ? -14.125 -31.531 -19.781 1 91.94 190 HIS A N 1
ATOM 1509 C CA . HIS A 1 190 ? -15.117 -32.531 -19.406 1 91.94 190 HIS A CA 1
ATOM 1510 C C . HIS A 1 190 ? -15.086 -32.812 -17.906 1 91.94 190 HIS A C 1
ATOM 1512 O O . HIS A 1 190 ? -16.125 -33.062 -17.297 1 91.94 190 HIS A O 1
ATOM 1518 N N . VAL A 1 191 ? -13.953 -32.781 -17.375 1 92.5 191 VAL A N 1
ATOM 1519 C CA . VAL A 1 191 ? -13.812 -33 -15.945 1 92.5 191 VAL A CA 1
ATOM 1520 C C . VAL A 1 191 ? -14.57 -31.906 -15.188 1 92.5 191 VAL A C 1
ATOM 1522 O O . VAL A 1 191 ? -15.344 -32.219 -14.273 1 92.5 191 VAL A O 1
ATOM 1525 N N . PHE A 1 192 ? -14.383 -30.656 -15.586 1 91.75 192 PHE A N 1
ATOM 1526 C CA . PHE A 1 192 ? -14.977 -29.531 -14.883 1 91.75 192 PHE A CA 1
ATOM 1527 C C . PHE A 1 192 ? -16.484 -29.469 -15.133 1 91.75 192 PHE A C 1
ATOM 1529 O O . PHE A 1 192 ? -17.234 -28.984 -14.289 1 91.75 192 PHE A O 1
ATOM 1536 N N . ASP A 1 193 ? -16.859 -30.031 -16.25 1 89.5 193 ASP A N 1
ATOM 1537 C CA . ASP A 1 193 ? -18.281 -30.125 -16.531 1 89.5 193 ASP A CA 1
ATOM 1538 C C . ASP A 1 193 ? -18.969 -31.109 -15.586 1 89.5 193 ASP A C 1
ATOM 1540 O O . ASP A 1 193 ? -20.125 -30.906 -15.195 1 89.5 193 ASP A O 1
ATOM 1544 N N . GLU A 1 194 ? -18.219 -32.125 -15.305 1 87.81 194 GLU A N 1
ATOM 1545 C CA . GLU A 1 194 ? -18.797 -33.156 -14.438 1 87.81 194 GLU A CA 1
ATOM 1546 C C . GLU A 1 194 ? -18.734 -32.75 -12.977 1 87.81 194 GLU A C 1
ATOM 1548 O O . GLU A 1 194 ? -19.547 -33.188 -12.156 1 87.81 194 GLU A O 1
ATOM 1553 N N . LEU A 1 195 ? -17.766 -31.828 -12.695 1 87.06 195 LEU A N 1
ATOM 1554 C CA . LEU A 1 195 ? -17.609 -31.359 -11.32 1 87.06 195 LEU A CA 1
ATOM 1555 C C . LEU A 1 195 ? -18.719 -30.391 -10.938 1 87.06 195 LEU A C 1
ATOM 1557 O O . LEU A 1 195 ? -18.953 -29.406 -11.641 1 87.06 195 LEU A O 1
ATOM 1561 N N . LYS A 1 196 ? -19.672 -30.797 -10.078 1 78.94 196 LYS A N 1
ATOM 1562 C CA . LYS A 1 196 ? -20.719 -29.906 -9.578 1 78.94 196 LYS A CA 1
ATOM 1563 C C . LYS A 1 196 ? -20.156 -28.906 -8.578 1 78.94 196 LYS A C 1
ATOM 1565 O O . LYS A 1 196 ? -19.938 -29.234 -7.41 1 78.94 196 LYS A O 1
ATOM 1570 N N . GLY A 1 197 ? -19.656 -27.766 -9.125 1 81.19 197 GLY A N 1
ATOM 1571 C CA . GLY A 1 197 ? -19.156 -26.75 -8.211 1 81.19 197 GLY A CA 1
ATOM 1572 C C . GLY A 1 197 ? -17.641 -26.703 -8.125 1 81.19 197 GLY A C 1
ATOM 1573 O O . GLY A 1 197 ? -16.953 -26.922 -9.117 1 81.19 197 GLY A O 1
ATOM 1574 N N . ASN A 1 198 ? -17.094 -26.391 -6.734 1 86.38 198 ASN A N 1
ATOM 1575 C CA . ASN A 1 198 ? -15.648 -26.234 -6.559 1 86.38 198 ASN A CA 1
ATOM 1576 C C . ASN A 1 198 ? -15.008 -27.484 -5.98 1 86.38 198 ASN A C 1
ATOM 1578 O O . ASN A 1 198 ? -13.828 -27.484 -5.629 1 86.38 198 ASN A O 1
ATOM 1582 N N . GLU A 1 199 ? -15.781 -28.516 -5.863 1 90.81 199 GLU A N 1
ATOM 1583 C CA . GLU A 1 199 ? -15.242 -29.812 -5.461 1 90.81 199 GLU A CA 1
ATOM 1584 C C . GLU A 1 199 ? -16.156 -30.953 -5.891 1 90.81 199 GLU A C 1
ATOM 1586 O O . GLU A 1 199 ? -17.328 -30.734 -6.207 1 90.81 199 GLU A O 1
ATOM 1591 N N . GLY A 1 200 ? -15.625 -32.188 -5.996 1 90.69 200 GLY A N 1
ATOM 1592 C CA . GLY A 1 200 ? -16.422 -33.344 -6.375 1 90.69 200 GLY A CA 1
ATOM 1593 C C . GLY A 1 200 ? -15.594 -34.562 -6.625 1 90.69 200 GLY A C 1
ATOM 1594 O O . GLY A 1 200 ? -14.359 -34.531 -6.594 1 90.69 200 GLY A O 1
ATOM 1595 N N . LEU A 1 201 ? -16.344 -35.656 -6.793 1 91.19 201 LEU A N 1
ATOM 1596 C CA . LEU A 1 201 ? -15.75 -36.969 -7.078 1 91.19 201 LEU A CA 1
ATOM 1597 C C . LEU A 1 201 ? -15.805 -37.281 -8.57 1 91.19 201 LEU A C 1
ATOM 1599 O O . LEU A 1 201 ? -16.828 -37.031 -9.219 1 91.19 201 LEU A O 1
ATOM 1603 N N . LEU A 1 202 ? -14.656 -37.688 -9.008 1 89.31 202 LEU A N 1
ATOM 1604 C CA . LEU A 1 202 ? -14.57 -38 -10.438 1 89.31 202 LEU A 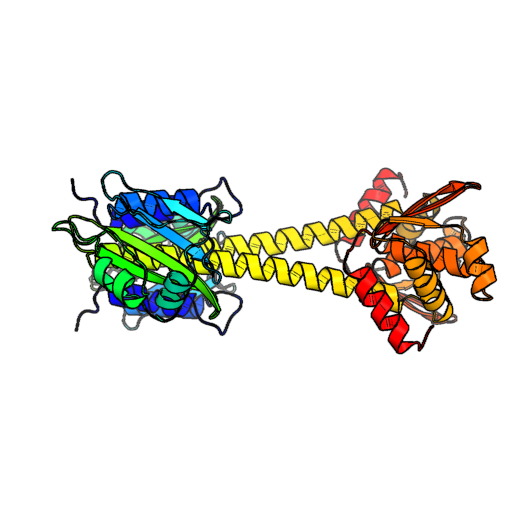CA 1
ATOM 1605 C C . LEU A 1 202 ? -13.992 -39.375 -10.664 1 89.31 202 LEU A C 1
ATOM 1607 O O . LEU A 1 202 ? -13.078 -39.812 -9.953 1 89.31 202 LEU A O 1
ATOM 1611 N N . VAL A 1 203 ? -14.609 -40.094 -11.578 1 89.38 203 VAL A N 1
ATOM 1612 C CA . VAL A 1 203 ? -14.062 -41.344 -12.055 1 89.38 203 VAL A CA 1
ATOM 1613 C C . VAL A 1 203 ? -13.469 -41.156 -13.453 1 89.38 203 VAL A C 1
ATOM 1615 O O . VAL A 1 203 ? -14.203 -41.062 -14.438 1 89.38 203 VAL A O 1
ATOM 1618 N N . ALA A 1 204 ? -12.133 -41.156 -13.516 1 87.44 204 ALA A N 1
ATOM 1619 C CA . ALA A 1 204 ? -11.398 -40.844 -14.727 1 87.44 204 ALA A CA 1
ATOM 1620 C C . ALA A 1 204 ? -11.766 -41.781 -15.875 1 87.44 204 ALA A C 1
ATOM 1622 O O . ALA A 1 204 ? -11.852 -41.344 -17.031 1 87.44 204 ALA A O 1
ATOM 1623 N N . SER A 1 205 ? -12 -43.031 -15.555 1 86.69 205 SER A N 1
ATOM 1624 C CA . SER A 1 205 ? -12.297 -44.031 -16.594 1 86.69 205 SER A CA 1
ATOM 1625 C C . SER A 1 205 ? -13.625 -43.719 -17.281 1 86.69 205 SER A C 1
ATOM 1627 O O . SER A 1 205 ? -13.758 -43.906 -18.5 1 86.69 205 SER A O 1
ATOM 1629 N N . ARG A 1 206 ? -14.547 -43.25 -16.531 1 88.75 206 ARG A N 1
ATOM 1630 C CA . ARG A 1 206 ? -15.844 -42.906 -17.094 1 88.75 206 ARG A CA 1
ATOM 1631 C C . ARG A 1 206 ? -15.711 -41.75 -18.078 1 88.75 206 ARG A C 1
ATOM 1633 O O . ARG A 1 206 ? -16.312 -41.75 -19.156 1 88.75 206 ARG A O 1
ATOM 1640 N N . ILE A 1 207 ? -14.938 -40.781 -17.734 1 88.19 207 ILE A N 1
ATOM 1641 C CA . ILE A 1 207 ? -14.742 -39.625 -18.578 1 88.19 207 ILE A CA 1
ATOM 1642 C C . ILE A 1 207 ? -13.945 -40 -19.828 1 88.19 207 ILE A C 1
ATOM 1644 O O . ILE A 1 207 ? -14.242 -39.531 -20.922 1 88.19 207 ILE A O 1
ATOM 1648 N N . ALA A 1 208 ? -12.914 -40.812 -19.609 1 91.88 208 ALA A N 1
ATOM 1649 C CA . ALA A 1 208 ? -12.102 -41.281 -20.719 1 91.88 208 ALA A CA 1
ATOM 1650 C C . ALA A 1 208 ? -12.961 -41.969 -21.781 1 91.88 208 ALA A C 1
ATOM 1652 O O . ALA A 1 208 ? -12.805 -41.688 -22.984 1 91.88 208 ALA A O 1
ATOM 1653 N N . ASP A 1 209 ? -13.883 -42.781 -21.328 1 91.56 209 ASP A N 1
ATOM 1654 C CA . ASP A 1 209 ? -14.773 -43.5 -22.234 1 91.56 209 ASP A CA 1
ATOM 1655 C C . ASP A 1 209 ? -15.719 -42.531 -22.953 1 91.56 209 ASP A C 1
ATOM 1657 O O . ASP A 1 209 ? -15.977 -42.688 -24.156 1 91.56 209 ASP A O 1
ATOM 1661 N N . LYS A 1 210 ? -16.109 -41.594 -22.312 1 87.31 210 LYS A N 1
ATOM 1662 C CA . LYS A 1 210 ? -17.062 -40.656 -22.859 1 87.31 210 LYS A CA 1
ATOM 1663 C C . LYS A 1 210 ? -16.422 -39.812 -23.953 1 87.31 210 LYS A C 1
ATOM 1665 O O . LYS A 1 210 ? -17.078 -39.5 -24.969 1 87.31 210 LYS A O 1
ATOM 1670 N N . VAL A 1 211 ? -15.188 -39.344 -23.766 1 86.56 211 VAL A N 1
ATOM 1671 C CA . VAL A 1 211 ? -14.555 -38.406 -24.672 1 86.56 211 VAL A CA 1
ATOM 1672 C C . VAL A 1 211 ? -13.703 -39.156 -25.688 1 86.56 211 VAL A C 1
ATOM 1674 O O . VAL A 1 211 ? -13.344 -38.625 -26.734 1 86.56 211 VAL A O 1
ATOM 1677 N N . GLY A 1 212 ? -13.414 -40.438 -25.578 1 90.12 212 GLY A N 1
ATOM 1678 C CA . GLY A 1 212 ? -12.648 -41.25 -26.5 1 90.12 212 GLY A CA 1
ATOM 1679 C C . GLY A 1 212 ? -11.148 -41.062 -26.375 1 90.12 212 GLY A C 1
ATOM 1680 O O . GLY A 1 212 ? -10.453 -40.906 -27.391 1 90.12 212 GLY A O 1
ATOM 1681 N N . ILE A 1 213 ? -10.75 -40.781 -25.156 1 92 213 ILE A N 1
ATOM 1682 C CA . ILE A 1 213 ? -9.32 -40.625 -24.906 1 92 213 ILE A CA 1
ATOM 1683 C C . ILE A 1 213 ? -8.875 -41.688 -23.891 1 92 213 ILE A C 1
ATOM 1685 O O . ILE A 1 213 ? -9.695 -42.438 -23.359 1 92 213 ILE A O 1
ATOM 1689 N N . THR A 1 214 ? -7.594 -41.75 -23.688 1 93.25 214 THR A N 1
ATOM 1690 C CA . THR A 1 214 ? -7.086 -42.719 -22.703 1 93.25 214 THR A CA 1
ATOM 1691 C C . THR A 1 214 ? -7.137 -42.094 -21.297 1 93.25 214 THR A C 1
ATOM 1693 O O . THR A 1 214 ? -7.105 -40.875 -21.141 1 93.25 214 THR A O 1
ATOM 1696 N N . ARG A 1 215 ? -7.262 -42.938 -20.266 1 91.94 215 ARG A N 1
ATOM 1697 C CA . ARG A 1 215 ? -7.277 -42.531 -18.859 1 91.94 215 ARG A CA 1
ATOM 1698 C C . ARG A 1 215 ? -6.023 -41.75 -18.516 1 91.94 215 ARG A C 1
ATOM 1700 O O . ARG A 1 215 ? -6.078 -40.812 -17.719 1 91.94 215 ARG A O 1
ATOM 1707 N N . SER A 1 216 ? -4.918 -42.062 -19.109 1 90.5 216 SER A N 1
ATOM 1708 C CA . SER A 1 216 ? -3.639 -41.438 -18.828 1 90.5 216 SER A CA 1
ATOM 1709 C C . SER A 1 216 ? -3.672 -39.938 -19.172 1 90.5 216 SER A C 1
ATOM 1711 O O . SER A 1 216 ? -3.059 -39.125 -18.484 1 90.5 216 SER A O 1
ATOM 1713 N N . VAL A 1 217 ? -4.438 -39.594 -20.172 1 93.56 217 VAL A N 1
ATOM 1714 C CA . VAL A 1 217 ? -4.547 -38.188 -20.594 1 93.56 217 VAL A CA 1
ATOM 1715 C C . VAL A 1 217 ? -5.238 -37.375 -19.516 1 93.56 217 VAL A C 1
ATOM 1717 O O . VAL A 1 217 ? -4.812 -36.281 -19.203 1 93.56 217 VAL A O 1
ATOM 1720 N N . ILE A 1 218 ? -6.227 -37.906 -18.922 1 92.75 218 ILE A N 1
ATOM 1721 C CA . ILE A 1 218 ? -6.977 -37.219 -17.875 1 92.75 218 ILE A CA 1
ATOM 1722 C C . ILE A 1 218 ? -6.098 -37.062 -16.625 1 92.75 218 ILE A C 1
ATOM 1724 O O . ILE A 1 218 ? -6.055 -36 -16.016 1 92.75 218 ILE A O 1
ATOM 1728 N N . VAL A 1 219 ? -5.422 -38.125 -16.312 1 89.94 219 VAL A N 1
ATOM 1729 C CA . VAL A 1 219 ? -4.578 -38.125 -15.125 1 89.94 219 VAL A CA 1
ATOM 1730 C C . VAL A 1 219 ? -3.453 -37.094 -15.273 1 89.94 219 VAL A C 1
ATOM 1732 O O . VAL A 1 219 ? -3.129 -36.375 -14.336 1 89.94 219 VAL A O 1
ATOM 1735 N N . ASN A 1 220 ? -2.863 -37.062 -16.453 1 87.12 220 ASN A N 1
ATOM 1736 C CA . ASN A 1 220 ? -1.795 -36.094 -16.734 1 87.12 220 ASN A CA 1
ATOM 1737 C C . ASN A 1 220 ? -2.293 -34.656 -16.625 1 87.12 220 ASN A C 1
ATOM 1739 O O . ASN A 1 220 ? -1.607 -33.812 -16.078 1 87.12 220 ASN A O 1
ATOM 1743 N N . ALA A 1 221 ? -3.455 -34.438 -17.203 1 92.06 221 ALA A N 1
ATOM 1744 C CA . ALA A 1 221 ? -4.051 -33.125 -17.141 1 92.06 221 ALA A CA 1
ATOM 1745 C C . ALA A 1 221 ? -4.273 -32.688 -15.695 1 92.06 221 ALA A C 1
ATOM 1747 O O . ALA A 1 221 ? -3.943 -31.562 -15.32 1 92.06 221 ALA A O 1
ATOM 1748 N N . LEU A 1 222 ? -4.75 -33.594 -14.906 1 91.38 222 LEU A N 1
ATOM 1749 C CA . LEU A 1 222 ? -5.02 -33.312 -13.5 1 91.38 222 LEU A CA 1
ATOM 1750 C C . LEU A 1 222 ? -3.721 -33.094 -12.734 1 91.38 222 LEU A C 1
ATOM 1752 O O . LEU A 1 222 ? -3.654 -32.219 -11.859 1 91.38 222 LEU A O 1
ATOM 1756 N N . ARG A 1 223 ? -2.762 -33.812 -13.055 1 83.94 223 ARG A N 1
ATOM 1757 C CA . ARG A 1 223 ? -1.465 -33.688 -12.398 1 83.94 223 ARG A CA 1
ATOM 1758 C C . ARG A 1 223 ? -0.855 -32.312 -12.672 1 83.94 223 ARG A C 1
ATOM 1760 O O . ARG A 1 223 ? -0.278 -31.688 -11.781 1 83.94 223 ARG A O 1
ATOM 1767 N N . LYS A 1 224 ? -0.943 -31.922 -13.867 1 83.38 224 LYS A N 1
ATOM 1768 C CA . LYS A 1 224 ? -0.405 -30.609 -14.242 1 83.38 224 LYS A CA 1
ATOM 1769 C C . LYS A 1 224 ? -1.128 -29.484 -13.5 1 83.38 224 LYS A C 1
ATOM 1771 O O . LYS A 1 224 ? -0.492 -28.547 -13.008 1 83.38 224 LYS A O 1
ATOM 1776 N N . PHE A 1 225 ? -2.443 -29.562 -13.375 1 89.69 225 PHE A N 1
ATOM 1777 C CA . PHE A 1 225 ? -3.219 -28.562 -12.656 1 89.69 225 PHE A CA 1
ATOM 1778 C C . PHE A 1 225 ? -2.93 -28.625 -11.156 1 89.69 225 PHE A C 1
ATOM 1780 O O . PHE A 1 225 ? -2.924 -27.594 -10.477 1 89.69 225 PHE A O 1
ATOM 1787 N N . GLU A 1 226 ? -2.693 -29.781 -10.656 1 86.19 226 GLU A N 1
ATOM 1788 C CA . GLU A 1 226 ? -2.342 -29.953 -9.25 1 86.19 226 GLU A CA 1
ATOM 1789 C C . GLU A 1 226 ? -0.954 -29.391 -8.961 1 86.19 226 GLU A C 1
ATOM 1791 O O . GLU A 1 226 ? -0.748 -28.734 -7.934 1 86.19 226 GLU A O 1
ATOM 1796 N N . SER A 1 227 ? -0.084 -29.672 -9.875 1 76.69 227 SER A N 1
ATOM 1797 C CA . SER A 1 227 ? 1.28 -29.172 -9.719 1 76.69 227 SER A CA 1
ATOM 1798 C C . SER A 1 227 ? 1.317 -27.656 -9.719 1 76.69 227 SER A C 1
ATOM 1800 O O . SER A 1 227 ? 2.184 -27.047 -9.078 1 76.69 227 SER A O 1
ATOM 1802 N N . ALA A 1 228 ? 0.393 -27.094 -10.453 1 82.06 228 ALA A N 1
ATOM 1803 C CA . ALA A 1 228 ? 0.317 -25.641 -10.539 1 82.06 228 ALA A CA 1
ATOM 1804 C C . ALA A 1 228 ? -0.423 -25.062 -9.336 1 82.06 228 ALA A C 1
ATOM 1806 O O . ALA A 1 228 ? -0.527 -23.844 -9.195 1 82.06 228 ALA A O 1
ATOM 1807 N N . GLY A 1 229 ? -0.967 -25.891 -8.508 1 81.94 229 GLY A N 1
ATOM 1808 C CA . GLY A 1 229 ? -1.667 -25.438 -7.316 1 81.94 229 GLY A CA 1
ATOM 1809 C C . GLY A 1 229 ? -3.072 -24.953 -7.598 1 81.94 229 GLY A C 1
ATOM 1810 O O . GLY A 1 229 ? -3.604 -24.109 -6.867 1 81.94 229 GLY A O 1
ATOM 1811 N N . LEU A 1 230 ? -3.621 -25.438 -8.656 1 89.75 230 LEU A N 1
ATOM 1812 C CA . LEU A 1 230 ? -4.945 -24.984 -9.062 1 89.75 230 LEU A CA 1
ATOM 1813 C C . LEU A 1 230 ? -6.031 -25.891 -8.5 1 89.75 230 LEU A C 1
ATOM 1815 O O . LEU A 1 230 ? -7.16 -25.438 -8.273 1 89.75 230 LEU A O 1
ATOM 1819 N N . ILE A 1 231 ? -5.605 -27.141 -8.328 1 90.38 231 ILE A N 1
ATOM 1820 C CA . ILE A 1 231 ? -6.531 -28.125 -7.754 1 90.38 231 ILE A CA 1
ATOM 1821 C C . ILE A 1 231 ? -5.785 -29.031 -6.785 1 90.38 231 ILE A C 1
ATOM 1823 O O . ILE A 1 231 ? -4.551 -29.047 -6.766 1 90.38 231 ILE A O 1
ATOM 1827 N N . GLU A 1 232 ? -6.594 -29.594 -5.957 1 89.44 232 GLU A N 1
ATOM 1828 C CA . GLU A 1 232 ? -6.129 -30.688 -5.098 1 89.44 232 GLU A CA 1
ATOM 1829 C C . GLU A 1 232 ? -6.879 -31.984 -5.387 1 89.44 232 GLU A C 1
ATOM 1831 O O . GLU A 1 232 ? -8.094 -31.969 -5.617 1 89.44 232 GLU A O 1
ATOM 1836 N N . THR A 1 233 ? -6.059 -33 -5.512 1 90 233 THR A N 1
ATOM 1837 C CA . THR A 1 233 ? -6.68 -34.281 -5.797 1 90 233 THR A CA 1
ATOM 1838 C C . THR A 1 233 ? -6.363 -35.312 -4.695 1 90 233 THR A C 1
ATOM 1840 O O . THR A 1 233 ? -5.285 -35.25 -4.094 1 90 233 THR A O 1
ATOM 1843 N N . ARG A 1 234 ? -7.43 -36.062 -4.34 1 89.12 234 ARG A N 1
ATOM 1844 C CA . ARG A 1 234 ? -7.277 -37.156 -3.4 1 89.12 234 ARG A CA 1
ATOM 1845 C C . ARG A 1 234 ? -7.875 -38.438 -3.969 1 89.12 234 ARG A C 1
ATOM 1847 O O . ARG A 1 234 ? -9.078 -38.531 -4.211 1 89.12 234 ARG A O 1
ATOM 1854 N N . SER A 1 235 ? -6.965 -39.406 -4.129 1 86.75 235 SER A N 1
ATOM 1855 C CA . SER A 1 235 ? -7.426 -40.688 -4.68 1 86.75 235 SER A CA 1
ATOM 1856 C C . SER A 1 235 ? -8.172 -41.5 -3.635 1 86.75 235 SER A C 1
ATOM 1858 O O . SER A 1 235 ? -7.719 -41.625 -2.496 1 86.75 235 SER A O 1
ATOM 1860 N N . LEU A 1 236 ? -9.328 -42 -3.947 1 87.62 236 LEU A N 1
ATOM 1861 C CA . LEU A 1 236 ? -10.117 -42.844 -3.072 1 87.62 236 LEU A CA 1
ATOM 1862 C C . LEU A 1 236 ? -10.195 -44.281 -3.619 1 87.62 236 LEU A C 1
ATOM 1864 O O . LEU A 1 236 ? -11.203 -44.969 -3.445 1 87.62 236 LEU A O 1
ATOM 1868 N N . GLY A 1 237 ? -9.18 -44.594 -4.387 1 81.38 237 GLY A N 1
ATOM 1869 C CA . GLY A 1 237 ? -9.133 -45.938 -4.957 1 81.38 237 GLY A CA 1
ATOM 1870 C C . GLY A 1 237 ? -10.18 -46.156 -6.035 1 81.38 237 GLY A C 1
ATOM 1871 O O . GLY A 1 237 ? -10.273 -45.375 -6.98 1 81.38 237 GLY A O 1
ATOM 1872 N N . LEU A 1 238 ? -11.047 -47.219 -5.832 1 78.56 238 LEU A N 1
ATOM 1873 C CA . LEU A 1 238 ? -12.047 -47.625 -6.828 1 78.56 238 LEU A CA 1
ATOM 1874 C C . LEU A 1 238 ? -13.211 -46.625 -6.844 1 78.56 238 LEU A C 1
ATOM 1876 O O . LEU A 1 238 ? -13.93 -46.531 -7.84 1 78.56 238 LEU A O 1
ATOM 1880 N N . LYS A 1 239 ? -13.297 -45.781 -5.895 1 83.94 239 LYS A N 1
ATOM 1881 C CA . LYS A 1 239 ? -14.398 -44.844 -5.793 1 83.94 239 LYS A CA 1
ATOM 1882 C C . LYS A 1 239 ? -14.148 -43.625 -6.66 1 83.94 239 LYS A C 1
ATOM 1884 O O . LYS A 1 239 ? -15.078 -42.875 -6.992 1 83.94 239 LYS A O 1
ATOM 1889 N N . GLY A 1 240 ? -12.891 -43.469 -6.988 1 89.25 240 GLY A N 1
ATOM 1890 C CA . GLY A 1 240 ? -12.555 -42.375 -7.859 1 89.25 240 GLY A CA 1
ATOM 1891 C C . GLY A 1 240 ? -11.602 -41.375 -7.219 1 89.25 240 GLY A C 1
ATOM 1892 O O . GLY A 1 240 ? -10.844 -41.719 -6.309 1 89.25 240 GLY A O 1
ATOM 1893 N N . THR A 1 241 ? -11.484 -40.219 -7.84 1 90.56 241 THR A N 1
ATOM 1894 C CA . THR A 1 241 ? -10.586 -39.188 -7.371 1 90.56 241 THR A CA 1
ATOM 1895 C C . THR A 1 241 ? -11.375 -37.938 -6.914 1 90.56 241 THR A C 1
ATOM 1897 O O . THR A 1 241 ? -12.219 -37.438 -7.656 1 90.56 241 THR A O 1
ATOM 1900 N N . TYR A 1 242 ? -11.172 -37.594 -5.688 1 93.62 242 TYR A N 1
ATOM 1901 C CA . TYR A 1 242 ? -11.758 -36.344 -5.176 1 93.62 242 TYR A CA 1
ATOM 1902 C C . TYR A 1 242 ? -10.961 -35.156 -5.637 1 93.62 242 TYR A C 1
ATOM 1904 O O . TYR A 1 242 ? -9.734 -35.125 -5.52 1 93.62 242 TYR A O 1
ATOM 1912 N N . ILE A 1 243 ? -11.672 -34.156 -6.219 1 93.19 243 ILE A N 1
ATOM 1913 C CA . ILE A 1 243 ? -11.008 -32.969 -6.727 1 93.19 243 ILE A CA 1
ATOM 1914 C C . ILE A 1 243 ? -11.547 -31.734 -5.992 1 93.19 243 ILE A C 1
ATOM 1916 O O . ILE A 1 243 ? -12.758 -31.578 -5.84 1 93.19 243 ILE A O 1
ATOM 1920 N N . LYS A 1 244 ? -10.633 -30.938 -5.523 1 93.38 244 LYS A N 1
ATOM 1921 C CA . LYS A 1 244 ? -10.953 -29.641 -4.938 1 93.38 244 LYS A CA 1
ATOM 1922 C C . LYS A 1 244 ? -10.297 -28.5 -5.715 1 93.38 244 LYS A C 1
ATOM 1924 O O . LYS A 1 244 ? -9.07 -28.484 -5.879 1 93.38 244 LYS A O 1
ATOM 1929 N N . VAL A 1 245 ? -11.117 -27.594 -6.156 1 92.81 245 VAL A N 1
ATOM 1930 C CA . VAL A 1 245 ? -10.602 -26.453 -6.895 1 92.81 245 VAL A CA 1
ATOM 1931 C C . VAL A 1 245 ? -10.086 -25.391 -5.918 1 92.81 245 VAL A C 1
ATOM 1933 O O . VAL A 1 245 ? -10.797 -24.984 -5 1 92.81 245 VAL A O 1
ATOM 1936 N N . LEU A 1 246 ? -8.859 -24.969 -6.07 1 89.38 246 LEU A N 1
ATOM 1937 C CA . LEU A 1 246 ? -8.219 -24.047 -5.145 1 89.38 246 LEU A CA 1
ATOM 1938 C C . LEU A 1 246 ? -8.336 -22.609 -5.648 1 89.38 246 LEU A C 1
ATOM 1940 O O . LEU A 1 246 ? -8.344 -21.672 -4.852 1 89.38 246 LEU A O 1
ATOM 1944 N N . ASN A 1 247 ? -8.328 -22.438 -6.867 1 88.12 247 ASN A N 1
ATOM 1945 C CA . ASN A 1 247 ? -8.484 -21.141 -7.516 1 88.12 247 ASN A CA 1
ATOM 1946 C C . ASN A 1 247 ? -9.844 -21 -8.195 1 88.12 247 ASN A C 1
ATOM 1948 O O . ASN A 1 247 ? -10.102 -21.672 -9.203 1 88.12 247 ASN A O 1
ATOM 1952 N N . GLU A 1 248 ? -10.562 -20.141 -7.781 1 86.75 248 GLU A N 1
ATOM 1953 C CA . GLU A 1 248 ? -11.953 -20.016 -8.203 1 86.75 248 GLU A CA 1
ATOM 1954 C C . GLU A 1 248 ? -12.047 -19.547 -9.648 1 86.75 248 GLU A C 1
ATOM 1956 O O . GLU A 1 248 ? -13.062 -19.734 -10.312 1 86.75 248 GLU A O 1
ATOM 1961 N N . MET A 1 249 ? -11.078 -19.016 -10.133 1 91.81 249 MET A N 1
ATOM 1962 C CA . MET A 1 249 ? -11.109 -18.453 -11.477 1 91.81 249 MET A CA 1
ATOM 1963 C C . MET A 1 249 ? -10.859 -19.531 -12.523 1 91.81 249 MET A C 1
ATOM 1965 O O . MET A 1 249 ? -11.039 -19.281 -13.719 1 91.81 249 MET A O 1
ATOM 1969 N N . VAL A 1 250 ? -10.5 -20.688 -12.117 1 92.25 250 VAL A N 1
ATOM 1970 C CA . VAL A 1 250 ? -10.125 -21.75 -13.031 1 92.25 250 VAL A CA 1
ATOM 1971 C C . VAL A 1 250 ? -11.336 -22.172 -13.867 1 92.25 250 VAL A C 1
ATOM 1973 O O . VAL A 1 250 ? -11.219 -22.375 -15.078 1 92.25 250 VAL A O 1
ATOM 1976 N N . ARG A 1 251 ? -12.422 -22.219 -13.273 1 90.5 251 ARG A N 1
ATOM 1977 C CA . ARG A 1 251 ? -13.633 -22.656 -13.961 1 90.5 251 ARG A CA 1
ATOM 1978 C C . ARG A 1 251 ? -13.969 -21.719 -15.117 1 90.5 251 ARG A C 1
ATOM 1980 O O . ARG A 1 251 ? -14.281 -22.172 -16.219 1 90.5 251 ARG A O 1
ATOM 1987 N N . ASP A 1 252 ? -13.938 -20.484 -14.797 1 90.88 252 ASP A N 1
ATOM 1988 C CA . ASP A 1 252 ? -14.242 -19.5 -15.82 1 90.88 252 ASP A CA 1
ATOM 1989 C C . ASP A 1 252 ? -13.266 -19.594 -17 1 90.88 252 ASP A C 1
ATOM 1991 O O . ASP A 1 252 ? -13.664 -19.484 -18.156 1 90.88 252 ASP A O 1
ATOM 1995 N N . GLU A 1 253 ? -12.078 -19.812 -16.672 1 91.81 253 GLU A N 1
ATOM 1996 C CA . GLU A 1 253 ? -11.07 -19.906 -17.719 1 91.81 253 GLU A CA 1
ATOM 1997 C C . GLU A 1 253 ? -11.25 -21.172 -18.562 1 91.81 253 GLU A C 1
ATOM 1999 O O . GLU A 1 253 ? -11.07 -21.156 -19.781 1 91.81 253 GLU A O 1
ATOM 2004 N N . ILE A 1 254 ? -11.602 -22.25 -17.906 1 91.62 254 ILE A N 1
ATOM 2005 C CA . ILE A 1 254 ? -11.828 -23.516 -18.609 1 91.62 254 ILE A CA 1
ATOM 2006 C C . ILE A 1 254 ? -13.047 -23.375 -19.516 1 91.62 254 ILE A C 1
ATOM 2008 O O . ILE A 1 254 ? -13.047 -23.922 -20.625 1 91.62 254 ILE A O 1
ATOM 2012 N N . GLU A 1 255 ? -14.008 -22.656 -19.062 1 90.5 255 GLU A N 1
ATOM 2013 C CA . GLU A 1 255 ? -15.188 -22.422 -19.875 1 90.5 255 GLU A CA 1
ATOM 2014 C C . GLU A 1 255 ? -14.852 -21.609 -21.125 1 90.5 255 GLU A C 1
ATOM 2016 O O . GLU A 1 255 ? -15.383 -21.859 -22.203 1 90.5 255 GLU A O 1
ATOM 2021 N N . LYS A 1 256 ? -14.008 -20.703 -20.938 1 92.38 256 LYS A N 1
ATOM 2022 C CA . LYS A 1 256 ? -13.562 -19.906 -22.078 1 92.38 256 LYS A CA 1
ATOM 2023 C C . LYS A 1 256 ? -12.836 -20.781 -23.094 1 92.38 256 LYS A C 1
ATOM 2025 O O . LYS A 1 256 ? -13.008 -20.594 -24.312 1 92.38 256 LYS A O 1
ATOM 2030 N N . GLN A 1 257 ? -12.039 -21.719 -22.578 1 90.44 257 GLN A N 1
ATOM 2031 C CA . GLN A 1 257 ? -11.32 -22.625 -23.453 1 90.44 257 GLN A CA 1
ATOM 2032 C C . GLN A 1 257 ? -12.281 -23.578 -24.172 1 90.44 257 GLN A C 1
ATOM 2034 O O . GLN A 1 257 ? -12.062 -23.938 -25.328 1 90.44 257 GLN A O 1
ATOM 2039 N N . LYS A 1 258 ? -13.297 -23.891 -23.469 1 90.94 258 LYS A N 1
ATOM 2040 C CA . LYS A 1 258 ? -14.328 -24.719 -24.062 1 90.94 258 LYS A CA 1
ATOM 2041 C C . LYS A 1 258 ? -14.953 -24.047 -25.281 1 90.94 258 LYS A C 1
ATOM 2043 O O . LYS A 1 258 ? -15.141 -24.688 -26.328 1 90.94 258 LYS A O 1
ATOM 2048 N N . GLU A 1 259 ? -15.18 -22.797 -25.141 1 90.31 259 GLU A N 1
ATOM 2049 C CA . GLU A 1 259 ? -15.773 -22.031 -26.234 1 90.31 259 GLU A CA 1
ATOM 2050 C C . GLU A 1 259 ? -14.797 -21.906 -27.406 1 90.31 259 GLU A C 1
ATOM 2052 O O . GLU A 1 259 ? -15.203 -22 -28.562 1 90.31 259 GLU A O 1
ATOM 2057 N N . LYS A 1 260 ? -13.594 -21.797 -27.062 1 88.38 260 LYS A N 1
ATOM 2058 C CA . LYS A 1 260 ? -12.57 -21.641 -28.094 1 88.38 260 LYS A CA 1
ATOM 2059 C C . LYS A 1 260 ? -12.383 -22.922 -28.875 1 88.38 260 LYS A C 1
ATOM 2061 O O . LYS A 1 260 ? -12.172 -22.891 -30.094 1 88.38 260 LYS A O 1
ATOM 2066 N N . LEU A 1 261 ? -12.484 -24 -28.016 1 84.94 261 LEU A N 1
ATOM 2067 C CA . LEU A 1 261 ? -12.289 -25.312 -28.641 1 84.94 261 LEU A CA 1
ATOM 2068 C C . LEU A 1 261 ? -13.602 -25.828 -29.219 1 84.94 261 LEU A C 1
ATOM 2070 O O . LEU A 1 261 ? -13.625 -26.891 -29.859 1 84.94 261 LEU A O 1
ATOM 2074 N N . LYS A 1 262 ? -14.703 -25.062 -29.203 1 77.62 262 LYS A N 1
ATOM 2075 C CA . LYS A 1 262 ? -16.016 -25.422 -29.719 1 77.62 262 LYS A CA 1
ATOM 2076 C C . LYS A 1 262 ? -16.453 -26.797 -29.203 1 77.62 262 LYS A C 1
ATOM 2078 O O . LYS A 1 262 ? -16.906 -27.641 -29.984 1 77.62 262 LYS A O 1
ATOM 2083 N N . LEU A 1 263 ? -16.016 -26.938 -27.969 1 73.44 263 LEU A N 1
ATOM 2084 C CA . LEU A 1 263 ? -16.375 -28.203 -27.344 1 73.44 263 LEU A CA 1
ATOM 2085 C C . LEU A 1 263 ? -17.781 -28.141 -26.781 1 73.44 263 LEU A C 1
ATOM 2087 O O . LEU A 1 263 ? -18.25 -27.078 -26.359 1 73.44 263 LEU A O 1
ATOM 2091 N N . LYS A 1 264 ? -18.609 -29.203 -27.062 1 64.38 264 LYS A N 1
ATOM 2092 C CA . LYS A 1 264 ? -19.969 -29.312 -26.562 1 64.38 264 LYS A CA 1
ATOM 2093 C C . LYS A 1 264 ? -20 -29.859 -25.125 1 64.38 264 LYS A C 1
ATOM 2095 O O . LYS A 1 264 ? -19.172 -30.688 -24.766 1 64.38 264 LYS A O 1
ATOM 2100 N N . MET B 1 1 ? 1.214 36.75 -1.519 1 40.5 1 MET B N 1
ATOM 2101 C CA . MET B 1 1 ? 0.186 36.531 -0.505 1 40.5 1 MET B CA 1
ATOM 2102 C C . MET B 1 1 ? 0.416 35.188 0.226 1 40.5 1 MET B C 1
ATOM 2104 O O . MET B 1 1 ? 0.836 34.219 -0.382 1 40.5 1 MET B O 1
ATOM 2108 N N . GLN B 1 2 ? 0.719 35.219 1.539 1 59.5 2 GLN B N 1
ATOM 2109 C CA . GLN B 1 2 ? 1.139 34.094 2.371 1 59.5 2 GLN B CA 1
ATOM 2110 C C . GLN B 1 2 ? 0.121 32.969 2.316 1 59.5 2 GLN B C 1
ATOM 2112 O O . GLN B 1 2 ? -1.066 33.188 2.57 1 59.5 2 GLN B O 1
ATOM 2117 N N . GLN B 1 3 ? 0.345 31.969 1.561 1 75.44 3 GLN B N 1
ATOM 2118 C CA . GLN B 1 3 ? -0.525 30.812 1.426 1 75.44 3 GLN B CA 1
ATOM 2119 C C . GLN B 1 3 ? -0.94 30.266 2.791 1 75.44 3 GLN B C 1
ATOM 2121 O O . GLN B 1 3 ? -0.118 30.188 3.707 1 75.44 3 GLN B O 1
ATOM 2126 N N . SER B 1 4 ? -2.268 30.172 2.986 1 90.75 4 SER B N 1
ATOM 2127 C CA . SER B 1 4 ? -2.748 29.609 4.242 1 90.75 4 SER B CA 1
ATOM 2128 C C . SER B 1 4 ? -2.297 28.172 4.41 1 90.75 4 SER B C 1
ATOM 2130 O O . SER B 1 4 ? -1.889 27.531 3.439 1 90.75 4 SER B O 1
ATOM 2132 N N . LEU B 1 5 ? -2.199 27.766 5.625 1 92.56 5 LEU B N 1
ATOM 2133 C CA . LEU B 1 5 ? -1.826 26.391 5.902 1 92.56 5 LEU B CA 1
ATOM 2134 C C . LEU B 1 5 ? -2.748 25.422 5.168 1 92.56 5 LEU B C 1
ATOM 2136 O O . LEU B 1 5 ? -2.297 24.391 4.65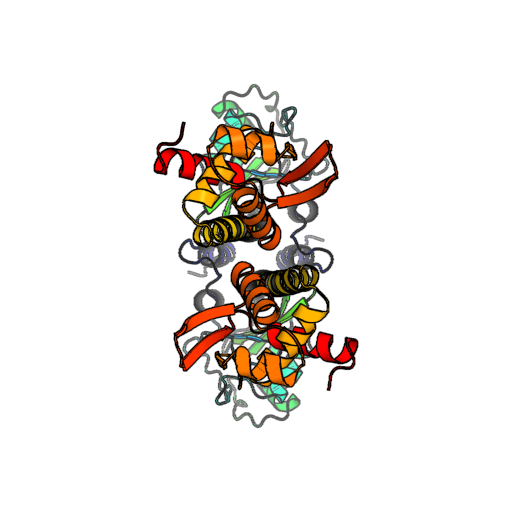6 1 92.56 5 LEU B O 1
ATOM 2140 N N . LEU B 1 6 ? -3.963 25.781 5.078 1 91.69 6 LEU B N 1
ATOM 2141 C CA . LEU B 1 6 ? -4.93 24.953 4.367 1 91.69 6 LEU B CA 1
ATOM 2142 C C . LEU B 1 6 ? -4.543 24.812 2.896 1 91.69 6 LEU B C 1
ATOM 2144 O O . LEU B 1 6 ? -4.574 23.703 2.344 1 91.69 6 LEU B O 1
ATOM 2148 N N . GLU B 1 7 ? -4.191 25.875 2.293 1 93.75 7 GLU B N 1
ATOM 2149 C CA . GLU B 1 7 ? -3.777 25.844 0.894 1 93.75 7 GLU B CA 1
ATOM 2150 C C . GLU B 1 7 ? -2.51 25.016 0.708 1 93.75 7 GLU B C 1
ATOM 2152 O O . GLU B 1 7 ? -2.383 24.281 -0.27 1 93.75 7 GLU B O 1
ATOM 2157 N N . LYS B 1 8 ? -1.605 25.156 1.622 1 93.75 8 LYS B N 1
ATOM 2158 C CA . LYS B 1 8 ? -0.371 24.375 1.58 1 93.75 8 LYS B CA 1
ATOM 2159 C C . LYS B 1 8 ? -0.661 22.875 1.641 1 93.75 8 LYS B C 1
ATOM 2161 O O . LYS B 1 8 ? -0.131 22.109 0.839 1 93.75 8 LYS B O 1
ATOM 2166 N N . VAL B 1 9 ? -1.539 22.516 2.551 1 93.44 9 VAL B N 1
ATOM 2167 C CA . VAL B 1 9 ? -1.881 21.109 2.752 1 93.44 9 VAL B CA 1
ATOM 2168 C C . VAL B 1 9 ? -2.619 20.578 1.528 1 93.44 9 VAL B C 1
ATOM 2170 O O . VAL B 1 9 ? -2.391 19.438 1.103 1 93.44 9 VAL B O 1
ATOM 2173 N N . ARG B 1 10 ? -3.43 21.391 0.932 1 94.06 10 ARG B N 1
ATOM 2174 C CA . ARG B 1 10 ? -4.172 20.984 -0.255 1 94.06 10 ARG B CA 1
ATOM 2175 C C . ARG B 1 10 ? -3.236 20.75 -1.436 1 94.06 10 ARG B C 1
ATOM 2177 O O . ARG B 1 10 ? -3.465 19.859 -2.248 1 94.06 10 ARG B O 1
ATOM 2184 N N . LYS B 1 11 ? -2.229 21.531 -1.541 1 93.5 11 LYS B N 1
ATOM 2185 C CA . LYS B 1 11 ? -1.218 21.312 -2.57 1 93.5 11 LYS B CA 1
ATOM 2186 C C . LYS B 1 11 ? -0.538 19.953 -2.381 1 93.5 11 LYS B C 1
ATOM 2188 O O . LYS B 1 11 ? -0.318 19.219 -3.35 1 93.5 11 LYS B O 1
ATOM 2193 N N . LEU B 1 12 ? -0.221 19.656 -1.148 1 93.44 12 LEU B N 1
ATOM 2194 C CA . LEU B 1 12 ? 0.364 18.359 -0.838 1 93.44 12 LEU B CA 1
ATOM 2195 C C . LEU B 1 12 ? -0.596 17.234 -1.198 1 93.44 12 LEU B C 1
ATOM 2197 O O . LEU B 1 12 ? -0.196 16.25 -1.825 1 93.44 12 LEU B O 1
ATOM 2201 N N . ASN B 1 13 ? -1.841 17.406 -0.823 1 92.81 13 ASN B N 1
ATOM 2202 C CA . ASN B 1 13 ? -2.854 16.391 -1.099 1 92.81 13 ASN B CA 1
ATOM 2203 C C . ASN B 1 13 ? -2.971 16.109 -2.594 1 92.81 13 ASN B C 1
ATOM 2205 O O . ASN B 1 13 ? -3.135 14.961 -2.998 1 92.81 13 ASN B O 1
ATOM 2209 N N . ARG B 1 14 ? -2.848 17.125 -3.322 1 91.12 14 ARG B N 1
ATOM 2210 C CA . ARG B 1 14 ? -2.969 16.984 -4.77 1 91.12 14 ARG B CA 1
ATOM 2211 C C . ARG B 1 14 ? -1.865 16.078 -5.32 1 91.12 14 ARG B C 1
ATOM 2213 O O . ARG B 1 14 ? -2.115 15.25 -6.191 1 91.12 14 ARG B O 1
ATOM 2220 N N . VAL B 1 15 ? -0.716 16.203 -4.836 1 90.62 15 VAL B N 1
ATOM 2221 C CA . VAL B 1 15 ? 0.413 15.391 -5.277 1 90.62 15 VAL B CA 1
ATOM 2222 C C . VAL B 1 15 ? 0.212 13.945 -4.836 1 90.62 15 VAL B C 1
ATOM 2224 O O . VAL B 1 15 ? 0.448 13.016 -5.613 1 90.62 15 VAL B O 1
ATOM 2227 N N . ILE B 1 16 ? -0.262 13.789 -3.662 1 89.75 16 ILE B N 1
ATOM 2228 C CA . ILE B 1 16 ? -0.423 12.477 -3.055 1 89.75 16 ILE B CA 1
ATOM 2229 C C . ILE B 1 16 ? -1.534 11.711 -3.77 1 89.75 16 ILE B C 1
ATOM 2231 O O . ILE B 1 16 ? -1.424 10.5 -3.986 1 89.75 16 ILE B O 1
ATOM 2235 N N . GLN B 1 17 ? -2.506 12.391 -4.176 1 88.12 17 GLN B N 1
ATOM 2236 C CA . GLN B 1 17 ? -3.697 11.773 -4.746 1 88.12 17 GLN B CA 1
ATOM 2237 C C . GLN B 1 17 ? -3.582 11.656 -6.262 1 88.12 17 GLN B C 1
ATOM 2239 O O . GLN B 1 17 ? -4.477 11.117 -6.918 1 88.12 17 GLN B O 1
ATOM 2244 N N . SER B 1 18 ? -2.529 12.031 -6.789 1 82.88 18 SER B N 1
ATOM 2245 C CA . SER B 1 18 ? -2.406 12.141 -8.234 1 82.88 18 SER B CA 1
ATOM 2246 C C . SER B 1 18 ? -2.541 10.773 -8.906 1 82.88 18 SER B C 1
ATOM 2248 O O . SER B 1 18 ? -2.174 9.75 -8.32 1 82.88 18 SER B O 1
ATOM 2250 N N . LYS B 1 19 ? -3.17 10.711 -10.148 1 68 19 LYS B N 1
ATOM 2251 C CA . LYS B 1 19 ? -3.57 9.555 -10.945 1 68 19 LYS B CA 1
ATOM 2252 C C . LYS B 1 19 ? -2.359 8.875 -11.578 1 68 19 LYS B C 1
ATOM 2254 O O . LYS B 1 19 ? -2.387 7.672 -11.844 1 68 19 LYS B O 1
ATOM 2259 N N . ASP B 1 20 ? -1.442 9.641 -11.797 1 62.94 20 ASP B N 1
ATOM 2260 C CA . ASP B 1 20 ? -0.444 9.242 -12.781 1 62.94 20 ASP B CA 1
ATOM 2261 C C . ASP B 1 20 ? 0.362 8.039 -12.297 1 62.94 20 ASP B C 1
ATOM 2263 O O . ASP B 1 20 ? 0.87 7.258 -13.102 1 62.94 20 ASP B O 1
ATOM 2267 N N . LYS B 1 21 ? 0.317 7.992 -10.906 1 63.28 21 LYS B N 1
ATOM 2268 C CA . LYS B 1 21 ? 1.28 6.957 -10.539 1 63.28 21 LYS B CA 1
ATOM 2269 C C . LYS B 1 21 ? 0.709 6.027 -9.477 1 63.28 21 LYS B C 1
ATOM 2271 O O . LYS B 1 21 ? -0.077 6.453 -8.625 1 63.28 21 LYS B O 1
ATOM 2276 N N . GLU B 1 22 ? 0.968 4.777 -9.719 1 69.94 22 GLU B N 1
ATOM 2277 C CA . GLU B 1 22 ? 0.581 3.766 -8.742 1 69.94 22 GLU B CA 1
ATOM 2278 C C . GLU B 1 22 ? 1.375 3.918 -7.445 1 69.94 22 GLU B C 1
ATOM 2280 O O . GLU B 1 22 ? 0.977 3.396 -6.402 1 69.94 22 GLU B O 1
ATOM 2285 N N . VAL B 1 23 ? 2.459 4.617 -7.633 1 79.06 23 VAL B N 1
ATOM 2286 C CA . VAL B 1 23 ? 3.324 4.836 -6.477 1 79.06 23 VAL B CA 1
ATOM 2287 C C . VAL B 1 23 ? 3.547 6.332 -6.273 1 79.06 23 VAL B C 1
ATOM 2289 O O . VAL B 1 23 ? 3.607 7.094 -7.242 1 79.06 23 VAL B O 1
ATOM 2292 N N . LEU B 1 24 ? 3.656 6.707 -5.102 1 88.5 24 LEU B N 1
ATOM 2293 C CA . LEU B 1 24 ? 3.873 8.102 -4.734 1 88.5 24 LEU B CA 1
ATOM 2294 C C . LEU B 1 24 ? 5.148 8.641 -5.375 1 88.5 24 LEU B C 1
ATOM 2296 O O . LEU B 1 24 ? 6.184 7.969 -5.367 1 88.5 24 LEU B O 1
ATOM 2300 N N . ASP B 1 25 ? 5.059 9.766 -5.992 1 91 25 ASP B N 1
ATOM 2301 C CA . ASP B 1 25 ? 6.207 10.453 -6.578 1 91 25 ASP B CA 1
ATOM 2302 C C . ASP B 1 25 ? 6.973 11.242 -5.516 1 91 25 ASP B C 1
ATOM 2304 O O . ASP B 1 25 ? 6.652 12.398 -5.238 1 91 25 ASP B O 1
ATOM 2308 N N . PHE B 1 26 ? 8.023 10.68 -5.039 1 93.31 26 PHE B N 1
ATOM 2309 C CA . PHE B 1 26 ? 8.773 11.281 -3.941 1 93.31 26 PHE B CA 1
ATOM 2310 C C . PHE B 1 26 ? 9.43 12.578 -4.383 1 93.31 26 PHE B C 1
ATOM 2312 O O . PHE B 1 26 ? 9.492 13.539 -3.613 1 93.31 26 PHE B O 1
ATOM 2319 N N . GLU B 1 27 ? 9.93 12.617 -5.586 1 93.88 27 GLU B N 1
ATOM 2320 C CA . GLU B 1 27 ? 10.586 13.828 -6.09 1 93.88 27 GLU B CA 1
ATOM 2321 C C . GLU B 1 27 ? 9.617 15 -6.152 1 93.88 27 GLU B C 1
ATOM 2323 O O . GLU B 1 27 ? 9.938 16.109 -5.719 1 93.88 27 GLU B O 1
ATOM 2328 N N . ARG B 1 28 ? 8.5 14.711 -6.645 1 93.81 28 ARG B N 1
ATOM 2329 C CA . ARG B 1 28 ? 7.477 15.742 -6.727 1 93.81 28 ARG B CA 1
ATOM 2330 C C . ARG B 1 28 ? 7.023 16.188 -5.34 1 93.81 28 ARG B C 1
ATOM 2332 O O . ARG B 1 28 ? 6.832 17.375 -5.09 1 93.81 28 ARG B O 1
ATOM 2339 N N . LEU B 1 29 ? 6.816 15.211 -4.496 1 95.31 29 LEU B N 1
ATOM 2340 C CA . LEU B 1 29 ? 6.414 15.531 -3.129 1 95.31 29 LEU B CA 1
ATOM 2341 C C . LEU B 1 29 ? 7.453 16.422 -2.447 1 95.31 29 LEU B C 1
ATOM 2343 O O . LEU B 1 29 ? 7.105 17.422 -1.827 1 95.31 29 LEU B O 1
ATOM 2347 N N . CYS B 1 30 ? 8.719 16.094 -2.617 1 95.69 30 CYS B N 1
ATOM 2348 C CA . CYS B 1 30 ? 9.797 16.875 -2.031 1 95.69 30 CYS B CA 1
ATOM 2349 C C . CYS B 1 30 ? 9.781 18.312 -2.551 1 95.69 30 CYS B C 1
ATOM 2351 O O . CYS B 1 30 ? 9.961 19.25 -1.782 1 95.69 30 CYS B O 1
ATOM 2353 N N . SER B 1 31 ? 9.562 18.422 -3.787 1 96.25 31 SER B N 1
ATOM 2354 C CA . SER B 1 31 ? 9.523 19.75 -4.41 1 96.25 31 SER B CA 1
ATOM 2355 C C . SER B 1 31 ? 8.391 20.594 -3.842 1 96.25 31 SER B C 1
ATOM 2357 O O . SER B 1 31 ? 8.578 21.766 -3.527 1 96.25 31 SER B O 1
ATOM 2359 N N . VAL B 1 32 ? 7.23 20.031 -3.721 1 96.5 32 VAL B N 1
ATOM 2360 C CA . VAL B 1 32 ? 6.066 20.75 -3.221 1 96.5 32 VAL B CA 1
ATOM 2361 C C . VAL B 1 32 ? 6.281 21.125 -1.754 1 96.5 32 VAL B C 1
ATOM 2363 O O . VAL B 1 32 ? 5.984 22.25 -1.343 1 96.5 32 VAL B O 1
ATOM 2366 N N . VAL B 1 33 ? 6.789 20.188 -0.974 1 97.44 33 VAL B N 1
ATOM 2367 C CA . VAL B 1 33 ? 7.078 20.469 0.43 1 97.44 33 VAL B CA 1
ATOM 2368 C C . VAL B 1 33 ? 8.055 21.641 0.539 1 97.44 33 VAL B C 1
ATOM 2370 O O . VAL B 1 33 ? 7.852 22.547 1.34 1 97.44 33 VAL B O 1
ATOM 2373 N N . GLY B 1 34 ? 9.094 21.594 -0.24 1 96.31 34 GLY B N 1
ATOM 2374 C CA . GLY B 1 34 ? 10.07 22.672 -0.241 1 96.31 34 GLY B CA 1
ATOM 2375 C C . GLY B 1 34 ? 9.477 24.016 -0.62 1 96.31 34 GLY B C 1
ATOM 2376 O O . GLY B 1 34 ? 9.75 25.031 0.028 1 96.31 34 GLY B O 1
ATOM 2377 N N . ASP B 1 35 ? 8.656 23.984 -1.613 1 94.94 35 ASP B N 1
ATOM 2378 C CA . ASP B 1 35 ? 8.023 25.203 -2.096 1 94.94 35 ASP B CA 1
ATOM 2379 C C . ASP B 1 35 ? 7.113 25.812 -1.03 1 94.94 35 ASP B C 1
ATOM 2381 O O . ASP B 1 35 ? 7.168 27.016 -0.77 1 94.94 35 ASP B O 1
ATOM 2385 N N . VAL B 1 36 ? 6.348 25 -0.406 1 95.88 36 VAL B N 1
ATOM 2386 C CA . VAL B 1 36 ? 5.332 25.516 0.504 1 95.88 36 VAL B CA 1
ATOM 2387 C C . VAL B 1 36 ? 5.98 25.922 1.827 1 95.88 36 VAL B C 1
ATOM 2389 O O . VAL B 1 36 ? 5.41 26.703 2.592 1 95.88 36 VAL B O 1
ATOM 2392 N N . THR B 1 37 ? 7.145 25.375 2.129 1 95.62 37 THR B N 1
ATOM 2393 C CA . THR B 1 37 ? 7.809 25.703 3.385 1 95.62 37 THR B CA 1
ATOM 2394 C C . THR B 1 37 ? 9 26.625 3.143 1 95.62 37 THR B C 1
ATOM 2396 O O . THR B 1 37 ? 9.727 26.969 4.078 1 95.62 37 THR B O 1
ATOM 2399 N N . ASP B 1 38 ? 9.273 26.953 1.898 1 93.62 38 ASP B N 1
ATOM 2400 C CA . ASP B 1 38 ? 10.422 27.781 1.523 1 93.62 38 ASP B CA 1
ATOM 2401 C C . ASP B 1 38 ? 11.719 27.188 2.062 1 93.62 38 ASP B C 1
ATOM 2403 O O . ASP B 1 38 ? 12.492 27.875 2.736 1 93.62 38 ASP B O 1
ATOM 2407 N N . SER B 1 39 ? 11.938 25.922 1.753 1 95.38 39 SER B N 1
ATOM 2408 C CA . SER B 1 39 ? 13.094 25.219 2.311 1 95.38 39 SER B CA 1
ATOM 2409 C C . SER B 1 39 ? 13.656 24.219 1.319 1 95.38 39 SER B C 1
ATOM 2411 O O . SER B 1 39 ? 12.992 23.844 0.345 1 95.38 39 SER B O 1
ATOM 2413 N N . SER B 1 40 ? 14.938 23.906 1.463 1 95.12 40 SER B N 1
ATOM 2414 C CA . SER B 1 40 ? 15.5 22.734 0.808 1 95.12 40 SER B CA 1
ATOM 2415 C C . SER B 1 40 ? 15.195 21.453 1.592 1 95.12 40 SER B C 1
ATOM 2417 O O . SER B 1 40 ? 15.32 21.438 2.818 1 95.12 40 SER B O 1
ATOM 2419 N N . VAL B 1 41 ? 14.812 20.422 0.893 1 96.56 41 VAL B N 1
ATOM 2420 C CA . VAL B 1 41 ? 14.32 19.219 1.573 1 96.56 41 VAL B CA 1
ATOM 2421 C C . VAL B 1 41 ? 15.039 17.984 1.034 1 96.56 41 VAL B C 1
ATOM 2423 O O . VAL B 1 41 ? 15.258 17.875 -0.173 1 96.56 41 VAL B O 1
ATOM 2426 N N . PHE B 1 42 ? 15.445 17.109 1.976 1 95.88 42 PHE B N 1
ATOM 2427 C CA . PHE B 1 42 ? 16.016 15.805 1.655 1 95.88 42 PHE B CA 1
ATOM 2428 C C . PHE B 1 42 ? 15.234 14.688 2.324 1 95.88 42 PHE B C 1
ATOM 2430 O O . PHE B 1 42 ? 14.82 14.812 3.48 1 95.88 42 PHE B O 1
ATOM 2437 N N . PHE B 1 43 ? 14.992 13.719 1.554 1 97.44 43 PHE B N 1
ATOM 2438 C CA . PHE B 1 43 ? 14.57 12.453 2.148 1 97.44 43 PHE B CA 1
ATOM 2439 C C . PHE B 1 43 ? 15.672 11.406 2.037 1 97.44 43 PHE B C 1
ATOM 2441 O O . PHE B 1 43 ? 16.078 11.047 0.932 1 97.44 43 PHE B O 1
ATOM 2448 N N . ILE B 1 44 ? 16.109 10.938 3.162 1 97.12 44 ILE B N 1
ATOM 2449 C CA . ILE B 1 44 ? 17.188 9.953 3.182 1 97.12 44 ILE B CA 1
ATOM 2450 C C . ILE B 1 44 ? 16.688 8.656 3.811 1 97.12 44 ILE B C 1
ATOM 2452 O O . ILE B 1 44 ? 15.844 8.68 4.711 1 97.12 44 ILE B O 1
ATOM 2456 N N . ASP B 1 45 ? 17.203 7.566 3.379 1 96.19 45 ASP B N 1
ATOM 2457 C CA . ASP B 1 45 ? 16.797 6.281 3.932 1 96.19 45 ASP B CA 1
ATOM 2458 C C . ASP B 1 45 ? 17.656 5.891 5.129 1 96.19 45 ASP B C 1
ATOM 2460 O O . ASP B 1 45 ? 18.438 6.711 5.633 1 96.19 45 ASP B O 1
ATOM 2464 N N . LYS B 1 46 ? 17.438 4.688 5.656 1 94.19 46 LYS B N 1
ATOM 2465 C CA . LYS B 1 46 ? 18.078 4.203 6.871 1 94.19 46 LYS B CA 1
ATOM 2466 C C . LYS B 1 46 ? 19.609 4.211 6.723 1 94.19 46 LYS B C 1
ATOM 2468 O O . LYS B 1 46 ? 20.328 4.367 7.707 1 94.19 46 LYS B O 1
ATOM 2473 N N . ASP B 1 47 ? 20.094 4.098 5.504 1 93.69 47 ASP B N 1
ATOM 2474 C CA . ASP B 1 47 ? 21.531 4.008 5.258 1 93.69 47 ASP B CA 1
ATOM 2475 C C . ASP B 1 47 ? 22.109 5.363 4.852 1 93.69 47 ASP B C 1
ATOM 2477 O O . ASP B 1 47 ? 23.297 5.477 4.555 1 93.69 47 ASP B O 1
ATOM 2481 N N . GLY B 1 48 ? 21.312 6.363 4.773 1 94.62 48 GLY B N 1
ATOM 2482 C CA . GLY B 1 48 ? 21.75 7.703 4.422 1 94.62 48 GLY B CA 1
ATOM 2483 C C . GLY B 1 48 ? 21.672 7.988 2.936 1 94.62 48 GLY B C 1
ATOM 2484 O O . GLY B 1 48 ? 22.125 9.047 2.477 1 94.62 48 GLY B O 1
ATOM 2485 N N . LYS B 1 49 ? 21.203 7.055 2.236 1 95.81 49 LYS B N 1
ATOM 2486 C CA . LYS B 1 49 ? 21.031 7.262 0.803 1 95.81 49 LYS B CA 1
ATOM 2487 C C . LYS B 1 49 ? 19.938 8.289 0.525 1 95.81 49 LYS B C 1
ATOM 2489 O O . LYS B 1 49 ? 18.844 8.211 1.105 1 95.81 49 LYS B O 1
ATOM 2494 N N . VAL B 1 50 ? 20.219 9.195 -0.359 1 95.56 50 VAL B N 1
ATOM 2495 C CA . VAL B 1 50 ? 19.234 10.219 -0.718 1 95.56 50 VAL B CA 1
ATOM 2496 C C . VAL B 1 50 ? 18.234 9.656 -1.719 1 95.56 50 VAL B C 1
ATOM 2498 O O . VAL B 1 50 ? 18.594 9.352 -2.859 1 95.56 50 VAL B O 1
ATOM 2501 N N . ILE B 1 51 ? 17.031 9.578 -1.266 1 94.62 51 ILE B N 1
ATOM 2502 C CA . ILE B 1 51 ? 15.961 9.055 -2.111 1 94.62 51 ILE B CA 1
ATOM 2503 C C . ILE B 1 51 ? 15.43 10.164 -3.016 1 94.62 51 ILE B C 1
ATOM 2505 O O . ILE B 1 51 ? 15.188 9.938 -4.203 1 94.62 51 ILE B O 1
ATOM 2509 N N . CYS B 1 52 ? 15.188 11.305 -2.451 1 94.06 52 CYS B N 1
ATOM 2510 C CA . CYS B 1 52 ? 14.805 12.484 -3.219 1 94.06 52 CYS B CA 1
ATOM 2511 C C . CYS B 1 52 ? 15.281 13.758 -2.535 1 94.06 52 CYS B C 1
ATOM 2513 O O . CYS B 1 52 ? 15.609 13.75 -1.347 1 94.06 52 CYS B O 1
ATOM 2515 N N . LYS B 1 53 ? 15.398 14.789 -3.32 1 92.94 53 LYS B N 1
ATOM 2516 C CA . LYS B 1 53 ? 15.805 16.078 -2.76 1 92.94 53 LYS B CA 1
ATOM 2517 C C . LYS B 1 53 ? 15.25 17.234 -3.578 1 92.94 53 LYS B C 1
ATOM 2519 O O . LYS B 1 53 ? 14.938 17.078 -4.762 1 92.94 53 LYS B O 1
ATOM 2524 N N . TYR B 1 54 ? 15.07 18.234 -2.953 1 95 54 TYR B N 1
ATOM 2525 C CA . TYR B 1 54 ? 14.727 19.531 -3.537 1 95 54 TYR B CA 1
ATOM 2526 C C . TYR B 1 54 ? 15.578 20.641 -2.943 1 95 54 TYR B C 1
ATOM 2528 O O . TYR B 1 54 ? 15.594 20.844 -1.726 1 95 54 TYR B O 1
ATOM 2536 N N . ILE B 1 55 ? 16.25 21.344 -3.855 1 91.75 55 ILE B N 1
ATOM 2537 C CA . ILE B 1 55 ? 17.109 22.422 -3.41 1 91.75 55 ILE B CA 1
ATOM 2538 C C . ILE B 1 55 ? 16.469 23.766 -3.744 1 91.75 55 ILE B C 1
ATOM 2540 O O . ILE B 1 55 ? 16.312 24.125 -4.918 1 91.75 55 ILE B O 1
ATOM 2544 N N . MET B 1 56 ? 16.047 24.391 -2.672 1 89.94 56 MET B N 1
ATOM 2545 C CA . MET B 1 56 ? 15.492 25.734 -2.84 1 89.94 56 MET B CA 1
ATOM 2546 C C . MET B 1 56 ? 16.578 26.719 -3.223 1 89.94 56 MET B C 1
ATOM 2548 O O . MET B 1 56 ? 17.656 26.734 -2.625 1 89.94 56 MET B O 1
ATOM 2552 N N . PRO B 1 57 ? 16.141 27.578 -4.129 1 84.38 57 PRO B N 1
ATOM 2553 C CA . PRO B 1 57 ? 17.109 28.625 -4.473 1 84.38 57 PRO B CA 1
ATOM 2554 C C . PRO B 1 57 ? 17.484 29.484 -3.275 1 84.38 57 PRO B C 1
ATOM 2556 O O . PRO B 1 57 ? 16.656 29.734 -2.395 1 84.38 57 PRO B O 1
ATOM 2559 N N . PHE B 1 58 ? 18.703 29.75 -2.934 1 81.62 58 PHE B N 1
ATOM 2560 C CA . PHE B 1 58 ? 19.234 30.672 -1.92 1 81.62 58 PHE B CA 1
ATOM 2561 C C . PHE B 1 58 ? 19.5 29.922 -0.617 1 81.62 58 PHE B C 1
ATOM 2563 O O . PHE B 1 58 ? 19.938 30.531 0.367 1 81.62 58 PHE B O 1
ATOM 2570 N N . VAL B 1 59 ? 18.859 28.781 -0.556 1 80.5 59 VAL B N 1
ATOM 2571 C CA . VAL B 1 59 ? 19.219 27.922 0.566 1 80.5 59 VAL B CA 1
ATOM 2572 C C . VAL B 1 59 ? 20.328 26.953 0.138 1 80.5 59 VAL B C 1
ATOM 2574 O O . VAL B 1 59 ? 20.031 25.844 -0.335 1 80.5 59 VAL B O 1
ATOM 2577 N N . ASN B 1 60 ? 21.484 27.391 0.173 1 74.62 60 ASN B N 1
ATOM 2578 C CA . ASN B 1 60 ? 22.641 26.609 -0.277 1 74.62 60 ASN B CA 1
ATOM 2579 C C . ASN B 1 60 ? 23.078 25.594 0.777 1 74.62 60 ASN B C 1
ATOM 2581 O O . ASN B 1 60 ? 23.734 25.953 1.756 1 74.62 60 ASN B O 1
ATOM 2585 N N . VAL B 1 61 ? 22.562 24.391 0.61 1 76.31 61 VAL B N 1
ATOM 2586 C CA . VAL B 1 61 ? 22.969 23.328 1.527 1 76.31 61 VAL B CA 1
ATOM 2587 C C . VAL B 1 61 ? 24.141 22.562 0.943 1 76.31 61 VAL B C 1
ATOM 2589 O O . VAL B 1 61 ? 24.047 21.969 -0.134 1 76.31 61 VAL B O 1
ATOM 2592 N N . ASP B 1 62 ? 25.266 22.719 1.474 1 72.62 62 ASP B N 1
ATOM 2593 C CA . ASP B 1 62 ? 26.469 22.047 0.988 1 72.62 62 ASP B CA 1
ATOM 2594 C C . ASP B 1 62 ? 26.656 20.703 1.679 1 72.62 62 ASP B C 1
ATOM 2596 O O . ASP B 1 62 ? 27.516 20.547 2.543 1 72.62 62 ASP B O 1
ATOM 2600 N N . ILE B 1 63 ? 25.75 19.828 1.446 1 75.19 63 ILE B N 1
ATOM 2601 C CA . ILE B 1 63 ? 25.953 18.469 1.946 1 75.19 63 ILE B CA 1
ATOM 2602 C C . ILE B 1 63 ? 26.688 17.641 0.895 1 75.19 63 ILE B C 1
ATOM 2604 O O . ILE B 1 63 ? 26.203 17.484 -0.232 1 75.19 63 ILE B O 1
ATOM 2608 N N . LYS B 1 64 ? 27.938 17.266 1.195 1 75.94 64 LYS B N 1
ATOM 2609 C CA . LYS B 1 64 ? 28.719 16.438 0.28 1 75.94 64 LYS B CA 1
ATOM 2610 C C . LYS B 1 64 ? 28.125 15.023 0.179 1 75.94 64 LYS B C 1
ATOM 2612 O O . LYS B 1 64 ? 27.984 14.336 1.189 1 75.94 64 LYS B O 1
ATOM 2617 N N . LEU B 1 65 ? 27.703 14.75 -0.982 1 80.19 65 LEU B N 1
ATOM 2618 C CA . LEU B 1 65 ? 27.156 13.414 -1.228 1 80.19 65 LEU B CA 1
ATOM 2619 C C . LEU B 1 65 ? 28.234 12.5 -1.814 1 80.19 65 LEU B C 1
ATOM 2621 O O . LEU B 1 65 ? 29.078 12.945 -2.596 1 80.19 65 LEU B O 1
ATOM 2625 N N . SER B 1 66 ? 28.172 11.312 -1.374 1 81.94 66 SER B N 1
ATOM 2626 C CA . SER B 1 66 ? 29.078 10.312 -1.94 1 81.94 66 SER B CA 1
ATOM 2627 C C . SER B 1 66 ? 28.672 9.969 -3.373 1 81.94 66 SER B C 1
ATOM 2629 O O . SER B 1 66 ? 27.703 10.508 -3.904 1 81.94 66 SER B O 1
ATOM 2631 N N . GLU B 1 67 ? 29.453 9.07 -3.918 1 79.94 67 GLU B N 1
ATOM 2632 C CA . GLU B 1 67 ? 29.172 8.594 -5.266 1 79.94 67 GLU B CA 1
ATOM 2633 C C . GLU B 1 67 ? 27.844 7.852 -5.316 1 79.94 67 GLU B C 1
ATOM 2635 O O . GLU B 1 67 ? 27.141 7.875 -6.336 1 79.94 67 GLU B O 1
ATOM 2640 N N . GLU B 1 68 ? 27.484 7.348 -4.195 1 79.75 68 GLU B N 1
ATOM 2641 C CA . GLU B 1 68 ? 26.25 6.566 -4.117 1 79.75 68 GLU B CA 1
ATOM 2642 C C . GLU B 1 68 ? 25.078 7.43 -3.652 1 79.75 68 GLU B C 1
ATOM 2644 O O . GLU B 1 68 ? 24.031 6.906 -3.258 1 79.75 68 GLU B O 1
ATOM 2649 N N . LYS B 1 69 ? 25.328 8.727 -3.621 1 89 69 LYS B N 1
ATOM 2650 C CA . LYS B 1 69 ? 24.297 9.695 -3.244 1 89 69 LYS B CA 1
ATOM 2651 C C . LYS B 1 69 ? 23.906 9.539 -1.778 1 89 69 LYS B C 1
ATOM 2653 O O . LYS B 1 69 ? 22.719 9.57 -1.439 1 89 69 LYS B O 1
ATOM 2658 N N . LYS B 1 70 ? 24.828 9.219 -0.978 1 91.31 70 LYS B N 1
ATOM 2659 C CA . LYS B 1 70 ? 24.625 9.094 0.463 1 91.31 70 LYS B CA 1
ATOM 2660 C C . LYS B 1 70 ? 25.156 10.312 1.201 1 91.31 70 LYS B C 1
ATOM 2662 O O . LYS B 1 70 ? 26.188 10.875 0.81 1 91.31 70 LYS B O 1
ATOM 2667 N N . ILE B 1 71 ? 24.422 10.398 2.232 1 89.12 71 ILE B N 1
ATOM 2668 C CA . ILE B 1 71 ? 24.984 11.414 3.115 1 89.12 71 ILE B CA 1
ATOM 2669 C C . ILE B 1 71 ? 26.062 10.789 3.994 1 89.12 71 ILE B C 1
ATOM 2671 O O . ILE B 1 71 ? 26.094 9.57 4.184 1 89.12 71 ILE B O 1
ATOM 2675 N N . GLY B 1 72 ? 27.172 11.539 4.32 1 88.12 72 GLY B N 1
ATOM 2676 C CA . GLY B 1 72 ? 28.25 11.031 5.16 1 88.12 72 GLY B CA 1
ATOM 2677 C C . GLY B 1 72 ? 27.75 10.25 6.359 1 88.12 72 GLY B C 1
ATOM 2678 O O . GLY B 1 72 ? 26.703 10.562 6.922 1 88.12 72 GLY B O 1
ATOM 2679 N N . ASP B 1 73 ? 28.359 9.18 6.789 1 90.06 73 ASP B N 1
ATOM 2680 C CA . ASP B 1 73 ? 27.938 8.258 7.84 1 90.06 73 ASP B CA 1
ATOM 2681 C C . ASP B 1 73 ? 27.75 8.992 9.164 1 90.06 73 ASP B C 1
ATOM 2683 O O . ASP B 1 73 ? 26.828 8.672 9.93 1 90.06 73 ASP B O 1
ATOM 2687 N N . LYS B 1 74 ? 28.594 9.883 9.414 1 90.06 74 LYS B N 1
ATOM 2688 C CA . LYS B 1 74 ? 28.5 10.602 10.68 1 90.06 74 LYS B CA 1
ATOM 2689 C C . LYS B 1 74 ? 27.219 11.422 10.758 1 90.06 74 LYS B C 1
ATOM 2691 O O . LYS B 1 74 ? 26.547 11.422 11.781 1 90.06 74 LYS B O 1
ATOM 2696 N N . LEU B 1 75 ? 26.922 12.047 9.688 1 91.31 75 LEU B N 1
ATOM 2697 C CA . LEU B 1 75 ? 25.688 12.828 9.633 1 91.31 75 LEU B CA 1
ATOM 2698 C C . LEU B 1 75 ? 24.453 11.93 9.727 1 91.31 75 LEU B C 1
ATOM 2700 O O . LEU B 1 75 ? 23.5 12.242 10.43 1 91.31 75 LEU B O 1
ATOM 2704 N N . GLN B 1 76 ? 24.5 10.859 8.945 1 93.75 76 GLN B N 1
ATOM 2705 C CA . GLN B 1 76 ? 23.391 9.898 8.977 1 93.75 76 GLN B CA 1
ATOM 2706 C C . GLN B 1 76 ? 23.141 9.383 10.391 1 93.75 76 GLN B C 1
ATOM 2708 O O . GLN B 1 76 ? 22 9.328 10.836 1 93.75 76 GLN B O 1
ATOM 2713 N N . LYS B 1 77 ? 24.188 9.055 11.086 1 93.19 77 LYS B N 1
ATOM 2714 C CA . LYS B 1 77 ? 24.062 8.547 12.453 1 93.19 77 LYS B CA 1
ATOM 2715 C C . LYS B 1 77 ? 23.5 9.609 13.391 1 93.19 77 LYS B C 1
ATOM 2717 O O . LYS B 1 77 ? 22.672 9.312 14.25 1 93.19 77 LYS B O 1
ATOM 2722 N N . PHE B 1 78 ? 23.969 10.797 13.234 1 93.94 78 PHE B N 1
ATOM 2723 C CA . PHE B 1 78 ? 23.469 11.898 14.047 1 93.94 78 PHE B CA 1
ATOM 2724 C C . PHE B 1 78 ? 21.953 12.031 13.938 1 93.94 78 PHE B C 1
ATOM 2726 O O . PHE B 1 78 ? 21.266 12.078 14.953 1 93.94 78 PHE B O 1
ATOM 2733 N N . PHE B 1 79 ? 21.469 12.008 12.719 1 95.5 79 PHE B N 1
ATOM 2734 C CA . PHE B 1 79 ? 20.047 12.219 12.5 1 95.5 79 PHE B CA 1
ATOM 2735 C C . PHE B 1 79 ? 19.25 10.984 12.906 1 95.5 79 PHE B C 1
ATOM 2737 O O . PHE B 1 79 ? 18.094 11.102 13.32 1 95.5 79 PHE B O 1
ATOM 2744 N N . TRP B 1 80 ? 19.812 9.898 12.812 1 95.62 80 TRP B N 1
ATOM 2745 C CA . TRP B 1 80 ? 19.125 8.648 13.156 1 95.62 80 TRP B CA 1
ATOM 2746 C C . TRP B 1 80 ? 18.875 8.562 14.656 1 95.62 80 TRP B C 1
ATOM 2748 O O . TRP B 1 80 ? 18.016 7.801 15.102 1 95.62 80 TRP B O 1
ATOM 2758 N N . TRP B 1 81 ? 19.562 9.344 15.367 1 94.25 81 TRP B N 1
ATOM 2759 C CA . TRP B 1 81 ? 19.438 9.32 16.828 1 94.25 81 TRP B CA 1
ATOM 2760 C C . TRP B 1 81 ? 18.109 9.945 17.266 1 94.25 81 TRP B C 1
ATOM 2762 O O . TRP B 1 81 ? 17.625 9.664 18.359 1 94.25 81 TRP B O 1
ATOM 2772 N N . PHE B 1 82 ? 17.547 10.711 16.516 1 95.5 82 PHE B N 1
ATOM 2773 C CA . PHE B 1 82 ? 16.328 11.414 16.891 1 95.5 82 PHE B CA 1
ATOM 2774 C C . PHE B 1 82 ? 15.102 10.578 16.578 1 95.5 82 PHE B C 1
ATOM 2776 O O . PHE B 1 82 ? 14.805 10.305 15.422 1 95.5 82 PHE B O 1
ATOM 2783 N N . VAL B 1 83 ? 14.297 10.297 17.578 1 92.94 83 VAL B N 1
ATOM 2784 C CA . VAL B 1 83 ? 13.102 9.477 17.406 1 92.94 83 VAL B CA 1
ATOM 2785 C C . VAL B 1 83 ? 11.891 10.375 17.156 1 92.94 83 VAL B C 1
ATOM 2787 O O . VAL B 1 83 ? 10.852 9.906 16.688 1 92.94 83 VAL B O 1
ATOM 2790 N N . ASP B 1 84 ? 12.078 11.648 17.484 1 95.12 84 ASP B N 1
ATOM 2791 C CA . ASP B 1 84 ? 11.031 12.633 17.25 1 95.12 84 ASP B CA 1
ATOM 2792 C C . ASP B 1 84 ? 11.547 13.781 16.375 1 95.12 84 ASP B C 1
ATOM 2794 O O . ASP B 1 84 ? 12.75 13.898 16.141 1 95.12 84 ASP B O 1
ATOM 2798 N N . THR B 1 85 ? 10.594 14.633 16 1 97.31 85 THR B N 1
ATOM 2799 C CA . THR B 1 85 ? 10.93 15.797 15.195 1 97.31 85 THR B CA 1
ATOM 2800 C C . THR B 1 85 ? 11.812 16.766 15.984 1 97.31 85 THR B C 1
ATOM 2802 O O . THR B 1 85 ? 11.547 17.031 17.156 1 97.31 85 THR B O 1
ATOM 2805 N N . ARG B 1 86 ? 12.898 17.172 15.438 1 97.44 86 ARG B N 1
ATOM 2806 C CA . ARG B 1 86 ? 13.75 18.234 15.961 1 97.44 86 ARG B CA 1
ATOM 2807 C C . ARG B 1 86 ? 13.781 19.438 15.023 1 97.44 86 ARG B C 1
ATOM 2809 O O . ARG B 1 86 ? 14.273 19.344 13.898 1 97.44 86 ARG B O 1
ATOM 2816 N N . ALA B 1 87 ? 13.289 20.531 15.594 1 97.19 87 ALA B N 1
ATOM 2817 C CA . ALA B 1 87 ? 13.117 21.688 14.727 1 97.19 87 ALA B CA 1
ATOM 2818 C C . ALA B 1 87 ? 14.211 22.734 14.977 1 97.19 87 ALA B C 1
ATOM 2820 O O . ALA B 1 87 ? 14.703 22.875 16.094 1 97.19 87 ALA B O 1
ATOM 2821 N N . ASN B 1 88 ? 14.672 23.312 13.906 1 97.06 88 ASN B N 1
ATOM 2822 C CA . ASN B 1 88 ? 15.445 24.547 13.914 1 97.06 88 ASN B CA 1
ATOM 2823 C C . ASN B 1 88 ? 16.797 24.359 14.602 1 97.06 88 ASN B C 1
ATOM 2825 O O . ASN B 1 88 ? 17.219 25.188 15.406 1 97.06 88 ASN B O 1
ATOM 2829 N N . MET B 1 89 ? 17.359 23.281 14.312 1 94.69 89 MET B N 1
ATOM 2830 C CA . MET B 1 89 ? 18.734 23.094 14.758 1 94.69 89 MET B CA 1
ATOM 2831 C C . MET B 1 89 ? 19.719 23.875 13.883 1 94.69 89 MET B C 1
ATOM 2833 O O . MET B 1 89 ? 19.547 23.906 12.656 1 94.69 89 MET B O 1
ATOM 2837 N N . LYS B 1 90 ? 20.672 24.453 14.484 1 91.81 90 LYS B N 1
ATOM 2838 C CA . LYS B 1 90 ? 21.703 25.125 13.688 1 91.81 90 LYS B CA 1
ATOM 2839 C C . LYS B 1 90 ? 22.594 24.109 12.992 1 91.81 90 LYS B C 1
ATOM 2841 O O . LYS B 1 90 ? 23.125 23.188 13.633 1 91.81 90 LYS B O 1
ATOM 2846 N N . PHE B 1 91 ? 22.719 24.25 11.703 1 89.06 91 PHE B N 1
ATOM 2847 C CA . PHE B 1 91 ? 23.516 23.297 10.938 1 89.06 91 PHE B CA 1
ATOM 2848 C C . PHE B 1 91 ? 24.969 23.312 11.383 1 89.06 91 PHE B C 1
ATOM 2850 O O . PHE B 1 91 ? 25.641 22.281 11.383 1 89.06 91 PHE B O 1
ATOM 2857 N N . SER B 1 92 ? 25.5 24.422 11.766 1 87.31 92 SER B N 1
ATOM 2858 C CA . SER B 1 92 ? 26.859 24.531 12.281 1 87.31 92 SER B CA 1
ATOM 2859 C C . SER B 1 92 ? 27.062 23.672 13.523 1 87.31 92 SER B C 1
ATOM 2861 O O . SER B 1 92 ? 28.109 23.047 13.703 1 87.31 92 SER B O 1
ATOM 2863 N N . ASP B 1 93 ? 26.031 23.656 14.352 1 89.12 93 ASP B N 1
ATOM 2864 C CA . ASP B 1 93 ? 26.078 22.812 15.547 1 89.12 93 ASP B CA 1
ATOM 2865 C C . ASP B 1 93 ? 26.078 21.328 15.172 1 89.12 93 ASP B C 1
ATOM 2867 O O . ASP B 1 93 ? 26.797 20.531 15.766 1 89.12 93 ASP B O 1
ATOM 2871 N N . ILE B 1 94 ? 25.344 21.031 14.172 1 89 94 ILE B N 1
ATOM 2872 C CA . ILE B 1 94 ? 25.219 19.656 13.719 1 89 94 ILE B CA 1
ATOM 2873 C C . ILE B 1 94 ? 26.562 19.172 13.188 1 89 94 ILE B C 1
ATOM 2875 O O . ILE B 1 94 ? 27.047 18.094 13.562 1 89 94 ILE B O 1
ATOM 2879 N N . THR B 1 95 ? 27.172 19.922 12.328 1 85.94 95 THR B N 1
ATOM 2880 C CA . THR B 1 95 ? 28.438 19.531 11.719 1 85.94 95 THR B CA 1
ATOM 2881 C C . THR B 1 95 ? 29.531 19.438 12.773 1 85.94 95 THR B C 1
ATOM 2883 O O . THR B 1 95 ? 30.422 18.594 12.672 1 85.94 95 THR B O 1
ATOM 2886 N N . ARG B 1 96 ? 29.484 20.281 13.672 1 84.25 96 ARG B N 1
ATOM 2887 C CA . ARG B 1 96 ? 30.453 20.234 14.766 1 84.25 96 ARG B CA 1
ATOM 2888 C C . ARG B 1 96 ? 30.297 18.953 15.562 1 84.25 96 ARG B C 1
ATOM 2890 O O . ARG B 1 96 ? 31.281 18.25 15.836 1 84.25 96 ARG B O 1
ATOM 2897 N N . ILE B 1 97 ? 29.141 18.672 15.875 1 83.81 97 ILE B N 1
ATOM 2898 C CA . ILE B 1 97 ? 28.844 17.484 16.672 1 83.81 97 ILE B CA 1
ATOM 2899 C C . ILE B 1 97 ? 29.203 16.219 15.883 1 83.81 97 ILE B C 1
ATOM 2901 O O . ILE B 1 97 ? 29.766 15.273 16.438 1 83.81 97 ILE B O 1
ATOM 2905 N N . ALA B 1 98 ? 28.922 16.266 14.602 1 80.88 98 ALA B N 1
ATOM 2906 C CA . ALA B 1 98 ? 29.203 15.117 13.742 1 80.88 98 ALA B CA 1
ATOM 2907 C C . ALA B 1 98 ? 30.672 15.086 13.328 1 80.88 98 ALA B C 1
ATOM 2909 O O . ALA B 1 98 ? 31.109 14.156 12.641 1 80.88 98 ALA B O 1
ATOM 2910 N N . GLU B 1 99 ? 31.375 16.078 13.781 1 78.69 99 GLU B N 1
ATOM 2911 C CA . GLU B 1 99 ? 32.812 16.156 13.5 1 78.69 99 GLU B CA 1
ATOM 2912 C C . GLU B 1 99 ? 33.062 16.188 12 1 78.69 99 GLU B C 1
ATOM 2914 O O . GLU B 1 99 ? 33.906 15.445 11.492 1 78.69 99 GLU B O 1
ATOM 2919 N N . ILE B 1 100 ? 32.219 16.891 11.375 1 74.75 100 ILE B N 1
ATOM 2920 C CA . ILE B 1 100 ? 32.406 17.094 9.938 1 74.75 100 ILE B CA 1
ATOM 2921 C C . ILE B 1 100 ? 32.938 18.516 9.695 1 74.75 100 ILE B C 1
ATOM 2923 O O . ILE B 1 100 ? 32.5 19.469 10.352 1 74.75 100 ILE B O 1
ATOM 2927 N N . GLU B 1 101 ? 33.969 18.531 8.961 1 63.47 101 GLU B N 1
ATOM 2928 C CA . GLU B 1 101 ? 34.5 19.844 8.609 1 63.47 101 GLU B CA 1
ATOM 2929 C C . GLU B 1 101 ? 33.531 20.625 7.742 1 63.47 101 GLU B C 1
ATOM 2931 O O . GLU B 1 101 ? 33 20.094 6.766 1 63.47 101 GLU B O 1
ATOM 2936 N N . SER B 1 102 ? 32.781 21.469 8.281 1 60.22 102 SER B N 1
ATOM 2937 C CA . SER B 1 102 ? 31.859 22.266 7.473 1 60.22 102 SER B CA 1
ATOM 2938 C C . SER B 1 102 ? 32.344 23.703 7.328 1 60.22 102 SER B C 1
ATOM 2940 O O . SER B 1 102 ? 32.969 24.25 8.25 1 60.22 102 SER B O 1
ATOM 2942 N N . LYS B 1 103 ? 32.562 24.188 6.199 1 54.16 103 LYS B N 1
ATOM 2943 C CA . LYS B 1 103 ? 32.844 25.609 5.988 1 54.16 103 LYS B CA 1
ATOM 2944 C C . LYS B 1 103 ? 31.672 26.469 6.387 1 54.16 103 LYS B C 1
ATOM 2946 O O . LYS B 1 103 ? 31.688 27.688 6.199 1 54.16 103 LYS B O 1
ATOM 2951 N N . ALA B 1 104 ? 30.625 25.828 6.918 1 52.47 104 ALA B N 1
ATOM 2952 C CA . ALA B 1 104 ? 29.359 26.484 7.25 1 52.47 104 ALA B CA 1
ATOM 2953 C C . ALA B 1 104 ? 29.422 27.125 8.641 1 52.47 104 ALA B C 1
ATOM 2955 O O . ALA B 1 104 ? 29.672 26.438 9.633 1 52.47 104 ALA B O 1
ATOM 2956 N N . GLY B 1 105 ? 29.969 28.484 8.758 1 50.94 105 GLY B N 1
ATOM 2957 C CA . GLY B 1 105 ? 30.016 29.203 10.023 1 50.94 105 GLY B CA 1
ATOM 2958 C C . GLY B 1 105 ? 29.703 30.672 9.898 1 50.94 105 GLY B C 1
ATOM 2959 O O . GLY B 1 105 ? 29.781 31.422 10.875 1 50.94 105 GLY B O 1
ATOM 2960 N N . GLY B 1 106 ? 29.453 31.062 8.797 1 48.62 106 GLY B N 1
ATOM 2961 C CA . GLY B 1 106 ? 29.297 32.5 8.891 1 48.62 106 GLY B CA 1
ATOM 2962 C C . GLY B 1 106 ? 27.891 32.938 9.258 1 48.62 106 GLY B C 1
ATOM 2963 O O . GLY B 1 106 ? 27.078 32.094 9.719 1 48.62 106 GLY B O 1
ATOM 2964 N N . GLU B 1 107 ? 27.516 34.312 9.367 1 49.94 107 GLU B N 1
ATOM 2965 C CA . GLU B 1 107 ? 26.312 35.094 9.695 1 49.94 107 GLU B CA 1
ATOM 2966 C C . GLU B 1 107 ? 25.062 34.438 9.133 1 49.94 107 GLU B C 1
ATOM 2968 O O . GLU B 1 107 ? 23.953 34.688 9.609 1 49.94 107 GLU B O 1
ATOM 2973 N N . ASN B 1 108 ? 25.172 33.469 8.211 1 61.56 108 ASN B N 1
ATOM 2974 C CA . ASN B 1 108 ? 24.031 32.938 7.484 1 61.56 108 ASN B CA 1
ATOM 2975 C C . ASN B 1 108 ? 23.844 31.438 7.746 1 61.56 108 ASN B C 1
ATOM 2977 O O . ASN B 1 108 ? 23.562 30.672 6.824 1 61.56 108 ASN B O 1
ATOM 2981 N N . ASP B 1 109 ? 23.891 31.094 9.023 1 79.12 109 ASP B N 1
ATOM 2982 C CA . ASP B 1 109 ? 23.812 29.688 9.406 1 79.12 109 ASP B CA 1
ATOM 2983 C C . ASP B 1 109 ? 22.453 29.094 9.047 1 79.12 109 ASP B C 1
ATOM 2985 O O . ASP B 1 109 ? 21.406 29.703 9.32 1 79.12 109 ASP B O 1
ATOM 2989 N N . LEU B 1 110 ? 22.453 27.984 8.383 1 89.06 110 LEU B N 1
ATOM 2990 C CA . LEU B 1 110 ? 21.25 27.25 7.988 1 89.06 110 LEU B CA 1
ATOM 2991 C C . LEU B 1 110 ? 20.578 26.625 9.203 1 89.06 110 LEU B C 1
ATOM 2993 O O . LEU B 1 110 ? 21.25 26.188 10.141 1 89.06 110 LEU B O 1
ATOM 2997 N N . LEU B 1 111 ? 19.297 26.781 9.266 1 94.31 111 LEU B N 1
ATOM 2998 C CA . LEU B 1 111 ? 18.516 26.031 10.234 1 94.31 111 LEU B CA 1
ATOM 2999 C C . LEU B 1 111 ? 18.016 24.719 9.633 1 94.31 111 LEU B C 1
ATOM 3001 O O . LEU B 1 111 ? 17.594 24.672 8.477 1 94.31 111 LEU B O 1
ATOM 3005 N N . CYS B 1 112 ? 18.141 23.688 10.461 1 95.44 112 CYS B N 1
ATOM 3006 C CA . CYS B 1 112 ? 17.766 22.359 10 1 95.44 112 CYS B CA 1
ATOM 3007 C C . CYS B 1 112 ? 16.656 21.781 10.867 1 95.44 112 CYS B C 1
ATOM 3009 O O . CYS B 1 112 ? 16.703 21.875 12.094 1 95.44 112 CYS B O 1
ATOM 3011 N N . THR B 1 113 ? 15.68 21.25 10.242 1 97.75 113 THR B N 1
ATOM 3012 C CA . THR B 1 113 ? 14.641 20.469 10.906 1 97.75 113 THR B CA 1
ATOM 3013 C C . THR B 1 113 ? 14.648 19.016 10.414 1 97.75 113 THR B C 1
ATOM 3015 O O . THR B 1 113 ? 14.695 18.766 9.203 1 97.75 113 THR B O 1
ATOM 3018 N N . SER B 1 114 ? 14.68 18.125 11.359 1 98.19 114 SER B N 1
ATOM 3019 C CA . SER B 1 114 ? 14.711 16.703 11.047 1 98.19 114 SER B CA 1
ATOM 3020 C C . SER B 1 114 ? 13.438 16 11.508 1 98.19 114 SER B C 1
ATOM 3022 O O . SER B 1 114 ? 12.992 16.188 12.648 1 98.19 114 SER B O 1
ATOM 3024 N N . VAL B 1 115 ? 12.836 15.195 10.641 1 98.44 115 VAL B N 1
ATOM 3025 C CA . VAL B 1 115 ? 11.609 14.461 10.938 1 98.44 115 VAL B CA 1
ATOM 3026 C C . VAL B 1 115 ? 11.797 12.984 10.625 1 98.44 115 VAL B C 1
ATOM 3028 O O . VAL B 1 115 ? 12.031 12.609 9.469 1 98.44 115 VAL B O 1
ATOM 3031 N N . PRO B 1 116 ? 11.711 12.125 11.633 1 97.81 116 PRO B N 1
ATOM 3032 C CA . PRO B 1 116 ? 11.789 10.688 11.352 1 97.81 116 PRO B CA 1
ATOM 3033 C C . PRO B 1 116 ? 10.648 10.203 10.461 1 97.81 116 PRO B C 1
ATOM 3035 O O . PRO B 1 116 ? 9.516 10.68 10.586 1 97.81 116 PRO B O 1
ATOM 3038 N N . VAL B 1 117 ? 10.93 9.312 9.578 1 97.5 117 VAL B N 1
ATOM 3039 C CA . VAL B 1 117 ? 9.938 8.703 8.695 1 97.5 117 VAL B CA 1
ATOM 3040 C C . VAL B 1 117 ? 9.586 7.312 9.203 1 97.5 117 VAL B C 1
ATOM 3042 O O . VAL B 1 117 ? 10.398 6.387 9.117 1 97.5 117 VAL B O 1
ATOM 3045 N N . ILE B 1 118 ? 8.383 7.227 9.648 1 94.5 118 ILE B N 1
ATOM 3046 C CA . ILE B 1 118 ? 7.957 5.977 10.273 1 94.5 118 ILE B CA 1
ATOM 3047 C C . ILE B 1 118 ? 6.691 5.465 9.594 1 94.5 118 ILE B C 1
ATOM 3049 O O . ILE B 1 118 ? 5.785 6.242 9.281 1 94.5 118 ILE B O 1
ATOM 3053 N N . GLY B 1 119 ? 6.602 4.242 9.336 1 91 119 GLY B N 1
ATOM 3054 C CA . GLY B 1 119 ? 5.434 3.535 8.836 1 91 119 GLY B CA 1
ATOM 3055 C C . GLY B 1 119 ? 5.219 2.191 9.508 1 91 119 GLY B C 1
ATOM 3056 O O . GLY B 1 119 ? 6.098 1.328 9.477 1 91 119 GLY B O 1
ATOM 3057 N N . GLY B 1 120 ? 4.008 1.987 10.078 1 87.44 120 GLY B N 1
ATOM 3058 C CA . GLY B 1 120 ? 3.734 0.718 10.734 1 87.44 120 GLY B CA 1
ATOM 3059 C C . GLY B 1 120 ? 4.719 0.394 11.836 1 87.44 120 GLY B C 1
ATOM 3060 O O . GLY B 1 120 ? 5.164 -0.75 11.969 1 87.44 120 GLY B O 1
ATOM 3061 N N . GLY B 1 121 ? 5.199 1.387 12.445 1 86.88 121 GLY B N 1
ATOM 3062 C CA . GLY B 1 121 ? 6.133 1.177 13.539 1 86.88 121 GLY B CA 1
ATOM 3063 C C . GLY B 1 121 ? 7.566 0.992 13.078 1 86.88 121 GLY B C 1
ATOM 3064 O O . GLY B 1 121 ? 8.484 0.892 13.898 1 86.88 121 GLY B O 1
ATOM 3065 N N . ARG B 1 122 ? 7.77 0.884 11.883 1 90.75 122 ARG B N 1
ATOM 3066 C CA . ARG B 1 122 ? 9.102 0.747 11.297 1 90.75 122 ARG B CA 1
ATOM 3067 C C . ARG B 1 122 ? 9.641 2.098 10.844 1 90.75 122 ARG B C 1
ATOM 3069 O O . ARG B 1 122 ? 8.914 2.895 10.242 1 90.75 122 ARG B O 1
ATOM 3076 N N . ARG B 1 123 ? 10.898 2.359 11.133 1 95.19 123 ARG B N 1
ATOM 3077 C CA . ARG B 1 123 ? 11.539 3.59 10.68 1 95.19 123 ARG B CA 1
ATOM 3078 C C . ARG B 1 123 ? 12.227 3.379 9.336 1 95.19 123 ARG B C 1
ATOM 3080 O O . ARG B 1 123 ? 13.102 2.514 9.211 1 95.19 123 ARG B O 1
ATOM 3087 N N . PHE B 1 124 ? 11.875 4.188 8.422 1 96.19 124 PHE B N 1
ATOM 3088 C CA . PHE B 1 124 ? 12.367 3.984 7.062 1 96.19 124 PHE B CA 1
ATOM 3089 C C . PHE B 1 124 ? 13.445 5.008 6.723 1 96.19 124 PHE B C 1
ATOM 3091 O O . PHE B 1 124 ? 14.258 4.785 5.82 1 96.19 124 PHE B O 1
ATOM 3098 N N . GLY B 1 125 ? 13.422 6.105 7.438 1 97.62 125 GLY B N 1
ATOM 3099 C CA . GLY B 1 125 ? 14.383 7.145 7.098 1 97.62 125 GLY B CA 1
ATOM 3100 C C . GLY B 1 125 ? 14.141 8.445 7.836 1 97.62 125 GLY B C 1
ATOM 3101 O O . GLY B 1 125 ? 13.641 8.445 8.961 1 97.62 125 GLY B O 1
ATOM 3102 N N . THR B 1 126 ? 14.625 9.555 7.215 1 98.12 126 THR B N 1
ATOM 3103 C CA . THR B 1 126 ? 14.539 10.883 7.812 1 98.12 126 THR B CA 1
ATOM 3104 C C . THR B 1 126 ? 14.312 11.945 6.742 1 98.12 126 THR B C 1
ATOM 3106 O O . THR B 1 126 ? 14.938 11.906 5.68 1 98.12 126 THR B O 1
ATOM 3109 N N . VAL B 1 127 ? 13.383 12.805 7.023 1 98.38 127 VAL B N 1
ATOM 3110 C CA . VAL B 1 127 ? 13.234 14.008 6.207 1 98.38 127 VAL B CA 1
ATOM 3111 C C . VAL B 1 127 ? 14.039 15.148 6.82 1 98.38 127 VAL B C 1
ATOM 3113 O O . VAL B 1 127 ? 13.914 15.438 8.016 1 98.38 127 VAL B O 1
ATOM 3116 N N . LEU B 1 128 ? 14.922 15.766 6.016 1 97.19 128 LEU B N 1
ATOM 3117 C CA . LEU B 1 128 ? 15.719 16.922 6.43 1 97.19 128 LEU B CA 1
ATOM 3118 C C . LEU B 1 128 ? 15.312 18.172 5.656 1 97.19 128 LEU B C 1
ATOM 3120 O O . LEU B 1 128 ? 15.281 18.156 4.426 1 97.19 128 LEU B O 1
ATOM 3124 N N . ALA B 1 129 ? 14.984 19.172 6.375 1 97.25 129 ALA B N 1
ATOM 3125 C CA . ALA B 1 129 ? 14.633 20.453 5.758 1 97.25 129 ALA B CA 1
ATOM 3126 C C . ALA B 1 129 ? 15.562 21.562 6.242 1 97.25 129 ALA B C 1
ATOM 3128 O O . ALA B 1 129 ? 15.906 21.625 7.422 1 97.25 129 ALA B O 1
ATOM 3129 N N . PHE B 1 130 ? 15.953 22.438 5.328 1 95.12 130 PHE B N 1
ATOM 3130 C CA . PHE B 1 130 ? 16.891 23.5 5.648 1 95.12 130 PHE B CA 1
ATOM 3131 C C . PHE B 1 130 ? 16.328 24.859 5.242 1 95.12 130 PHE B C 1
ATOM 3133 O O . PHE B 1 130 ? 15.734 25 4.176 1 95.12 130 PHE B O 1
ATOM 3140 N N . LYS B 1 131 ? 16.516 25.781 6.125 1 93.81 131 LYS B N 1
ATOM 3141 C CA . LYS B 1 131 ? 16.203 27.188 5.836 1 93.81 131 LYS B CA 1
ATOM 3142 C C . LYS B 1 131 ? 17.391 28.078 6.148 1 93.81 131 LYS B C 1
ATOM 3144 O O . LYS B 1 131 ? 18.203 27.781 7.023 1 93.81 131 LYS B O 1
ATOM 3149 N N . SER B 1 132 ? 17.531 29.25 5.547 1 87.31 132 SER B N 1
ATOM 3150 C CA . SER B 1 132 ? 18.641 30.172 5.781 1 87.31 132 SER B CA 1
ATOM 3151 C C . SER B 1 132 ? 18.172 31.438 6.484 1 87.31 132 SER B C 1
ATOM 3153 O O . SER B 1 132 ? 18.859 31.969 7.363 1 87.31 132 SER B O 1
ATOM 3155 N N . PHE B 1 133 ? 17.109 31.953 6.188 1 81.44 133 PHE B N 1
ATOM 3156 C CA . PHE B 1 133 ? 16.766 33.312 6.617 1 81.44 133 PHE B CA 1
ATOM 3157 C C . PHE B 1 133 ? 15.594 33.281 7.59 1 81.44 133 PHE B C 1
ATOM 3159 O O . PHE B 1 133 ? 15.25 34.312 8.18 1 81.44 133 PHE B O 1
ATOM 3166 N N . SER B 1 134 ? 15 32.188 7.734 1 89.88 134 SER B N 1
ATOM 3167 C CA . SER B 1 134 ? 13.844 32.125 8.617 1 89.88 134 SER B CA 1
ATOM 3168 C C . SER B 1 134 ? 13.789 30.781 9.359 1 89.88 134 SER B C 1
ATOM 3170 O O . SER B 1 134 ? 14.359 29.781 8.906 1 89.88 134 SER B O 1
ATOM 3172 N N . ALA B 1 135 ? 13.156 30.875 10.531 1 94.88 135 ALA B N 1
ATOM 3173 C CA . ALA B 1 135 ? 12.945 29.641 11.297 1 94.88 135 ALA B CA 1
ATOM 3174 C C . ALA B 1 135 ? 11.711 28.891 10.797 1 94.88 135 ALA B C 1
ATOM 3176 O O . ALA B 1 135 ? 10.828 29.484 10.164 1 94.88 135 ALA B O 1
ATOM 3177 N N . PHE B 1 136 ? 11.711 27.625 11.031 1 96.31 136 PHE B N 1
ATOM 3178 C CA . PHE B 1 136 ? 10.523 26.844 10.742 1 96.31 136 PHE B CA 1
ATOM 3179 C C . PHE B 1 136 ? 9.406 27.141 11.734 1 96.31 136 PHE B C 1
ATOM 3181 O O . PHE B 1 136 ? 9.633 27.141 12.945 1 96.31 136 PHE B O 1
ATOM 3188 N N . THR B 1 137 ? 8.273 27.422 11.188 1 96 137 THR B N 1
ATOM 3189 C CA . THR B 1 137 ? 7.102 27.688 12.008 1 96 137 THR B CA 1
ATOM 3190 C C . THR B 1 137 ? 6.359 26.406 12.328 1 96 137 THR B C 1
ATOM 3192 O O . THR B 1 137 ? 6.695 25.344 11.797 1 96 137 THR B O 1
ATOM 3195 N N . GLU B 1 138 ? 5.422 26.5 13.195 1 94.75 138 GLU B N 1
ATOM 3196 C CA . GLU B 1 138 ? 4.574 25.344 13.484 1 94.75 138 GLU B CA 1
ATOM 3197 C C . GLU B 1 138 ? 3.891 24.828 12.219 1 94.75 138 GLU B C 1
ATOM 3199 O O . GLU B 1 138 ? 3.729 23.625 12.047 1 94.75 138 GLU B O 1
ATOM 3204 N N . GLU B 1 139 ? 3.492 25.781 11.398 1 94.75 139 GLU B N 1
ATOM 3205 C CA . GLU B 1 139 ? 2.848 25.391 10.148 1 94.75 139 GLU B CA 1
ATOM 3206 C C . GLU B 1 139 ? 3.799 24.594 9.258 1 94.75 139 GLU B C 1
ATOM 3208 O O . GLU B 1 139 ? 3.396 23.625 8.633 1 94.75 139 GLU B O 1
ATOM 3213 N N . ASP B 1 140 ? 5.023 25.047 9.258 1 96.44 140 ASP B N 1
ATOM 3214 C CA . ASP B 1 140 ? 6.031 24.328 8.484 1 96.44 140 ASP B CA 1
ATOM 3215 C C . ASP B 1 140 ? 6.211 22.906 9.008 1 96.44 140 ASP B C 1
ATOM 3217 O O . ASP B 1 140 ? 6.305 21.953 8.227 1 96.44 140 ASP B O 1
ATOM 3221 N N . ILE B 1 141 ? 6.219 22.812 10.289 1 97.25 141 ILE B N 1
ATOM 3222 C CA . ILE B 1 141 ? 6.441 21.531 10.938 1 97.25 141 ILE B CA 1
ATOM 3223 C C . ILE B 1 141 ? 5.281 20.594 10.633 1 97.25 141 ILE B C 1
ATOM 3225 O O . ILE B 1 141 ? 5.488 19.406 10.375 1 97.25 141 ILE B O 1
ATOM 3229 N N . ILE B 1 142 ? 4.137 21.094 10.625 1 96.19 142 ILE B N 1
ATOM 3230 C CA . ILE B 1 142 ? 2.955 20.297 10.305 1 96.19 142 ILE B CA 1
ATOM 3231 C C . ILE B 1 142 ? 3.09 19.734 8.891 1 96.19 142 ILE B C 1
ATOM 3233 O O . ILE B 1 142 ? 2.84 18.547 8.672 1 96.19 142 ILE B O 1
ATOM 3237 N N . VAL B 1 143 ? 3.504 20.562 7.961 1 96.94 143 VAL B N 1
ATOM 3238 C CA . VAL B 1 143 ? 3.664 20.156 6.574 1 96.94 143 VAL B CA 1
ATOM 3239 C C . VAL B 1 143 ? 4.727 19.062 6.48 1 96.94 143 VAL B C 1
ATOM 3241 O O . VAL B 1 143 ? 4.512 18.031 5.828 1 96.94 143 VAL B O 1
ATOM 3244 N N . LEU B 1 144 ? 5.797 19.266 7.125 1 97.88 144 LEU B N 1
ATOM 3245 C CA . LEU B 1 144 ? 6.906 18.312 7.09 1 97.88 144 LEU B CA 1
ATOM 3246 C C . LEU B 1 144 ? 6.496 16.984 7.699 1 97.88 144 LEU B C 1
ATOM 3248 O O . LEU B 1 144 ? 6.805 15.922 7.145 1 97.88 144 LEU B O 1
ATOM 3252 N N . GLU B 1 145 ? 5.848 17.016 8.797 1 96.5 145 GLU B N 1
ATOM 3253 C CA . GLU B 1 145 ? 5.422 15.781 9.453 1 96.5 145 GLU B CA 1
ATOM 3254 C C . GLU B 1 145 ? 4.371 15.047 8.633 1 96.5 145 GLU B C 1
ATOM 3256 O O . GLU B 1 145 ? 4.367 13.82 8.578 1 96.5 145 GLU B O 1
ATOM 3261 N N . TYR B 1 146 ? 3.549 15.883 8.047 1 95.69 146 TYR B N 1
ATOM 3262 C CA . TYR B 1 146 ? 2.557 15.305 7.152 1 95.69 146 TYR B CA 1
ATOM 3263 C C . TYR B 1 146 ? 3.227 14.539 6.012 1 95.69 146 TYR B C 1
ATOM 3265 O O . TYR B 1 146 ? 2.928 13.367 5.777 1 95.69 146 TYR B O 1
ATOM 3273 N N . ALA B 1 147 ? 4.094 15.141 5.352 1 96.62 147 ALA B N 1
ATOM 3274 C CA . ALA B 1 147 ? 4.82 14.523 4.246 1 96.62 147 ALA B CA 1
ATOM 3275 C C . ALA B 1 147 ? 5.555 13.266 4.707 1 96.62 147 ALA B C 1
ATOM 3277 O O . ALA B 1 147 ? 5.504 12.234 4.035 1 96.62 147 ALA B O 1
ATOM 3278 N N . SER B 1 148 ? 6.148 13.359 5.855 1 97 148 SER B N 1
ATOM 3279 C CA . SER B 1 148 ? 6.914 12.234 6.387 1 97 148 SER B CA 1
ATOM 3280 C C . SER B 1 148 ? 6.012 11.039 6.664 1 97 148 SER B C 1
ATOM 3282 O O . SER B 1 148 ? 6.395 9.891 6.398 1 97 148 SER B O 1
ATOM 3284 N N . THR B 1 149 ? 4.883 11.297 7.215 1 94 149 THR B N 1
ATOM 3285 C CA . THR B 1 149 ? 3.938 10.227 7.512 1 94 149 THR B CA 1
ATOM 3286 C C . THR B 1 149 ? 3.48 9.539 6.23 1 94 149 THR B C 1
ATOM 3288 O O . THR B 1 149 ? 3.441 8.312 6.16 1 94 149 THR B O 1
ATOM 3291 N N . VAL B 1 150 ? 3.189 10.32 5.266 1 92.88 150 VAL B N 1
ATOM 3292 C CA . VAL B 1 150 ? 2.732 9.781 3.988 1 92.88 150 VA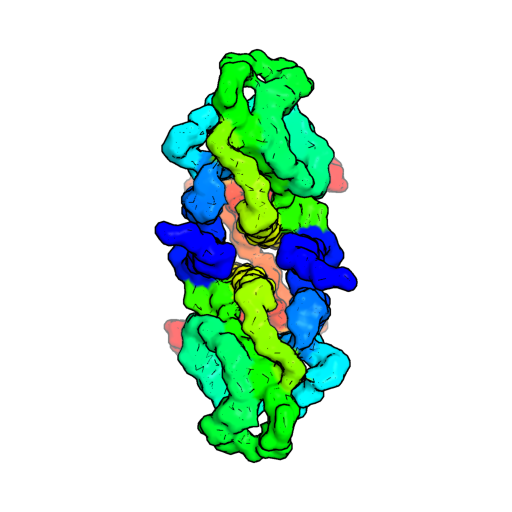L B CA 1
ATOM 3293 C C . VAL B 1 150 ? 3.846 8.953 3.352 1 92.88 150 VAL B C 1
ATOM 3295 O O . VAL B 1 150 ? 3.598 7.859 2.84 1 92.88 150 VAL B O 1
ATOM 3298 N N . ILE B 1 151 ? 5.031 9.438 3.355 1 94.69 151 ILE B N 1
ATOM 3299 C CA . ILE B 1 151 ? 6.18 8.703 2.828 1 94.69 151 ILE B CA 1
ATOM 3300 C C . ILE B 1 151 ? 6.34 7.383 3.574 1 94.69 151 ILE B C 1
ATOM 3302 O O . ILE B 1 151 ? 6.539 6.336 2.957 1 94.69 151 ILE B O 1
ATOM 3306 N N . GLY B 1 152 ? 6.27 7.477 4.883 1 93.19 152 GLY B N 1
ATOM 3307 C CA . GLY B 1 152 ? 6.371 6.27 5.691 1 93.19 152 GLY B CA 1
ATOM 3308 C C . GLY B 1 152 ? 5.34 5.219 5.332 1 93.19 152 GLY B C 1
ATOM 3309 O O . GLY B 1 152 ? 5.664 4.031 5.234 1 93.19 152 GLY B O 1
ATOM 3310 N N . LEU B 1 153 ? 4.168 5.66 5.137 1 89.94 153 LEU B N 1
ATOM 3311 C CA . LEU B 1 153 ? 3.086 4.758 4.754 1 89.94 153 LEU B CA 1
ATOM 3312 C C . LEU B 1 153 ? 3.365 4.121 3.396 1 89.94 153 LEU B C 1
ATOM 3314 O O . LEU B 1 153 ? 3.154 2.918 3.217 1 89.94 153 LEU B O 1
ATOM 3318 N N . GLU B 1 154 ? 3.764 4.91 2.488 1 90.06 154 GLU B N 1
ATOM 3319 C CA . GLU B 1 154 ? 4.082 4.406 1.157 1 90.06 154 GLU B CA 1
ATOM 3320 C C . GLU B 1 154 ? 5.211 3.379 1.213 1 90.06 154 GLU B C 1
ATOM 3322 O O . GLU B 1 154 ? 5.137 2.33 0.568 1 90.06 154 GLU B O 1
ATOM 3327 N N . LEU B 1 155 ? 6.184 3.707 1.952 1 92.56 155 LEU B N 1
ATOM 3328 C CA . LEU B 1 155 ? 7.324 2.805 2.055 1 92.56 155 LEU B CA 1
ATOM 3329 C C . LEU B 1 155 ? 6.934 1.51 2.758 1 92.56 155 LEU B C 1
ATOM 3331 O O . LEU B 1 155 ? 7.438 0.438 2.418 1 92.56 155 LEU B O 1
ATOM 3335 N N . LEU B 1 156 ? 6.094 1.642 3.715 1 90.75 156 LEU B N 1
ATOM 3336 C CA . LEU B 1 156 ? 5.559 0.446 4.359 1 90.75 156 LEU B CA 1
ATOM 3337 C C . LEU B 1 156 ? 4.852 -0.448 3.348 1 90.75 156 LEU B C 1
ATOM 3339 O O . LEU B 1 156 ? 5.09 -1.657 3.309 1 90.75 156 LEU B O 1
ATOM 3343 N N . ASN B 1 157 ? 4.059 0.147 2.572 1 88.94 157 ASN B N 1
ATOM 3344 C CA . ASN B 1 157 ? 3.311 -0.607 1.571 1 88.94 157 ASN B CA 1
ATOM 3345 C C . ASN B 1 157 ? 4.238 -1.268 0.557 1 88.94 157 ASN B C 1
ATOM 3347 O O . ASN B 1 157 ? 4.023 -2.416 0.169 1 88.94 157 ASN B O 1
ATOM 3351 N N . LEU B 1 158 ? 5.172 -0.558 0.141 1 89.44 158 LEU B N 1
ATOM 3352 C CA . LEU B 1 158 ? 6.141 -1.112 -0.797 1 89.44 158 LEU B CA 1
ATOM 3353 C C . LEU B 1 158 ? 6.883 -2.293 -0.177 1 89.44 158 LEU B C 1
ATOM 3355 O O . LEU B 1 158 ? 7.121 -3.301 -0.846 1 89.44 158 LEU B O 1
ATOM 3359 N N . SER B 1 159 ? 7.215 -2.121 1.012 1 90.94 159 SER B N 1
ATOM 336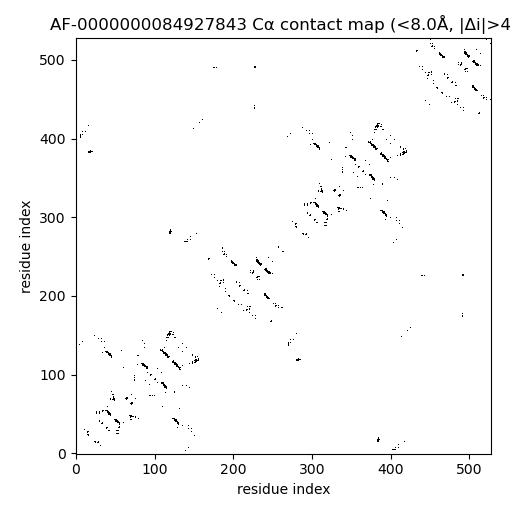0 C CA . SER B 1 159 ? 7.91 -3.197 1.71 1 90.94 159 SER B CA 1
ATOM 3361 C C . SER B 1 159 ? 7.031 -4.438 1.832 1 90.94 159 SER B C 1
ATOM 3363 O O . SER B 1 159 ? 7.512 -5.562 1.69 1 90.94 159 SER B O 1
ATOM 3365 N N . LYS B 1 160 ? 5.793 -4.25 2.141 1 88.06 160 LYS B N 1
ATOM 3366 C CA . LYS B 1 160 ? 4.848 -5.359 2.225 1 88.06 160 LYS B CA 1
ATOM 3367 C C . LYS B 1 160 ? 4.742 -6.098 0.893 1 88.06 160 LYS B C 1
ATOM 3369 O O . LYS B 1 160 ? 4.691 -7.328 0.862 1 88.06 160 LYS B O 1
ATOM 3374 N N . GLU B 1 161 ? 4.645 -5.285 -0.09 1 88.31 161 GLU B N 1
ATOM 3375 C CA . GLU B 1 161 ? 4.57 -5.883 -1.422 1 88.31 161 GLU B CA 1
ATOM 3376 C C . GLU B 1 161 ? 5.793 -6.754 -1.704 1 88.31 161 GLU B C 1
ATOM 3378 O O . GLU B 1 161 ? 5.664 -7.855 -2.238 1 88.31 161 GLU B O 1
ATOM 3383 N N . GLU B 1 162 ? 6.879 -6.258 -1.385 1 90.31 162 GLU B N 1
ATOM 3384 C CA . GLU B 1 162 ? 8.117 -7.012 -1.58 1 90.31 162 GLU B CA 1
ATOM 3385 C C . GLU B 1 162 ? 8.117 -8.289 -0.746 1 90.31 162 GLU B C 1
ATOM 3387 O O . GLU B 1 162 ? 8.508 -9.352 -1.231 1 90.31 162 GLU B O 1
ATOM 3392 N N . ASP B 1 163 ? 7.691 -8.156 0.482 1 90.75 163 ASP B N 1
ATOM 3393 C CA . ASP B 1 163 ? 7.617 -9.305 1.377 1 90.75 163 ASP B CA 1
ATOM 3394 C C . ASP B 1 163 ? 6.656 -10.359 0.833 1 90.75 163 ASP B C 1
ATOM 3396 O O . ASP B 1 163 ? 6.953 -11.555 0.87 1 90.75 163 ASP B O 1
ATOM 3400 N N . GLU B 1 164 ? 5.598 -9.914 0.393 1 88.5 164 GLU B N 1
ATOM 3401 C CA . GLU B 1 164 ? 4.59 -10.828 -0.146 1 88.5 164 GLU B CA 1
ATOM 3402 C C . GLU B 1 164 ? 5.102 -11.539 -1.397 1 88.5 164 GLU B C 1
ATOM 3404 O O . GLU B 1 164 ? 4.867 -12.734 -1.58 1 88.5 164 GLU B O 1
ATOM 3409 N N . GLU B 1 165 ? 5.707 -10.812 -2.215 1 88.06 165 GLU B N 1
ATOM 3410 C CA . GLU B 1 165 ? 6.281 -11.414 -3.414 1 88.06 165 GLU B CA 1
ATOM 3411 C C . GLU B 1 165 ? 7.309 -12.484 -3.057 1 88.06 165 GLU B C 1
ATOM 3413 O O . GLU B 1 165 ? 7.336 -13.555 -3.662 1 88.06 165 GLU B O 1
ATOM 3418 N N . GLU B 1 166 ? 8.086 -12.227 -2.156 1 90.31 166 GLU B N 1
ATOM 3419 C CA . GLU B 1 166 ? 9.094 -13.188 -1.707 1 90.31 166 GLU B CA 1
ATOM 3420 C C . GLU B 1 166 ? 8.438 -14.422 -1.099 1 90.31 166 GLU B C 1
ATOM 3422 O O . GLU B 1 166 ? 8.867 -15.547 -1.354 1 90.31 166 GLU B O 1
ATOM 3427 N N . LYS B 1 167 ? 7.469 -14.203 -0.333 1 90 167 LYS B N 1
ATOM 3428 C CA . LYS B 1 167 ? 6.742 -15.312 0.276 1 90 167 LYS B CA 1
ATOM 3429 C C . LYS B 1 167 ? 6.113 -16.203 -0.787 1 90 167 LYS B C 1
ATOM 3431 O O . LYS B 1 167 ? 6.168 -17.438 -0.685 1 90 167 LYS B O 1
ATOM 3436 N N . LYS B 1 168 ? 5.484 -15.586 -1.679 1 84.5 168 LYS B N 1
ATOM 3437 C CA . LYS B 1 168 ? 4.855 -16.328 -2.766 1 84.5 168 LYS B CA 1
ATOM 3438 C C . LYS B 1 168 ? 5.879 -17.172 -3.52 1 84.5 168 LYS B C 1
ATOM 3440 O O . LYS B 1 168 ? 5.625 -18.344 -3.83 1 84.5 168 LYS B O 1
ATOM 3445 N N . LYS B 1 169 ? 6.953 -16.562 -3.805 1 86.81 169 LYS B N 1
ATOM 3446 C CA . LYS B 1 169 ? 8.023 -17.281 -4.492 1 86.81 169 LYS B CA 1
ATOM 3447 C C . LYS B 1 169 ? 8.492 -18.484 -3.676 1 86.81 169 LYS B C 1
ATOM 3449 O O . LYS B 1 169 ? 8.672 -19.578 -4.219 1 86.81 169 LYS B O 1
ATOM 3454 N N . ARG B 1 170 ? 8.602 -18.297 -2.463 1 90.38 170 ARG B N 1
ATOM 3455 C CA . ARG B 1 170 ? 9.039 -19.359 -1.579 1 90.38 170 ARG B CA 1
ATOM 3456 C C . ARG B 1 170 ? 8 -20.469 -1.499 1 90.38 170 ARG B C 1
ATOM 3458 O O . ARG B 1 170 ? 8.344 -21.656 -1.464 1 90.38 170 ARG B O 1
ATOM 3465 N N . GLU B 1 171 ? 6.836 -20.031 -1.409 1 85.5 171 GLU B N 1
ATOM 3466 C CA . GLU B 1 171 ? 5.75 -21 -1.337 1 85.5 171 GLU B CA 1
ATOM 3467 C C . GLU B 1 171 ? 5.676 -21.844 -2.609 1 85.5 171 GLU B C 1
ATOM 3469 O O . GLU B 1 171 ? 5.387 -23.031 -2.555 1 85.5 171 GLU B O 1
ATOM 3474 N N . MET B 1 172 ? 5.824 -21.203 -3.666 1 83.38 172 MET B N 1
ATOM 3475 C CA . MET B 1 172 ? 5.824 -21.922 -4.938 1 83.38 172 MET B CA 1
ATOM 3476 C C . MET B 1 172 ? 6.918 -22.984 -4.965 1 83.38 172 MET B C 1
ATOM 3478 O O . MET B 1 172 ? 6.699 -24.094 -5.43 1 83.38 172 MET B O 1
ATOM 3482 N N . ILE B 1 173 ? 8.055 -22.625 -4.5 1 89.88 173 ILE B N 1
ATOM 3483 C CA . ILE B 1 173 ? 9.18 -23.562 -4.457 1 89.88 173 ILE B CA 1
ATOM 3484 C C . ILE B 1 173 ? 8.852 -24.719 -3.529 1 89.88 173 ILE B C 1
ATOM 3486 O O . ILE B 1 173 ? 9.055 -25.891 -3.887 1 89.88 173 ILE B O 1
ATOM 3490 N N . LYS B 1 174 ? 8.328 -24.375 -2.422 1 88.88 174 LYS B N 1
ATOM 3491 C CA . LYS B 1 174 ? 7.984 -25.406 -1.445 1 88.88 174 LYS B CA 1
ATOM 3492 C C . LYS B 1 174 ? 6.957 -26.375 -2.014 1 88.88 174 LYS B C 1
ATOM 3494 O O . LYS B 1 174 ? 7.094 -27.594 -1.866 1 88.88 174 LYS B O 1
ATOM 3499 N N . SER B 1 175 ? 6.008 -25.812 -2.605 1 82.44 175 SER B N 1
ATOM 3500 C CA . SER B 1 175 ? 4.965 -26.641 -3.201 1 82.44 175 SER B CA 1
ATOM 3501 C C . SER B 1 175 ? 5.531 -27.547 -4.277 1 82.44 175 SER B C 1
ATOM 3503 O O . SER B 1 175 ? 5.156 -28.719 -4.363 1 82.44 175 SER B O 1
ATOM 3505 N N . ALA B 1 176 ? 6.367 -27.047 -5.105 1 86.44 176 ALA B N 1
ATOM 3506 C CA . ALA B 1 176 ? 6.984 -27.844 -6.164 1 86.44 176 ALA B CA 1
ATOM 3507 C C . ALA B 1 176 ? 7.82 -28.969 -5.582 1 86.44 176 ALA B C 1
ATOM 3509 O O . ALA B 1 176 ? 7.766 -30.109 -6.066 1 86.44 176 ALA B O 1
ATOM 3510 N N . ILE B 1 177 ? 8.516 -28.719 -4.539 1 89.25 177 ILE B N 1
ATOM 3511 C CA . ILE B 1 177 ? 9.383 -29.703 -3.904 1 89.25 177 ILE B CA 1
ATOM 3512 C C . ILE B 1 177 ? 8.531 -30.812 -3.291 1 89.25 177 ILE B C 1
ATOM 3514 O O . ILE B 1 177 ? 8.906 -31.984 -3.338 1 89.25 177 ILE B O 1
ATOM 3518 N N . GLU B 1 178 ? 7.414 -30.391 -2.73 1 84 178 GLU B N 1
ATOM 3519 C CA . GLU B 1 178 ? 6.527 -31.359 -2.086 1 84 178 GLU B CA 1
ATOM 3520 C C . GLU B 1 178 ? 5.965 -32.344 -3.096 1 84 178 GLU B C 1
ATOM 3522 O O . GLU B 1 178 ? 5.586 -33.469 -2.73 1 84 178 GLU B O 1
ATOM 3527 N N . THR B 1 179 ? 5.934 -31.969 -4.375 1 81.88 179 THR B N 1
ATOM 3528 C CA . THR B 1 179 ? 5.406 -32.844 -5.406 1 81.88 179 THR B CA 1
ATOM 3529 C C . THR B 1 179 ? 6.48 -33.812 -5.887 1 81.88 179 THR B C 1
ATOM 3531 O O . THR B 1 179 ? 6.184 -34.781 -6.594 1 81.88 179 THR B O 1
ATOM 3534 N N . LEU B 1 180 ? 7.715 -33.625 -5.551 1 87.56 180 LEU B N 1
ATOM 3535 C CA . LEU B 1 180 ? 8.828 -34.438 -6.02 1 87.56 180 LEU B CA 1
ATOM 3536 C C . LEU B 1 180 ? 8.977 -35.688 -5.16 1 87.56 180 LEU B C 1
ATOM 3538 O O . LEU B 1 180 ? 8.781 -35.625 -3.943 1 87.56 180 LEU B O 1
ATOM 3542 N N . SER B 1 181 ? 9.258 -36.75 -5.805 1 89.06 181 SER B N 1
ATOM 3543 C CA . SER B 1 181 ? 9.742 -37.906 -5.082 1 89.06 181 SER B CA 1
ATOM 3544 C C . SER B 1 181 ? 11.164 -37.688 -4.57 1 89.06 181 SER B C 1
ATOM 3546 O O . SER B 1 181 ? 11.836 -36.75 -4.973 1 89.06 181 SER B O 1
ATOM 3548 N N . VAL B 1 182 ? 11.594 -38.562 -3.697 1 91.12 182 VAL B N 1
ATOM 3549 C CA . VAL B 1 182 ? 12.938 -38.469 -3.143 1 91.12 182 VAL B CA 1
ATOM 3550 C C . VAL B 1 182 ? 13.969 -38.562 -4.27 1 91.12 182 VAL B C 1
ATOM 3552 O O . VAL B 1 182 ? 14.922 -37.781 -4.309 1 91.12 182 VAL B O 1
ATOM 3555 N N . SER B 1 183 ? 13.75 -39.5 -5.195 1 91.12 183 SER B N 1
ATOM 3556 C CA . SER B 1 183 ? 14.68 -39.688 -6.309 1 91.12 183 SER B CA 1
ATOM 3557 C C . SER B 1 183 ? 14.703 -38.469 -7.23 1 91.12 183 SER B C 1
ATOM 3559 O O . SER B 1 183 ? 15.758 -38.094 -7.734 1 91.12 183 SER B O 1
ATOM 3561 N N . GLU B 1 184 ? 13.547 -37.906 -7.398 1 92.19 184 GLU B N 1
ATOM 3562 C CA . GLU B 1 184 ? 13.461 -36.719 -8.234 1 92.19 184 GLU B CA 1
ATOM 3563 C C . GLU B 1 184 ? 14.195 -35.531 -7.602 1 92.19 184 GLU B C 1
ATOM 3565 O O . GLU B 1 184 ? 14.852 -34.75 -8.297 1 92.19 184 GLU B O 1
ATOM 3570 N N . LEU B 1 185 ? 14.008 -35.406 -6.332 1 93.75 185 LEU B N 1
ATOM 3571 C CA . LEU B 1 185 ? 14.695 -34.344 -5.617 1 93.75 185 LEU B CA 1
ATOM 3572 C C . LEU B 1 185 ? 16.203 -34.5 -5.711 1 93.75 185 LEU B C 1
ATOM 3574 O O . LEU B 1 185 ? 16.922 -33.531 -5.922 1 93.75 185 LEU B O 1
ATOM 3578 N N . GLU B 1 186 ? 16.625 -35.719 -5.562 1 92.5 186 GLU B N 1
ATOM 3579 C CA . GLU B 1 186 ? 18.047 -36 -5.695 1 92.5 186 GLU B CA 1
ATOM 3580 C C . GLU B 1 186 ? 18.547 -35.625 -7.094 1 92.5 186 GLU B C 1
ATOM 3582 O O . GLU B 1 186 ? 19.641 -35.062 -7.242 1 92.5 186 GLU B O 1
ATOM 3587 N N . ALA B 1 187 ? 17.797 -36 -8.016 1 92.31 187 ALA B N 1
ATOM 3588 C CA . ALA B 1 187 ? 18.156 -35.719 -9.398 1 92.31 187 ALA B CA 1
ATOM 3589 C C . ALA B 1 187 ? 18.297 -34.188 -9.602 1 92.31 187 ALA B C 1
ATOM 3591 O O . ALA B 1 187 ? 19.25 -33.75 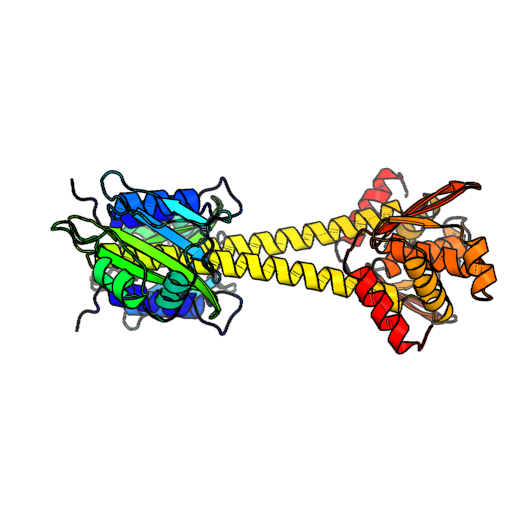-10.25 1 92.31 187 ALA B O 1
ATOM 3592 N N . LEU B 1 188 ? 17.406 -33.438 -9.008 1 93.12 188 LEU B N 1
ATOM 3593 C CA . LEU B 1 188 ? 17.422 -32 -9.172 1 93.12 188 LEU B CA 1
ATOM 3594 C C . LEU B 1 188 ? 18.641 -31.391 -8.508 1 93.12 188 LEU B C 1
ATOM 3596 O O . LEU B 1 188 ? 19.203 -30.406 -9.008 1 93.12 188 LEU B O 1
ATOM 3600 N N . VAL B 1 189 ? 18.984 -31.891 -7.355 1 92.69 189 VAL B N 1
ATOM 3601 C CA . VAL B 1 189 ? 20.188 -31.406 -6.668 1 92.69 189 VAL B CA 1
ATOM 3602 C C . VAL B 1 189 ? 21.391 -31.531 -7.586 1 92.69 189 VAL B C 1
ATOM 3604 O O . VAL B 1 189 ? 22.172 -30.578 -7.727 1 92.69 189 VAL B O 1
ATOM 3607 N N . HIS B 1 190 ? 21.516 -32.656 -8.266 1 91.62 190 HIS B N 1
ATOM 3608 C CA . HIS B 1 190 ? 22.641 -32.875 -9.164 1 91.62 190 HIS B CA 1
ATOM 3609 C C . HIS B 1 190 ? 22.547 -31.969 -10.398 1 91.62 190 HIS B C 1
ATOM 3611 O O . HIS B 1 190 ? 23.562 -31.516 -10.914 1 91.62 190 HIS B O 1
ATOM 3617 N N . VAL B 1 191 ? 21.391 -31.797 -10.836 1 92.38 191 VAL B N 1
ATOM 3618 C CA . VAL B 1 191 ? 21.172 -30.906 -11.984 1 92.38 191 VAL B CA 1
ATOM 3619 C C . VAL B 1 191 ? 21.656 -29.5 -11.648 1 92.38 191 VAL B C 1
ATOM 3621 O O . VAL B 1 191 ? 22.391 -28.891 -12.422 1 92.38 191 VAL B O 1
ATOM 3624 N N . PHE B 1 192 ? 21.266 -28.984 -10.484 1 91.69 192 PHE B N 1
ATOM 3625 C CA . PHE B 1 192 ? 21.594 -27.625 -10.102 1 91.69 192 PHE B CA 1
ATOM 3626 C C . PHE B 1 192 ? 23.078 -27.484 -9.766 1 91.69 192 PHE B C 1
ATOM 3628 O O . PHE B 1 192 ? 23.672 -26.422 -9.93 1 91.69 192 PHE B O 1
ATOM 3635 N N . ASP B 1 193 ? 23.625 -28.594 -9.375 1 89.31 193 ASP B N 1
ATOM 3636 C CA . ASP B 1 193 ? 25.062 -28.594 -9.133 1 89.31 193 ASP B CA 1
ATOM 3637 C C . ASP B 1 193 ? 25.828 -28.438 -10.438 1 89.31 193 ASP B C 1
ATOM 3639 O O . ASP B 1 193 ? 26.891 -27.797 -10.461 1 89.31 193 ASP B O 1
ATOM 3643 N N . GLU B 1 194 ? 25.281 -29.062 -11.438 1 87.62 194 GLU B N 1
ATOM 3644 C CA . GLU B 1 194 ? 25.953 -29.016 -12.727 1 87.62 194 GLU B CA 1
ATOM 3645 C C . GLU B 1 194 ? 25.703 -27.672 -13.422 1 87.62 194 GLU B C 1
ATOM 3647 O O . GLU B 1 194 ? 26.516 -27.25 -14.25 1 87.62 194 GLU B O 1
ATOM 3652 N N . LEU B 1 195 ? 24.562 -27.047 -13.039 1 86.81 195 LEU B N 1
ATOM 3653 C CA . LEU B 1 195 ? 24.203 -25.766 -13.648 1 86.81 195 LEU B CA 1
ATOM 3654 C C . LEU B 1 195 ? 25.094 -24.641 -13.117 1 86.81 195 LEU B C 1
ATOM 3656 O O . LEU B 1 195 ? 25.203 -24.453 -11.898 1 86.81 195 LEU B O 1
ATOM 3660 N N . LYS B 1 196 ? 26.047 -24.125 -13.914 1 78.62 196 LYS B N 1
ATOM 3661 C CA . LYS B 1 196 ? 26.875 -23 -13.531 1 78.62 196 LYS B CA 1
ATOM 3662 C C . LYS B 1 196 ? 26.078 -21.703 -13.539 1 78.62 196 LYS B C 1
ATOM 3664 O O . LYS B 1 196 ? 25.828 -21.109 -14.602 1 78.62 196 LYS B O 1
ATOM 3669 N N . GLY B 1 197 ? 25.375 -21.422 -12.383 1 81.19 197 GLY B N 1
ATOM 3670 C CA . GLY B 1 197 ? 24.641 -20.172 -12.305 1 81.19 197 GLY B CA 1
ATOM 3671 C C . GLY B 1 197 ? 23.141 -20.344 -12.469 1 81.19 197 GLY B C 1
ATOM 3672 O O . GLY B 1 197 ? 22.578 -21.344 -12 1 81.19 197 GLY B O 1
ATOM 3673 N N . ASN B 1 198 ? 22.422 -19.234 -13.219 1 86.31 198 ASN B N 1
ATOM 3674 C CA . ASN B 1 198 ? 20.969 -19.266 -13.344 1 86.31 198 ASN B CA 1
ATOM 3675 C C . ASN B 1 198 ? 20.531 -19.781 -14.703 1 86.31 198 ASN B C 1
ATOM 3677 O O . ASN B 1 198 ? 19.344 -19.734 -15.047 1 86.31 198 ASN B O 1
ATOM 3681 N N . GLU B 1 199 ? 21.484 -20.25 -15.469 1 90.69 199 GLU B N 1
ATOM 3682 C CA . GLU B 1 199 ? 21.156 -20.906 -16.734 1 90.69 199 GLU B CA 1
ATOM 3683 C C . GLU B 1 199 ? 22.297 -21.812 -17.188 1 90.69 199 GLU B C 1
ATOM 3685 O O . GLU B 1 199 ? 23.422 -21.672 -16.719 1 90.69 199 GLU B O 1
ATOM 3690 N N . GLY B 1 200 ? 22 -22.781 -18.047 1 90.62 200 GLY B N 1
ATOM 3691 C CA . GLY B 1 200 ? 23.031 -23.672 -18.547 1 90.62 200 GLY B CA 1
ATOM 3692 C C . GLY B 1 200 ? 22.453 -24.844 -19.344 1 90.62 200 GLY B C 1
ATOM 3693 O O . GLY B 1 200 ? 21.234 -25 -19.438 1 90.62 200 GLY B O 1
ATOM 3694 N N . LEU B 1 201 ? 23.422 -25.547 -19.953 1 91.12 201 LEU B N 1
ATOM 3695 C CA . LEU B 1 201 ? 23.094 -26.734 -20.75 1 91.12 201 LEU B CA 1
ATOM 3696 C C . LEU B 1 201 ? 23.328 -28.016 -19.953 1 91.12 201 LEU B C 1
ATOM 3698 O O . LEU B 1 201 ? 24.328 -28.125 -19.25 1 91.12 201 LEU B O 1
ATOM 3702 N N . LEU B 1 202 ? 22.312 -28.812 -20.047 1 89.19 202 LEU B N 1
ATOM 3703 C CA . LEU B 1 202 ? 22.391 -30.062 -19.297 1 89.19 202 LEU B CA 1
ATOM 3704 C C . LEU B 1 202 ? 22.094 -31.266 -20.188 1 89.19 202 LEU B C 1
ATOM 3706 O O . LEU B 1 202 ? 21.219 -31.188 -21.062 1 89.19 202 LEU B O 1
ATOM 3710 N N . VAL B 1 203 ? 22.891 -32.281 -20.031 1 89.19 203 VAL B N 1
ATOM 3711 C CA . VAL B 1 203 ? 22.609 -33.562 -20.672 1 89.19 203 VAL B CA 1
ATOM 3712 C C . VAL B 1 203 ? 22.109 -34.562 -19.625 1 89.19 203 VAL B C 1
ATOM 3714 O O . VAL B 1 203 ? 22.891 -35.062 -18.812 1 89.19 203 VAL B O 1
ATOM 3717 N N . ALA B 1 204 ? 20.812 -34.844 -19.688 1 87.06 204 ALA B N 1
ATOM 3718 C CA . ALA B 1 204 ? 20.109 -35.656 -18.672 1 87.06 204 ALA B CA 1
ATOM 3719 C C . ALA B 1 204 ? 20.734 -37.031 -18.547 1 87.06 204 ALA B C 1
ATOM 3721 O O . ALA B 1 204 ? 20.828 -37.562 -17.438 1 87.06 204 ALA B O 1
ATOM 3722 N N . SER B 1 205 ? 21.156 -37.625 -19.688 1 86.5 205 SER B N 1
ATOM 3723 C CA . SER B 1 205 ? 21.719 -38.969 -19.672 1 86.5 205 SER B CA 1
ATOM 3724 C C . SER B 1 205 ? 23.016 -39.031 -18.875 1 86.5 205 SER B C 1
ATOM 3726 O O . SER B 1 205 ? 23.266 -40 -18.156 1 86.5 205 SER B O 1
ATOM 3728 N N . ARG B 1 206 ? 23.781 -38 -18.969 1 88.62 206 ARG B N 1
ATOM 3729 C CA . ARG B 1 206 ? 25.031 -37.938 -18.219 1 88.62 206 ARG B CA 1
ATOM 3730 C C . ARG B 1 206 ? 24.781 -37.906 -16.719 1 88.62 206 ARG B C 1
ATOM 3732 O O . ARG B 1 206 ? 25.453 -38.594 -15.953 1 88.62 206 ARG B O 1
ATOM 3739 N N . ILE B 1 207 ? 23.812 -37.156 -16.328 1 88 207 ILE B N 1
ATOM 3740 C CA . ILE B 1 207 ? 23.484 -37.031 -14.914 1 88 207 ILE B CA 1
ATOM 3741 C C . ILE B 1 207 ? 22.875 -38.344 -14.406 1 88 207 ILE B C 1
ATOM 3743 O O . ILE B 1 207 ? 23.172 -38.781 -13.297 1 88 207 ILE B O 1
ATOM 3747 N N . ALA B 1 208 ? 22 -38.906 -15.227 1 91.81 208 ALA B N 1
ATOM 3748 C CA . ALA B 1 208 ? 21.359 -40.156 -14.859 1 91.81 208 ALA B CA 1
ATOM 3749 C C . ALA B 1 208 ? 22.422 -41.219 -14.562 1 91.81 208 ALA B C 1
ATOM 3751 O O . ALA B 1 208 ? 22.312 -41.938 -13.57 1 91.81 208 ALA B O 1
ATOM 3752 N N . ASP B 1 209 ? 23.422 -41.281 -15.398 1 91.5 209 ASP B N 1
ATOM 3753 C CA . ASP B 1 209 ? 24.5 -42.25 -15.227 1 91.5 209 ASP B CA 1
ATOM 3754 C C . ASP B 1 209 ? 25.312 -41.969 -13.969 1 91.5 209 ASP B C 1
ATOM 3756 O O . ASP B 1 209 ? 25.688 -42.875 -13.242 1 91.5 209 ASP B O 1
ATOM 3760 N N . LYS B 1 210 ? 25.469 -40.812 -13.695 1 87.12 210 LYS B N 1
ATOM 3761 C CA . LYS B 1 210 ? 26.281 -40.406 -12.555 1 87.12 210 LYS B CA 1
ATOM 3762 C C . LYS B 1 210 ? 25.594 -40.75 -11.234 1 87.12 210 LYS B C 1
ATOM 3764 O O . LYS B 1 210 ? 26.25 -41.188 -10.281 1 87.12 210 LYS B O 1
ATOM 3769 N N . VAL B 1 211 ? 24.281 -40.531 -11.141 1 86.38 211 VAL B N 1
ATOM 3770 C CA . VAL B 1 211 ? 23.562 -40.688 -9.883 1 86.38 211 VAL B CA 1
ATOM 3771 C C . VAL B 1 211 ? 22.953 -42.094 -9.805 1 86.38 211 VAL B C 1
ATOM 3773 O O . VAL B 1 211 ? 22.578 -42.531 -8.719 1 86.38 211 VAL B O 1
ATOM 3776 N N . GLY B 1 212 ? 22.891 -42.906 -10.836 1 90 212 GLY B N 1
ATOM 3777 C CA . GLY B 1 212 ? 22.359 -44.25 -10.852 1 90 212 GLY B CA 1
ATOM 3778 C C . GLY B 1 212 ? 20.844 -44.312 -10.898 1 90 212 GLY B C 1
ATOM 3779 O O . GLY B 1 212 ? 20.219 -45.062 -10.164 1 90 212 GLY B O 1
ATOM 3780 N N . ILE B 1 213 ? 20.312 -43.312 -11.555 1 91.94 213 ILE B N 1
ATOM 3781 C CA . ILE B 1 213 ? 18.859 -43.281 -11.742 1 91.94 213 ILE B CA 1
ATOM 3782 C C . ILE B 1 213 ? 18.531 -43.312 -13.234 1 91.94 213 ILE B C 1
ATOM 3784 O O . ILE B 1 213 ? 19.438 -43.312 -14.07 1 91.94 213 ILE B O 1
ATOM 3788 N N . THR B 1 214 ? 17.281 -43.469 -13.523 1 93.12 214 THR B N 1
ATOM 3789 C CA . THR B 1 214 ? 16.875 -43.469 -14.922 1 93.12 214 THR B CA 1
ATOM 3790 C C . THR B 1 214 ? 16.703 -42.062 -15.438 1 93.12 214 THR B C 1
ATOM 3792 O O . THR B 1 214 ? 16.422 -41.125 -14.664 1 93.12 214 THR B O 1
ATOM 3795 N N . ARG B 1 215 ? 16.906 -41.844 -16.75 1 91.75 215 ARG B N 1
ATOM 3796 C CA . ARG B 1 215 ? 16.734 -40.562 -17.406 1 91.75 215 ARG B CA 1
ATOM 3797 C C . ARG B 1 215 ? 15.328 -40 -17.172 1 91.75 215 ARG B C 1
ATOM 3799 O O . ARG B 1 215 ? 15.148 -38.812 -17.047 1 91.75 215 ARG B O 1
ATOM 3806 N N . SER B 1 216 ? 14.352 -40.875 -17.094 1 90.44 216 SER B N 1
ATOM 3807 C CA . SER B 1 216 ? 12.961 -40.469 -16.938 1 90.44 216 SER B CA 1
ATOM 3808 C C . SER B 1 216 ? 12.75 -39.719 -15.617 1 90.44 216 SER B C 1
ATOM 3810 O O . SER B 1 216 ? 11.945 -38.781 -15.539 1 90.44 216 SER B O 1
ATOM 3812 N N . VAL B 1 217 ? 13.516 -40.062 -14.609 1 93.38 217 VAL B N 1
ATOM 3813 C CA . VAL B 1 217 ? 13.406 -39.406 -13.297 1 93.38 217 VAL B CA 1
ATOM 3814 C C . VAL B 1 217 ? 13.844 -37.969 -13.391 1 93.38 217 VAL B C 1
ATOM 3816 O O . VAL B 1 217 ? 13.203 -37.062 -12.828 1 93.38 217 VAL B O 1
ATOM 3819 N N . ILE B 1 218 ? 14.867 -37.719 -14.094 1 92.56 218 ILE B N 1
ATOM 3820 C CA . ILE B 1 218 ? 15.391 -36.375 -14.273 1 92.56 218 ILE B CA 1
ATOM 3821 C C . ILE B 1 218 ? 14.406 -35.531 -15.078 1 92.56 218 ILE B C 1
ATOM 3823 O O . ILE B 1 218 ? 14.125 -34.375 -14.727 1 92.56 218 ILE B O 1
ATOM 3827 N N . VAL B 1 219 ? 13.906 -36.125 -16.109 1 89.94 219 VAL B N 1
ATOM 3828 C CA . VAL B 1 219 ? 12.984 -35.406 -17 1 89.94 219 VAL B CA 1
ATOM 3829 C C . VAL B 1 219 ? 11.711 -35.062 -16.25 1 89.94 219 VAL B C 1
ATOM 3831 O O . VAL B 1 219 ? 11.188 -33.938 -16.391 1 89.94 219 VAL B O 1
ATOM 3834 N N . ASN B 1 220 ? 11.227 -35.969 -15.438 1 86.88 220 ASN B N 1
ATOM 3835 C CA . ASN B 1 220 ? 10.023 -35.719 -14.641 1 86.88 220 ASN B CA 1
ATOM 3836 C C . ASN B 1 220 ? 10.242 -34.625 -13.633 1 86.88 220 ASN B C 1
ATOM 3838 O O . ASN B 1 220 ? 9.367 -33.75 -13.438 1 86.88 220 ASN B O 1
ATOM 3842 N N . ALA B 1 221 ? 11.375 -34.688 -12.992 1 91.94 221 ALA B N 1
ATOM 3843 C CA . ALA B 1 221 ? 11.711 -33.625 -12.023 1 91.94 221 ALA B CA 1
ATOM 3844 C C . ALA B 1 221 ? 11.734 -32.25 -12.68 1 91.94 221 ALA B C 1
ATOM 3846 O O . ALA B 1 221 ? 11.18 -31.297 -12.148 1 91.94 221 ALA B O 1
ATOM 3847 N N . LEU B 1 222 ? 12.328 -32.219 -13.852 1 91.25 222 LEU B N 1
ATOM 3848 C CA . LEU B 1 222 ? 12.43 -30.969 -14.586 1 91.25 222 LEU B CA 1
ATOM 3849 C C . LEU B 1 222 ? 11.055 -30.484 -15.055 1 91.25 222 LEU B C 1
ATOM 3851 O O . LEU B 1 222 ? 10.758 -29.297 -15.023 1 91.25 222 LEU B O 1
ATOM 3855 N N . ARG B 1 223 ? 10.266 -31.375 -15.438 1 83.94 223 ARG B N 1
ATOM 3856 C CA . ARG B 1 223 ? 8.914 -31.047 -15.891 1 83.94 223 ARG B CA 1
ATOM 3857 C C . ARG B 1 223 ? 8.086 -30.453 -14.758 1 83.94 223 ARG B C 1
ATOM 3859 O O . ARG B 1 223 ? 7.34 -29.484 -14.969 1 83.94 223 ARG B O 1
ATOM 3866 N N . LYS B 1 224 ? 8.195 -31.031 -13.656 1 83.19 224 LYS B N 1
ATOM 3867 C CA . LYS B 1 224 ? 7.453 -30.531 -12.5 1 83.19 224 LYS B CA 1
ATOM 3868 C C . LYS B 1 224 ? 7.902 -29.125 -12.125 1 83.19 224 LYS B C 1
ATOM 3870 O O . LYS B 1 224 ? 7.07 -28.25 -11.836 1 83.19 224 LYS B O 1
ATOM 3875 N N . PHE B 1 225 ? 9.188 -28.844 -12.156 1 89.56 225 PHE B N 1
ATOM 3876 C CA . PHE B 1 225 ? 9.711 -27.516 -11.859 1 89.56 225 PHE B CA 1
ATOM 3877 C C . PHE B 1 225 ? 9.328 -26.531 -12.953 1 89.56 225 PHE B C 1
ATOM 3879 O O . PHE B 1 225 ? 9.078 -25.344 -12.672 1 89.56 225 PHE B O 1
ATOM 3886 N N . GLU B 1 226 ? 9.273 -26.984 -14.148 1 86.19 226 GLU B N 1
ATOM 3887 C CA . GLU B 1 226 ? 8.852 -26.141 -15.258 1 86.19 226 GLU B CA 1
ATOM 3888 C C . GLU B 1 226 ? 7.363 -25.797 -15.164 1 86.19 226 GLU B C 1
ATOM 3890 O O . GLU B 1 226 ? 6.965 -24.656 -15.406 1 86.19 226 GLU B O 1
ATOM 3895 N N . SER B 1 227 ? 6.637 -26.812 -14.812 1 76.69 227 SER B N 1
ATOM 3896 C CA . SER B 1 227 ? 5.195 -26.609 -14.68 1 76.69 227 SER B CA 1
ATOM 3897 C C . SER B 1 227 ? 4.879 -25.609 -13.578 1 76.69 227 SER B C 1
ATOM 3899 O O . SER B 1 227 ? 3.873 -24.891 -13.648 1 76.69 227 SER B O 1
ATOM 3901 N N . ALA B 1 228 ? 5.734 -25.594 -12.602 1 81.94 228 ALA B N 1
ATOM 3902 C CA . ALA B 1 228 ? 5.547 -24.672 -11.484 1 81.94 228 ALA B CA 1
ATOM 3903 C C . ALA B 1 228 ? 6.07 -23.281 -11.82 1 81.94 228 ALA B C 1
ATOM 3905 O O . ALA B 1 228 ? 5.938 -22.359 -11.023 1 81.94 228 ALA B O 1
ATOM 3906 N N . GLY B 1 229 ? 6.695 -23.141 -12.945 1 81.88 229 GLY B N 1
ATOM 3907 C CA . GLY B 1 229 ? 7.207 -21.844 -13.383 1 81.88 229 GLY B CA 1
ATOM 3908 C C . GLY B 1 229 ? 8.516 -21.469 -12.711 1 81.88 229 GLY B C 1
ATOM 3909 O O . GLY B 1 229 ? 8.82 -20.281 -12.562 1 81.88 229 GLY B O 1
ATOM 3910 N N . LEU B 1 230 ? 9.219 -22.453 -12.297 1 89.69 230 LEU B N 1
ATOM 3911 C CA . LEU B 1 230 ? 10.461 -22.203 -11.578 1 89.69 230 LEU B CA 1
ATOM 3912 C C . LEU B 1 230 ? 11.648 -22.203 -12.531 1 89.69 230 LEU B C 1
ATOM 3914 O O . LEU B 1 230 ? 12.656 -21.531 -12.273 1 89.69 230 LEU B O 1
ATOM 3918 N N . ILE B 1 231 ? 11.453 -22.984 -13.602 1 90.38 231 ILE B N 1
ATOM 3919 C CA . ILE B 1 231 ? 12.492 -23.047 -14.625 1 90.38 231 ILE B CA 1
ATOM 3920 C C . ILE B 1 231 ? 11.859 -23.094 -16.016 1 90.38 231 ILE B C 1
ATOM 3922 O O . ILE B 1 231 ? 10.648 -23.312 -16.141 1 90.38 231 ILE B O 1
ATOM 3926 N N . GLU B 1 232 ? 12.688 -22.719 -16.922 1 89.38 232 GLU B N 1
ATOM 3927 C CA . GLU B 1 232 ? 12.359 -22.891 -18.328 1 89.38 232 GLU B CA 1
ATOM 3928 C C . GLU B 1 232 ? 13.352 -23.828 -19.016 1 89.38 232 GLU B C 1
ATOM 3930 O O . GLU B 1 232 ? 14.555 -23.766 -18.75 1 89.38 232 GLU B O 1
ATOM 3935 N N . THR B 1 233 ? 12.742 -24.75 -19.734 1 90 233 THR B N 1
ATOM 3936 C CA . THR B 1 233 ? 13.602 -25.703 -20.422 1 90 233 THR B CA 1
ATOM 3937 C C . THR B 1 233 ? 13.391 -25.625 -21.938 1 90 233 THR B C 1
ATOM 3939 O O . THR B 1 233 ? 12.281 -25.359 -22.391 1 90 233 THR B O 1
ATOM 3942 N N . ARG B 1 234 ? 14.555 -25.672 -22.625 1 89.12 234 ARG B N 1
ATOM 3943 C CA . ARG B 1 234 ? 14.531 -25.75 -24.094 1 89.12 234 ARG B CA 1
ATOM 3944 C C . ARG B 1 234 ? 15.398 -26.922 -24.578 1 89.12 234 ARG B C 1
ATOM 3946 O O . ARG B 1 234 ? 16.609 -26.922 -24.375 1 89.12 234 ARG B O 1
ATOM 3953 N N . SER B 1 235 ? 14.703 -27.828 -25.25 1 86.75 235 SER B N 1
ATOM 3954 C CA . SER B 1 235 ? 15.43 -28.984 -25.766 1 86.75 235 SER B CA 1
ATOM 3955 C C . SER B 1 235 ? 16.234 -28.625 -27.016 1 86.75 235 SER B C 1
ATOM 3957 O O . SER B 1 235 ? 15.727 -27.953 -27.906 1 86.75 235 SER B O 1
ATOM 3959 N N . LEU B 1 236 ? 17.469 -28.984 -27.062 1 87.69 236 LEU B N 1
ATOM 3960 C CA . LEU B 1 236 ? 18.344 -28.766 -28.219 1 87.69 236 LEU B CA 1
ATOM 3961 C C . LEU B 1 236 ? 18.719 -30.094 -28.875 1 87.69 236 LEU B C 1
ATOM 3963 O O . LEU B 1 236 ? 19.812 -30.234 -29.406 1 87.69 236 LEU B O 1
ATOM 3967 N N . GLY B 1 237 ? 17.844 -31.031 -28.672 1 81.44 237 GLY B N 1
ATOM 3968 C CA . GLY B 1 237 ? 18.094 -32.344 -29.25 1 81.44 237 GLY B CA 1
ATOM 3969 C C . GLY B 1 237 ? 19.234 -33.094 -28.578 1 81.44 237 GLY B C 1
ATOM 3970 O O . GLY B 1 237 ? 19.25 -33.25 -27.359 1 81.44 237 GLY B O 1
ATOM 3971 N N . LEU B 1 238 ? 20.266 -33.531 -29.422 1 78.62 238 LEU B N 1
ATOM 3972 C CA . LEU B 1 238 ? 21.375 -34.312 -28.938 1 78.62 238 LEU B CA 1
ATOM 3973 C C . LEU B 1 238 ? 22.344 -33.469 -28.109 1 78.62 238 LEU B C 1
ATOM 3975 O O . LEU B 1 238 ? 23.109 -34 -27.312 1 78.62 238 LEU B O 1
ATOM 3979 N N . LYS B 1 239 ? 22.203 -32.219 -28.172 1 83.75 239 LYS B N 1
ATOM 3980 C CA . LYS B 1 239 ? 23.109 -31.297 -27.469 1 83.75 239 LYS B CA 1
ATOM 3981 C C . LYS B 1 239 ? 22.703 -31.156 -26 1 83.75 239 LYS B C 1
ATOM 3983 O O . LYS B 1 239 ? 23.516 -30.734 -25.172 1 83.75 239 LYS B O 1
ATOM 3988 N N . GLY B 1 240 ? 21.484 -31.531 -25.781 1 89.06 240 GLY B N 1
ATOM 3989 C CA . GLY B 1 240 ? 21.031 -31.469 -24.391 1 89.06 240 GLY B CA 1
ATOM 3990 C C . GLY B 1 240 ? 19.859 -30.531 -24.188 1 89.06 240 GLY B C 1
ATOM 3991 O O . GLY B 1 240 ? 19.109 -30.25 -25.125 1 89.06 240 GLY B O 1
ATOM 3992 N N . THR B 1 241 ? 19.578 -30.25 -22.938 1 90.56 241 THR B N 1
ATOM 3993 C CA . THR B 1 241 ? 18.469 -29.375 -22.562 1 90.56 241 THR B CA 1
ATOM 3994 C C . THR B 1 241 ? 18.984 -28.078 -21.922 1 90.56 241 THR B C 1
ATOM 3996 O O . THR B 1 241 ? 19.781 -28.125 -20.984 1 90.56 241 THR B O 1
ATOM 3999 N N . TYR B 1 242 ? 18.609 -27 -22.531 1 93.62 242 TYR B N 1
ATOM 4000 C CA . TYR B 1 242 ? 18.922 -25.703 -21.938 1 93.62 242 TYR B CA 1
ATOM 4001 C C . TYR B 1 242 ? 17.953 -25.375 -20.797 1 93.62 242 TYR B C 1
ATOM 4003 O O . TYR B 1 242 ? 16.734 -25.5 -20.953 1 93.62 242 TYR B O 1
ATOM 4011 N N . ILE B 1 243 ? 18.516 -25.016 -19.641 1 93.19 243 ILE B N 1
ATOM 4012 C CA . ILE B 1 243 ? 17.688 -24.703 -18.469 1 93.19 243 ILE B CA 1
ATOM 4013 C C . ILE B 1 243 ? 17.938 -23.266 -18.031 1 93.19 243 ILE B C 1
ATOM 4015 O O . ILE B 1 243 ? 19.078 -22.828 -17.922 1 93.19 243 ILE B O 1
ATOM 4019 N N . LYS B 1 244 ? 16.844 -22.562 -17.859 1 93.38 244 LYS B N 1
ATOM 4020 C CA . LYS B 1 244 ? 16.891 -21.203 -17.297 1 93.38 244 LYS B CA 1
ATOM 4021 C C . LYS B 1 244 ? 16.094 -21.141 -16 1 93.38 244 LYS B C 1
ATOM 4023 O O . LYS B 1 244 ? 14.898 -21.469 -15.969 1 93.38 244 LYS B O 1
ATOM 4028 N N . VAL B 1 245 ? 16.766 -20.703 -14.969 1 92.81 245 VAL B N 1
ATOM 4029 C CA . VAL B 1 245 ? 16.109 -20.578 -13.68 1 92.81 245 VAL B CA 1
ATOM 4030 C C . VAL B 1 245 ? 15.328 -19.266 -13.625 1 92.81 245 VAL B C 1
ATOM 4032 O O . VAL B 1 245 ? 15.883 -18.203 -13.898 1 92.81 245 VAL B O 1
ATOM 4035 N N . LEU B 1 246 ? 14.062 -19.312 -13.32 1 89.25 246 LEU B N 1
ATOM 4036 C CA . LEU B 1 246 ? 13.195 -18.141 -13.328 1 89.25 246 LEU B CA 1
ATOM 4037 C C . LEU B 1 246 ? 13.086 -17.531 -11.938 1 89.25 246 LEU B C 1
ATOM 4039 O O . LEU B 1 246 ? 12.875 -16.328 -11.797 1 89.25 246 LEU B O 1
ATOM 4043 N N . ASN B 1 247 ? 13.133 -18.297 -10.977 1 87.94 247 ASN B N 1
ATOM 4044 C CA . ASN B 1 247 ? 13.102 -17.875 -9.578 1 87.94 247 ASN B CA 1
ATOM 4045 C C . ASN B 1 247 ? 14.461 -18.031 -8.914 1 87.94 247 ASN B C 1
ATOM 4047 O O . ASN B 1 247 ? 14.922 -19.156 -8.688 1 87.94 247 ASN B O 1
ATOM 4051 N N . GLU B 1 248 ? 14.977 -17.016 -8.508 1 86.62 248 GLU B N 1
ATOM 4052 C CA . GLU B 1 248 ? 16.344 -17 -8.023 1 86.62 248 GLU B CA 1
ATOM 4053 C C . GLU B 1 248 ? 16.469 -17.719 -6.68 1 86.62 248 GLU B C 1
ATOM 4055 O O . GLU B 1 248 ? 17.562 -18.141 -6.293 1 86.62 248 GLU B O 1
ATOM 4060 N N . MET B 1 249 ? 15.461 -17.891 -6.047 1 91.88 249 MET B N 1
ATOM 4061 C CA . MET B 1 249 ? 15.5 -18.484 -4.715 1 91.88 249 MET B CA 1
ATOM 4062 C C . MET B 1 249 ? 15.539 -20.016 -4.797 1 91.88 249 MET B C 1
ATOM 4064 O O . MET B 1 249 ? 15.766 -20.688 -3.793 1 91.88 249 MET B O 1
ATOM 4068 N N . VAL B 1 250 ? 15.359 -20.531 -5.934 1 92.19 250 VAL B N 1
ATOM 4069 C CA . VAL B 1 250 ? 15.266 -21.984 -6.121 1 92.19 250 VAL B CA 1
ATOM 4070 C C . VAL B 1 250 ? 16.594 -22.641 -5.75 1 92.19 250 VAL B C 1
ATOM 4072 O O . VAL B 1 250 ? 16.609 -23.672 -5.094 1 92.19 250 VAL B O 1
ATOM 4075 N N . ARG B 1 251 ? 17.609 -22.062 -6.121 1 90.31 251 ARG B N 1
ATOM 4076 C CA . ARG B 1 251 ? 18.938 -22.625 -5.871 1 90.31 251 ARG B CA 1
ATOM 4077 C C . ARG B 1 251 ? 19.188 -22.781 -4.375 1 90.31 251 ARG B C 1
ATOM 4079 O O . ARG B 1 251 ? 19.672 -23.828 -3.93 1 90.31 251 ARG B O 1
ATOM 4086 N N . ASP B 1 252 ? 18.906 -21.734 -3.701 1 90.75 252 ASP B N 1
ATOM 4087 C CA . ASP B 1 252 ? 19.109 -21.766 -2.256 1 90.75 252 ASP B CA 1
ATOM 4088 C C . ASP B 1 252 ? 18.266 -22.859 -1.604 1 90.75 252 ASP B C 1
ATOM 4090 O O . ASP B 1 252 ? 18.734 -23.547 -0.694 1 90.75 252 ASP B O 1
ATOM 4094 N N . GLU B 1 253 ? 17.109 -22.984 -2.068 1 91.62 253 GLU B N 1
ATOM 4095 C CA . GLU B 1 253 ? 16.219 -23.984 -1.493 1 91.62 253 GLU B CA 1
ATOM 4096 C C . GLU B 1 253 ? 16.688 -25.406 -1.826 1 91.62 253 GLU B C 1
ATOM 4098 O O . GLU B 1 253 ? 16.609 -26.297 -0.99 1 91.62 253 GLU B O 1
ATOM 4103 N N . ILE B 1 254 ? 17.172 -25.578 -3.025 1 91.5 254 ILE B N 1
ATOM 4104 C CA . ILE B 1 254 ? 17.688 -26.891 -3.445 1 91.5 254 ILE B CA 1
ATOM 4105 C C . ILE B 1 254 ? 18.922 -27.25 -2.631 1 91.5 254 ILE B C 1
ATOM 4107 O O . ILE B 1 254 ? 19.109 -28.406 -2.254 1 91.5 254 ILE B O 1
ATOM 4111 N N . GLU B 1 255 ? 19.703 -26.266 -2.34 1 90.19 255 GLU B N 1
ATOM 4112 C CA . GLU B 1 255 ? 20.891 -26.484 -1.521 1 90.19 255 GLU B CA 1
ATOM 4113 C C . GLU B 1 255 ? 20.516 -26.906 -0.105 1 90.19 255 GLU B C 1
ATOM 4115 O O . GLU B 1 255 ? 21.172 -27.781 0.484 1 90.19 255 GLU B O 1
ATOM 4120 N N . LYS B 1 256 ? 19.5 -26.328 0.361 1 92.31 256 LYS B N 1
ATOM 4121 C CA . LYS B 1 256 ? 19.016 -26.703 1.685 1 92.31 256 LYS B CA 1
ATOM 4122 C C . LYS B 1 256 ? 18.547 -28.156 1.697 1 92.31 256 LYS B C 1
ATOM 4124 O O . LYS B 1 256 ? 18.781 -28.875 2.668 1 92.31 256 LYS B O 1
ATOM 4129 N N . GLN B 1 257 ? 17.906 -28.531 0.604 1 90.25 257 GLN B N 1
ATOM 4130 C CA . GLN B 1 257 ? 17.422 -29.906 0.49 1 90.25 257 GLN B CA 1
ATOM 4131 C C . GLN B 1 257 ? 18.594 -30.891 0.367 1 90.25 257 GLN B C 1
ATOM 4133 O O . GLN B 1 257 ? 18.531 -32 0.885 1 90.25 257 GLN B O 1
ATOM 4138 N N . LYS B 1 258 ? 19.578 -30.406 -0.249 1 90.75 258 LYS B N 1
ATOM 4139 C CA . LYS B 1 258 ? 20.797 -31.203 -0.371 1 90.75 258 LYS B CA 1
ATOM 4140 C C . LYS B 1 258 ? 21.375 -31.531 1 1 90.75 258 LYS B C 1
ATOM 4142 O O . LYS B 1 258 ? 21.766 -32.688 1.259 1 90.75 258 LYS B O 1
ATOM 4147 N N . GLU B 1 259 ? 21.359 -30.547 1.832 1 90.12 259 GLU B N 1
ATOM 4148 C CA . GLU B 1 259 ? 21.891 -30.734 3.184 1 90.12 259 GLU B CA 1
ATOM 4149 C C . GLU B 1 259 ? 21.016 -31.672 4 1 90.12 259 GLU B C 1
ATOM 4151 O O . GLU B 1 259 ? 21.516 -32.5 4.754 1 90.12 259 GLU B O 1
ATOM 4156 N N . LYS B 1 260 ? 19.766 -31.562 3.746 1 88.19 260 LYS B N 1
ATOM 4157 C CA . LYS B 1 260 ? 18.812 -32.406 4.488 1 88.19 260 LYS B CA 1
ATOM 4158 C C . LYS B 1 260 ? 18.938 -33.875 4.078 1 88.19 260 LYS B C 1
ATOM 4160 O O . LYS B 1 260 ? 18.812 -34.75 4.918 1 88.19 260 LYS B O 1
ATOM 4165 N N . LEU B 1 261 ? 19.172 -33.938 2.73 1 84.75 261 LEU B N 1
ATOM 4166 C CA . LEU B 1 261 ? 19.25 -35.281 2.195 1 84.75 261 LEU B CA 1
ATOM 4167 C C . LEU B 1 261 ? 20.672 -35.812 2.314 1 84.75 261 LEU B C 1
ATOM 4169 O O . LEU B 1 261 ? 20.938 -37 1.985 1 84.75 261 LEU B O 1
ATOM 4173 N N . LYS B 1 262 ? 21.594 -35.125 2.9 1 78.44 262 LYS B N 1
ATOM 4174 C CA . LYS B 1 262 ? 23 -35.5 3.082 1 78.44 262 LYS B CA 1
ATOM 4175 C C . LYS B 1 262 ? 23.625 -35.938 1.764 1 78.44 262 LYS B C 1
ATOM 4177 O O . LYS B 1 262 ? 24.281 -37 1.702 1 78.44 262 LYS B O 1
ATOM 4182 N N . LEU B 1 263 ? 23.141 -35.156 0.851 1 73.5 263 LEU B N 1
ATOM 4183 C CA . LEU B 1 263 ? 23.703 -35.469 -0.458 1 73.5 263 LEU B CA 1
ATOM 4184 C C . LEU B 1 263 ? 25.016 -34.719 -0.677 1 73.5 263 LEU B C 1
ATOM 4186 O O . LEU B 1 263 ? 25.203 -33.625 -0.156 1 73.5 263 LEU B O 1
ATOM 4190 N N . LYS B 1 264 ? 25.922 -35.469 -1.242 1 66.25 264 LYS B N 1
ATOM 4191 C CA . LYS B 1 264 ? 27.219 -34.875 -1.557 1 66.25 264 LYS B CA 1
ATOM 4192 C C . LYS B 1 264 ? 27.188 -34.156 -2.902 1 66.25 264 LYS B C 1
ATOM 4194 O O . LYS B 1 264 ? 26.562 -34.625 -3.85 1 66.25 264 LYS B O 1
#

Nearest PDB structures (foldseek):
  5lnh-assembly1_A  TM=8.186E-01  e=1.824E-23  Bacillus subtilis subsp. subtilis str. 168
  8c7o-assembly1_A  TM=7.601E-01  e=7.242E-24  Staphylococcus aureus subsp. aureus USA300
  5loe-assembly4_D  TM=7.527E-01  e=4.092E-23  Bacillus subtilis subsp. subtilis str. 168
  8c7u-assembly1_B  TM=8.518E-01  e=1.847E-21  Enterococcus faecalis V583
  8c7u-assembly1_C  TM=7.869E-01  e=1.646E-21  Enterococcus faecalis V583

InterPro domains:
  IPR010312 Global transcriptional regulator CodY, N-terminal [PF06018] (4-179)
  IPR013198 Global transcriptional regulator CodY, C-terminal [PF08222] (199-256)
  IPR014154 Global transcriptional regulator CodY [MF_00621] (1-264)
  IPR014154 Global transcriptional regulator CodY [PIRSF011572] (4-258)
  IPR014154 Global transcriptional regulator CodY [PTHR40062] (4-258)
  IPR029016 GAF-like domain superfamily [G3DSA:3.30.450.40] (1-160)
  IPR036388 Winged helix-like DNA-binding domain superfamily [G3DSA:1.10.10.10] (161-260)
  IPR036390 Winged helix DNA-binding domain superfamily [SSF46785] (168-257)

Radius of gyration: 30.66 Å; Cα contacts (8 Å, |Δi|>4): 873; chains: 2; bounding box: 72×84×57 Å

pLDDT: mean 88.46, std 9.34, range [40.5, 98.44]

Organism: Caldicellulosiruptor owensensis (strain ATCC 700167 / DSM 13100 / OL) (NCBI:txid632518)

Foldseek 3Di:
DLDDLVNLVVQLVCQLVDDPDPARDPQVSQQSLCVNQVWKKFWAWLQQATPYIDHHPPQDDPQDADPRRGGDNLLSVLLVPDPAKDFFDFVVVSCVVSVHDDPQPDPFTKTKIKGFQAAPRDTTTIMIIIDGPDTGDPSSVVSRNVSSPSVNNRVVVVVVVVVVVVVVLVVLLVVLVVPADPLLLVLVLQVLVVAPPQKDFDALVVSCVVVVHDSVSPVVSVVSCVVSVQWDWDAPDPRGIIIGGPRPCNSVVSVVVCVVVVPD/DQDDLVRLVVQLVCQLPDPPDPARDLQVSQQSLCVNQVWKKFWAWLQQATPYIDHHPPQDDPQDADPRRGGDNLLSVLLVPDPAKDFFDFVVVSCVVSVHDDPQDDPFTKTKIKGFQAAPRRTTTIMIIIDGPDTGDPSSVVSRNVSSPSVNNRVVVVVVVVVVVVVVLVVLLVVLVVVADPLLLVLVLQVLVVAPPQKDFDALVVSCVVVVHDSVSPVVSVVSCVVSVQWDWDAPDPRGIIIGGPRPCNSVVSVVVCVVVVHD

Sequence (528 aa):
MQQSLLEKVRKLNRVIQSKDKEVLDFERLCSVVGDVTDSSVFFIDKDGKVICKYIMPFVNVDIKLSEEKKIGDKLQKFFWWFVDTRANMKFSDITRIAEIESKAGGENDLLCTSVPVIGGGRRFGTVLAFKSFSAFTEEDIIVLEYASTVIGLELLNLSKEEDEEEKKKREMIKSAIETLSVSELEALVHVFDELKGNEGLLVASRIADKVGITRSVIVNALRKFESAGLIETRSLGLKGTYIKVLNEMVRDEIEKQKEKLKLKMQQSLLEKVRKLNRVIQSKDKEVLDFERLCSVVGDVTDSSVFFIDKDGKVICKYIMPFVNVDIKLSEEKKIGDKLQKFFWWFVDTRANMKFSDITRIAEIESKAGGENDLLCTSVPVIGGGRRFGTVLAFKSFSAFTEEDIIVLEYASTVIGLELLNLSKEEDEEEKKKREMIKSAIETLSVSELEALVHVFDELKGNEGLLVASRIADKVGITRSVIVNALRKFESAGLIETRSLGLKGTYIKVLNEMVRDEIEKQKEKLKLK

Secondary structure (DSSP, 8-state):
----HHHHHHHHHHHHT-TT-SS--HHHHHHHHHHHHTSEEEEEETT-BEEEEE--TT------B-TTSBB-HHHHHHHHT-SS-EEEEEHHHHHHHTT------SSSPPEEEEEEEEETTEEEEEEEEEESSSPPPHHHHHHHHHHHHHHHHHHHHHHHHHHHHHHHHHHHHHHHHHHS-HHHHHHHHHHHHHS-TTEEEE-HHHHHHHHT--HHHHHHHHHHHHHTTSEEEEE-GGG-EEEEES-THHHHHHHHHHHHHT--/----HHHHHHHHHHHHT-SS-SS--HHHHHHHHHHHHTSEEEEEETT-BEEEEE--TT------B-TTSBB-HHHHHHHHT-SS-EEEEEHHHHHHHTT------STTPPEEEEEEEEETTEEEEEEEEEESSSPPPHHHHHHHHHHHHHHHHHHHHHHHHHHHHHHHHHHHHHHHHHTS-HHHHHHHHHHHHHS-TTEEEE-HHHHHHHHT--HHHHHHHHHHHHHTTSEEEEE-GGG-EEEEES-THHHHHHHHHHHHHT--

Solvent-accessible surface area (backbone atoms only — not comparable to full-atom values): 28194 Å² total; per-residue (Å²): 130,84,73,49,67,57,55,47,51,49,55,53,47,49,60,65,24,33,55,88,36,96,57,80,55,56,50,59,48,29,39,52,51,16,63,71,54,65,19,19,25,37,35,26,37,78,82,16,34,55,76,30,59,23,80,31,87,88,35,84,75,86,71,69,56,47,98,79,41,20,44,51,68,49,56,38,54,59,58,65,68,43,85,53,72,42,74,60,38,50,43,52,59,49,29,55,73,44,67,42,95,62,90,58,71,56,102,67,44,36,26,30,31,40,34,50,14,36,16,42,61,38,72,54,28,37,37,38,34,34,23,46,89,56,78,78,46,70,66,40,48,44,52,52,50,49,53,28,43,53,49,15,45,52,52,41,50,52,50,48,50,52,50,48,52,51,49,51,54,49,49,52,50,51,54,42,55,71,71,44,51,74,69,23,48,52,40,47,43,54,50,56,67,67,30,72,75,62,41,40,76,40,49,59,62,62,52,15,65,70,74,73,51,58,50,65,45,46,51,51,39,50,47,50,37,35,58,52,59,39,33,44,77,44,79,57,68,94,78,18,34,36,39,36,56,66,42,81,63,51,59,60,53,42,52,51,49,30,60,74,66,68,58,132,130,85,74,50,67,57,55,46,51,49,53,52,48,52,60,65,25,35,54,89,37,99,56,80,54,57,50,60,50,30,40,50,54,16,63,71,54,66,20,19,25,36,35,24,36,79,82,16,34,56,76,31,59,24,79,32,86,89,34,84,74,86,73,71,59,48,96,78,40,20,44,51,66,49,56,38,52,58,58,65,67,43,85,53,72,43,74,58,38,50,45,49,58,50,30,54,73,44,68,42,92,57,93,61,69,60,102,66,53,37,27,29,30,40,34,50,15,34,17,43,60,40,75,53,27,36,37,38,34,33,24,44,87,55,80,77,46,69,66,40,48,45,52,52,51,49,52,27,42,53,50,14,44,51,51,41,50,51,50,48,52,52,50,49,53,51,48,52,53,50,49,52,50,50,54,43,55,70,72,44,51,73,68,23,47,53,41,47,41,54,49,56,66,67,31,72,73,62,41,40,76,39,51,59,63,61,52,16,65,72,74,74,50,57,49,65,44,46,54,50,38,50,48,51,37,35,59,53,60,39,34,44,75,44,80,56,68,93,77,17,34,36,38,35,55,66,42,82,62,49,60,60,53,42,52,52,50,31,60,74,65,69,55,130